Protein AF-0000000072586405 (afdb_homodimer)

Secondary structure (DSSP, 8-state):
-HHHHHHHHHHHHHHHHHHHHHHHHHHHHHHHHHHT---HHHHHHHHHHHHHHHHHHHHHT-----HHHHHHHHHHHHHHHHHHHHHHHHHHHHHHHHHHHHHHHHHHHHHHHHHHHHHHHHHHHHHHHHHHHHHHHHHHHHHHHHHHHHHHHHHHHT--TTS----THHHHHHHHHHHTTTS-B-TTSS--S-TTSS-S-B--GGG-GGGGGGTTHHHHHHHHHHHHHHT--/-HHHHHHHHHHHHHHHHHHHHHHHHHHHHHHHHHHT---HHHHHHHHHHHHHHHHHHHHHT-----HHHHHHHHHHHHHHHHHHHHHHHHHHHHHHHHHHHHHHHHHHHHHHHHHHHHHHHHHHHHHHHHHHHHHHHHHHHHHHHHHHHHHHHHHHHH--TTS----THHHHHHHHHHHTTTS-B-TTSS--S-TTSS-S-B--GGG-GGGGGGTTHHHHHHHHHHHHHHT--

Solvent-accessible surface area (backbone atoms only — not comparable to full-atom values): 24154 Å² total; per-residue (Å²): 105,70,67,57,36,48,51,40,37,52,50,36,53,52,36,49,52,50,29,54,48,30,51,52,52,20,52,54,26,43,52,48,30,64,62,35,71,59,72,65,60,59,51,52,50,49,51,50,49,51,51,50,46,47,52,54,19,57,76,67,74,45,83,59,84,54,64,68,59,53,52,49,43,50,53,45,50,51,49,44,51,50,30,44,51,51,16,53,51,21,43,52,49,20,52,53,28,48,54,49,28,53,52,33,49,52,51,32,53,52,47,50,52,50,34,50,51,48,51,42,50,50,42,48,52,52,34,54,52,35,48,51,48,30,53,51,30,52,53,51,30,52,50,31,48,25,48,34,41,26,32,44,52,53,48,49,68,64,43,50,95,82,38,79,62,68,63,64,49,53,53,48,49,47,49,51,24,32,51,71,46,6,53,61,34,67,69,82,77,59,84,72,86,59,72,86,46,96,54,70,52,43,67,49,69,76,57,32,69,93,44,52,87,55,57,34,46,69,44,36,49,52,50,50,51,51,38,39,72,50,70,49,133,103,70,66,56,35,48,50,41,39,52,51,35,53,50,35,49,51,51,27,52,49,29,49,53,52,21,52,54,26,41,51,50,30,65,62,32,69,58,72,65,58,57,52,52,50,49,52,51,48,50,51,49,46,46,52,54,18,56,77,67,75,46,82,58,85,53,64,67,59,53,51,51,43,49,52,46,51,51,49,44,51,51,32,43,51,50,17,53,52,22,42,52,49,19,53,53,27,48,53,50,27,53,50,34,49,53,52,33,51,52,45,51,51,50,33,50,51,49,50,42,50,50,43,47,51,52,34,55,53,35,49,51,49,31,53,50,29,51,53,50,30,52,52,32,47,25,48,36,41,26,33,42,52,53,49,41,67,65,40,51,98,83,40,80,55,66,60,64,50,57,55,48,49,48,48,50,24,31,50,73,45,6,54,60,36,67,70,82,76,60,84,71,86,60,71,86,45,96,54,70,52,43,65,50,69,75,57,30,69,95,42,52,88,54,56,35,45,68,46,36,48,52,50,50,50,52,40,40,71,51,70,48,134

Nearest PDB structures (foldseek):
  8qbr-assembly1_A  TM=6.253E-01  e=7.867E+00  Nostoc punctiforme
  7o3w-assembly1_A  TM=3.247E-01  e=4.602E+00  Synechocystis sp. PCC 6803 substr. Kazusa
  8qbr-assembly1_A  TM=6.244E-01  e=6.894E+00  Nostoc punctiforme
  7o3w-assembly1_A  TM=3.247E-01  e=2.103E+00  Synechocystis sp. PCC 6803 substr. Kazusa

Organism: Burkholderia pseudomallei (strain K96243) (NCBI:txid272560)

Radius of gyration: 56.27 Å; Cα contacts (8 Å, |Δi|>4): 472; chains: 2; bounding box: 38×216×105 Å

Foldseek 3Di:
DVVVLVVLVVVLVVLVVVLVVLVVLLVVLQVLLVPLPDPPVVLVVLVVVLVVQCVVCVVVVHDGDCPVSVVVSVVRVVVSVVSNVSSVVSVVSSVVSVVVSVVSVVVSVVSVVVSVVVVVVVVVVVVVVVLVVLVVVLVVVLVVLLLVLLVLVVQQVPADPPRDRPPNPPSVVVLVCLLVPNRWHAAPPDDDPCVPDPDRIGRDPLSYPVCVVPRSVVSNVVVVVVVVVVVHD/DVVVLVVLVVVLVVLVVVLVVLVVLLVVLQVLLVPLPDDPVVLVVLVVVLVVQCVVCVVVVHHGDCPVSVVVSVVRVVVSVVSNVSNVVSVVSSVVSVVVSVVSVVVSVVSVVVSVVVVVVVVVVVVVVVLVVLVVVLVVVLVVLLLVLLVLVVQQVPADPPRPRPPNPPSVVVLVCLQVPNRWHAAPPDDDPCVPDPDRIGRDPLSYPVCVVPRSVVSNVVVVVVVVVVVHD

pLDDT: mean 87.8, std 10.89, range [49.81, 97.81]

Sequence (466 aa):
MEREILKLKRSINAKHDEFLQALRDRDRAQQVADSGAGDTGAAAALQRQRAEMLGKAYLAGETADTEQIDREIEKLEAALREARKTQEGAAAAAALLEAKATTLLHEEGALRQQQAALARDLIQTRYDETKARYVEKVYGLISELQKLYALERGLEYFRGPNEPKPPLKLTEQLLIALRARGLCLPPGIEPNRYPDTTWDVHLPYVLDHDHHGEFAEKEVEALSQELRGYGFEMEREILKLKRSINAKHDEFLQALRDRDRAQQVADSGAGDTGAAAALQRQRAEMLGKAYLAGETADTEQIDREIEKLEAALREARKTQEGAAAAAALLEAKATTLLHEEGALRQQQAALARDLIQTRYDETKARYVEKVYGLISELQKLYALERGLEYFRGPNEPKPPLKLTEQLLIALRARGLCLPPGIEPNRYPDTTWDVHLPYVLDHDHHGEFAEKEVEALSQELRGYGFE

Structure (mmCIF, N/CA/C/O backbone):
data_AF-0000000072586405-model_v1
#
loop_
_entity.id
_entity.type
_entity.pdbx_description
1 polymer 'Uncharacterized protein'
#
loop_
_atom_site.group_PDB
_atom_site.id
_atom_site.type_symbol
_atom_site.label_atom_id
_atom_site.label_alt_id
_atom_site.label_comp_id
_atom_site.label_asym_id
_atom_site.label_entity_id
_atom_site.label_seq_id
_atom_site.pdbx_PDB_ins_code
_atom_site.Cartn_x
_atom_site.Cartn_y
_atom_site.Cartn_z
_atom_site.occupancy
_atom_site.B_iso_or_equiv
_atom_site.auth_seq_id
_atom_site.auth_comp_id
_atom_site.auth_asym_id
_atom_site.auth_atom_id
_atom_site.pdbx_PDB_model_num
ATOM 1 N N . MET A 1 1 ? -10.672 27.344 -0.232 1 90 1 MET A N 1
ATOM 2 C CA . MET A 1 1 ? -10.281 27.578 1.155 1 90 1 MET A CA 1
ATOM 3 C C . MET A 1 1 ? -8.945 28.312 1.229 1 90 1 MET A C 1
ATOM 5 O O . MET A 1 1 ? -8.82 29.312 1.926 1 90 1 MET A O 1
ATOM 9 N N . GLU A 1 2 ? -8 27.891 0.319 1 93.12 2 GLU A N 1
ATOM 10 C CA . GLU A 1 2 ? -6.688 28.516 0.343 1 93.12 2 GLU A CA 1
ATOM 11 C C . GLU A 1 2 ? -6.781 30 0.007 1 93.12 2 GLU A C 1
ATOM 13 O O . GLU A 1 2 ? -6.184 30.844 0.691 1 93.12 2 GLU A O 1
ATOM 18 N N . ARG A 1 3 ? -7.566 30.344 -0.978 1 92.25 3 ARG A N 1
ATOM 19 C CA . ARG A 1 3 ? -7.738 31.719 -1.409 1 92.25 3 ARG A CA 1
ATOM 20 C C . ARG A 1 3 ? -8.367 32.562 -0.305 1 92.25 3 ARG A C 1
ATOM 22 O O . ARG A 1 3 ? -7.98 33.719 -0.1 1 92.25 3 ARG A O 1
ATOM 29 N N . GLU A 1 4 ? -9.273 31.938 0.301 1 96.94 4 GLU A N 1
ATOM 30 C CA . GLU A 1 4 ? -9.961 32.656 1.378 1 96.94 4 GLU A CA 1
ATOM 31 C C . GLU A 1 4 ? -9.031 32.906 2.555 1 96.94 4 GLU A C 1
ATOM 33 O O . GLU A 1 4 ? -9.078 33.969 3.172 1 96.94 4 GLU A O 1
ATOM 38 N N . ILE A 1 5 ? -8.188 31.953 2.852 1 96.62 5 ILE A N 1
ATOM 39 C CA . ILE A 1 5 ? -7.227 32.094 3.941 1 96.62 5 ILE A CA 1
ATOM 40 C C . ILE A 1 5 ? -6.266 33.25 3.637 1 96.62 5 ILE A C 1
ATOM 42 O O . ILE A 1 5 ? -5.988 34.062 4.504 1 96.62 5 ILE A O 1
ATOM 46 N N . LEU A 1 6 ? -5.832 33.312 2.422 1 95.62 6 LEU A N 1
ATOM 47 C CA . LEU A 1 6 ? -4.895 34.344 2.021 1 95.62 6 LEU A CA 1
ATOM 48 C C . LEU A 1 6 ? -5.566 35.719 2.021 1 95.62 6 LEU A C 1
ATOM 50 O O . LEU A 1 6 ? -4.938 36.719 2.355 1 95.62 6 LEU A O 1
ATOM 54 N N . LYS A 1 7 ? -6.824 35.719 1.605 1 96.25 7 LYS A N 1
ATOM 55 C CA . LYS A 1 7 ? -7.59 36.938 1.657 1 96.25 7 LYS A CA 1
ATOM 56 C C . LYS A 1 7 ? -7.707 37.469 3.088 1 96.25 7 LYS A C 1
ATOM 58 O O . LYS A 1 7 ? -7.559 38.656 3.336 1 96.25 7 LYS A O 1
ATOM 63 N N . LEU A 1 8 ? -7.973 36.531 3.984 1 97.19 8 LEU A N 1
ATOM 64 C CA . LEU A 1 8 ? -8.07 36.906 5.391 1 97.19 8 LEU A CA 1
ATOM 65 C C . LEU A 1 8 ? -6.723 37.406 5.91 1 97.19 8 LEU A C 1
ATOM 67 O O . LEU A 1 8 ? -6.664 38.375 6.688 1 97.19 8 LEU A O 1
ATOM 71 N N . LYS A 1 9 ? -5.699 36.812 5.465 1 95.81 9 LYS A N 1
ATOM 72 C CA . LYS A 1 9 ? -4.371 37.25 5.859 1 95.81 9 LYS A CA 1
ATOM 73 C C . LYS A 1 9 ? -4.145 38.719 5.465 1 95.81 9 LYS A C 1
ATOM 75 O O . LYS A 1 9 ? -3.664 39.5 6.27 1 95.81 9 LYS A O 1
ATOM 80 N N . 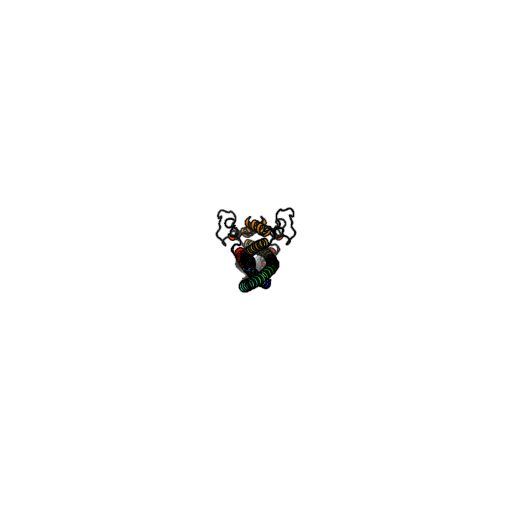ARG A 1 10 ? -4.496 39.094 4.266 1 96.81 10 ARG A N 1
ATOM 81 C CA . ARG A 1 10 ? -4.34 40.438 3.787 1 96.81 10 ARG A CA 1
ATOM 82 C C . ARG A 1 10 ? -5.188 41.406 4.605 1 96.81 10 ARG A C 1
ATOM 84 O O . ARG A 1 10 ? -4.734 42.5 4.938 1 96.81 10 ARG A O 1
ATOM 91 N N . SER A 1 11 ? -6.379 40.969 4.883 1 97.19 11 SER A N 1
ATOM 92 C CA . SER A 1 11 ? -7.266 41.812 5.684 1 97.19 11 SER A CA 1
ATOM 93 C C . SER A 1 11 ? -6.703 42.031 7.082 1 97.19 11 SER A C 1
ATOM 95 O O . SER A 1 11 ? -6.797 43.125 7.629 1 97.19 11 SER A O 1
ATOM 97 N N . ILE A 1 12 ? -6.211 40.969 7.637 1 97.06 12 ILE A N 1
ATOM 98 C CA . ILE A 1 12 ? -5.621 41.031 8.969 1 97.06 12 ILE A CA 1
ATOM 99 C C . ILE A 1 12 ? -4.445 42 8.969 1 97.06 12 ILE A C 1
ATOM 101 O O . ILE A 1 12 ? -4.344 42.875 9.844 1 97.06 12 ILE A O 1
ATOM 105 N N . ASN A 1 13 ? -3.557 41.906 7.949 1 96 13 ASN A N 1
ATOM 106 C CA . ASN A 1 13 ? -2.416 42.812 7.836 1 96 13 ASN A CA 1
ATOM 107 C C . ASN A 1 13 ? -2.863 44.281 7.699 1 96 13 ASN A C 1
ATOM 109 O O . ASN A 1 13 ? -2.293 45.156 8.328 1 96 13 ASN A O 1
ATOM 113 N N . ALA A 1 14 ? -3.857 44.469 6.906 1 96.38 14 ALA A N 1
ATOM 114 C CA . ALA A 1 14 ? -4.383 45.812 6.699 1 96.38 14 ALA A CA 1
ATOM 115 C C . ALA A 1 14 ? -4.941 46.375 7.996 1 96.38 14 ALA A C 1
ATOM 117 O O . ALA A 1 14 ? -4.707 47.531 8.32 1 96.38 14 ALA A O 1
ATOM 118 N N . LYS A 1 15 ? -5.703 45.562 8.703 1 96.75 15 LYS A N 1
ATOM 119 C CA . LYS A 1 15 ? -6.273 46 9.977 1 96.75 15 LYS A CA 1
ATOM 120 C C . LYS A 1 15 ? -5.18 46.312 10.992 1 96.75 15 LYS A C 1
ATOM 122 O O . LYS A 1 15 ? -5.297 47.25 11.781 1 96.75 15 LYS A O 1
ATOM 127 N N . HIS A 1 16 ? -4.223 45.5 10.961 1 96.75 16 HIS A N 1
ATOM 128 C CA . HIS A 1 16 ? -3.102 45.719 11.875 1 96.75 16 HIS A CA 1
ATOM 129 C C . HIS A 1 16 ? -2.393 47.031 11.578 1 96.75 16 HIS A C 1
ATOM 131 O O . HIS A 1 16 ? -2.041 47.75 12.5 1 96.75 16 HIS A O 1
ATOM 137 N N . ASP A 1 17 ? -2.164 47.344 10.336 1 97.06 17 ASP A N 1
ATOM 138 C CA . ASP A 1 17 ? -1.551 48.594 9.93 1 97.06 17 ASP A CA 1
ATOM 139 C C . ASP A 1 17 ? -2.396 49.781 10.383 1 97.06 17 ASP A C 1
ATOM 141 O O . ASP A 1 17 ? -1.862 50.781 10.852 1 97.06 17 ASP A O 1
ATOM 145 N N . GLU A 1 18 ? -3.684 49.656 10.219 1 97.75 18 GLU A N 1
ATOM 146 C CA . GLU A 1 18 ? -4.598 50.719 10.664 1 97.75 18 GLU A CA 1
ATOM 147 C C . GLU A 1 18 ? -4.516 50.906 12.172 1 97.75 18 GLU A C 1
ATOM 149 O O . GLU A 1 18 ? -4.562 52.031 12.664 1 97.75 18 GLU A O 1
ATOM 154 N N . PHE A 1 19 ? -4.484 49.812 12.875 1 97.31 19 PHE A N 1
ATOM 155 C CA . PHE A 1 19 ? -4.355 49.844 14.32 1 97.31 19 PHE A CA 1
ATOM 156 C C . PHE A 1 19 ? -3.094 50.594 14.742 1 97.31 19 PHE A C 1
ATOM 158 O O . PHE A 1 19 ? -3.146 51.469 15.586 1 97.31 19 PHE A O 1
ATOM 165 N N . LEU A 1 20 ? -1.938 50.312 14.078 1 97.38 20 LEU A N 1
ATOM 166 C CA . LEU A 1 20 ? -0.671 50.938 14.406 1 97.38 20 LEU A CA 1
ATOM 167 C C . LEU A 1 20 ? -0.737 52.438 14.109 1 97.38 20 LEU A C 1
ATOM 169 O O . LEU A 1 20 ? -0.219 53.25 14.883 1 97.38 20 LEU A O 1
ATOM 173 N N . GLN A 1 21 ? -1.415 52.75 13.031 1 97.12 21 GLN A N 1
ATOM 174 C CA . GLN A 1 21 ? -1.577 54.156 12.688 1 97.12 21 GLN A CA 1
ATOM 175 C C . GLN A 1 21 ? -2.432 54.875 13.719 1 97.12 21 GLN A C 1
ATOM 177 O O . GLN A 1 21 ? -2.105 56 14.125 1 97.12 21 GLN A O 1
ATOM 182 N N . ALA A 1 22 ? -3.512 54.25 14.109 1 97.25 22 ALA A N 1
ATOM 183 C CA . ALA A 1 22 ? -4.379 54.844 15.125 1 97.25 22 ALA A CA 1
ATOM 184 C C . ALA A 1 22 ? -3.623 55.062 16.438 1 97.25 22 ALA A C 1
ATOM 186 O O . ALA A 1 22 ? -3.805 56.094 17.094 1 97.25 22 ALA A O 1
ATOM 187 N N . LEU A 1 23 ? -2.736 54.188 16.766 1 96.5 23 LEU A N 1
ATOM 188 C CA . LEU A 1 23 ? -1.945 54.281 17.984 1 96.5 23 LEU A CA 1
ATOM 189 C C . LEU A 1 23 ? -0.955 55.438 17.891 1 96.5 23 LEU A C 1
ATOM 191 O O . LEU A 1 23 ? -0.777 56.188 18.844 1 96.5 23 LEU A O 1
ATOM 195 N N . ARG A 1 24 ? -0.362 55.594 16.75 1 96.31 24 ARG A N 1
ATOM 196 C CA . ARG A 1 24 ? 0.585 56.688 16.547 1 96.31 24 ARG A CA 1
ATOM 197 C C . ARG A 1 24 ? -0.114 58.031 16.625 1 96.31 24 ARG A C 1
ATOM 199 O O . ARG A 1 24 ? 0.391 58.969 17.25 1 96.31 24 ARG A O 1
ATOM 206 N N . ASP A 1 25 ? -1.236 58.125 16 1 96.94 25 ASP A N 1
ATOM 207 C CA . ASP A 1 25 ? -2.018 59.344 16.031 1 96.94 25 ASP A CA 1
ATOM 208 C C . ASP A 1 25 ? -2.502 59.656 17.438 1 96.94 25 ASP A C 1
ATOM 210 O O . ASP A 1 25 ? -2.525 60.812 17.844 1 96.94 25 ASP A O 1
ATOM 214 N N . ARG A 1 26 ? -2.91 58.656 18.141 1 96.69 26 ARG A N 1
ATOM 215 C CA . ARG A 1 26 ? -3.328 58.812 19.531 1 96.69 26 ARG A CA 1
ATOM 216 C C . ARG A 1 26 ? -2.195 59.375 20.391 1 96.69 26 ARG A C 1
ATOM 218 O O . ARG A 1 26 ? -2.404 60.312 21.156 1 96.69 26 ARG A O 1
ATOM 225 N N . ASP A 1 27 ? -1.045 58.875 20.156 1 95.25 27 ASP A N 1
ATOM 226 C CA . ASP A 1 27 ? 0.111 59.312 20.922 1 95.25 27 ASP A CA 1
ATOM 227 C C . ASP A 1 27 ? 0.451 60.781 20.609 1 95.25 27 ASP A C 1
ATOM 229 O O . ASP A 1 27 ? 0.771 61.531 21.5 1 95.25 27 ASP A O 1
ATOM 233 N N . ARG A 1 28 ? 0.325 61.156 19.375 1 94.44 28 ARG A N 1
ATOM 234 C CA . ARG A 1 28 ? 0.563 62.531 18.969 1 94.44 28 ARG A CA 1
ATOM 235 C C . ARG A 1 28 ? -0.459 63.469 19.594 1 94.44 28 ARG A C 1
ATOM 237 O O . ARG A 1 28 ? -0.102 64.562 20.094 1 94.44 28 ARG A O 1
ATOM 244 N N . ALA A 1 29 ? -1.702 63.062 19.594 1 94.69 29 ALA A N 1
ATOM 245 C CA . ALA A 1 29 ? -2.77 63.875 20.188 1 94.69 29 ALA A CA 1
ATOM 246 C C . ALA A 1 29 ? -2.584 64 21.688 1 94.69 29 ALA A C 1
ATOM 248 O O . ALA A 1 29 ? -2.791 65.062 22.25 1 94.69 29 ALA A O 1
ATOM 249 N N . GLN A 1 30 ? -2.135 62.969 22.266 1 93.75 30 GLN A N 1
ATOM 250 C CA . GLN A 1 30 ? -1.916 62.969 23.703 1 93.75 30 GLN A CA 1
ATOM 251 C C . GLN A 1 30 ? -0.768 63.906 24.094 1 93.75 30 GLN A C 1
ATOM 253 O O . GLN A 1 30 ? -0.829 64.562 25.109 1 93.75 30 GLN A O 1
ATOM 258 N N . GLN A 1 31 ? 0.209 63.969 23.25 1 91.88 31 GLN A N 1
ATOM 259 C CA . GLN A 1 31 ? 1.33 64.875 23.484 1 91.88 31 GLN A CA 1
ATOM 260 C C . GLN A 1 31 ? 0.88 66.312 23.453 1 91.88 31 GLN A C 1
ATOM 262 O O . GLN A 1 31 ? 1.297 67.125 24.297 1 91.88 31 GLN A O 1
ATOM 267 N N . VAL A 1 32 ? -0.001 66.688 22.562 1 88.38 32 VAL A N 1
ATOM 268 C CA . VAL A 1 32 ? -0.543 68 22.453 1 88.38 32 VAL A CA 1
ATOM 269 C C . VAL A 1 32 ? -1.412 68.312 23.672 1 88.38 32 VAL A C 1
ATOM 271 O O . VAL A 1 32 ? -1.328 69.438 24.25 1 88.38 32 VAL A O 1
ATOM 274 N N . ALA A 1 33 ? -2.195 67.375 24.109 1 89.19 33 ALA A N 1
ATOM 275 C CA . ALA A 1 33 ? -3.08 67.562 25.266 1 89.19 33 ALA A CA 1
ATOM 276 C C . ALA A 1 33 ? -2.281 67.75 26.547 1 89.19 33 ALA A C 1
ATOM 278 O O . ALA A 1 33 ? -2.684 68.562 27.406 1 89.19 33 ALA A O 1
ATOM 279 N N . ASP A 1 34 ? -1.14 67.25 26.547 1 87 34 ASP A N 1
ATOM 280 C CA . ASP A 1 34 ? -0.323 67.312 27.75 1 87 34 ASP A CA 1
ATOM 281 C C . ASP A 1 34 ? 0.508 68.562 27.781 1 87 34 ASP A C 1
ATOM 283 O O . ASP A 1 34 ? 0.877 69.062 28.844 1 87 34 ASP A O 1
ATOM 287 N N . SER A 1 35 ? 0.876 69.188 26.656 1 79.06 35 SER A N 1
ATOM 288 C CA . SER A 1 35 ? 1.731 70.375 26.578 1 79.06 35 SER A CA 1
ATOM 289 C C . SER A 1 35 ? 0.942 71.625 26.859 1 79.06 35 SER A C 1
ATOM 291 O O . SER A 1 35 ? 1.512 72.625 27.266 1 79.06 35 SER A O 1
ATOM 293 N N . GLY A 1 36 ? -0.365 71.688 26.531 1 65.62 36 GLY A N 1
ATOM 294 C CA . GLY A 1 36 ? -1.139 72.938 26.609 1 65.62 36 GLY A CA 1
ATOM 295 C C . GLY A 1 36 ? -1.37 73.375 28.031 1 65.62 36 GLY A C 1
ATOM 296 O O . GLY A 1 36 ? -2.17 74.312 28.266 1 65.62 36 GLY A O 1
ATOM 297 N N . ALA A 1 37 ? -0.753 72.812 29.016 1 61.47 37 ALA A N 1
ATOM 298 C CA . ALA A 1 37 ? -0.987 73.438 30.328 1 61.47 37 ALA A CA 1
ATOM 299 C C . ALA A 1 37 ? -0.274 74.75 30.453 1 61.47 37 ALA A C 1
ATOM 301 O O . ALA A 1 37 ? 0.954 74.812 30.375 1 61.47 37 ALA A O 1
ATOM 302 N N . GLY A 1 38 ? -0.751 75.75 29.609 1 59.19 38 GLY A N 1
ATOM 303 C CA . GLY A 1 38 ? -0.223 77.125 29.578 1 59.19 38 GLY A CA 1
ATOM 304 C C . GLY A 1 38 ? 0.193 77.625 30.938 1 59.19 38 GLY A C 1
ATOM 305 O O . GLY A 1 38 ? -0.133 77.062 31.969 1 59.19 38 GLY A O 1
ATOM 306 N N . ASP A 1 39 ? 1.075 78.688 30.844 1 64.06 39 ASP A N 1
ATOM 307 C CA . ASP A 1 39 ? 1.652 79.438 31.953 1 64.06 39 ASP A CA 1
ATOM 308 C C . ASP A 1 39 ? 0.588 80.25 32.688 1 64.06 39 ASP A C 1
ATOM 310 O O . ASP A 1 39 ? 0.374 81.438 32.344 1 64.06 39 ASP A O 1
ATOM 314 N N . THR A 1 40 ? -0.212 79.688 33.469 1 69.94 40 THR A N 1
ATOM 315 C CA . THR A 1 40 ? -1.161 80.438 34.281 1 69.94 40 THR A CA 1
ATOM 316 C C . THR A 1 40 ? -0.429 81.375 35.25 1 69.94 40 THR A C 1
ATOM 318 O O . THR A 1 40 ? -0.994 82.312 35.719 1 69.94 40 THR A O 1
ATOM 321 N N . GLY A 1 41 ? 0.852 81.062 35.281 1 75.19 41 GLY A N 1
ATOM 322 C CA . GLY A 1 41 ? 1.628 81.938 36.219 1 75.19 41 GLY A CA 1
ATOM 323 C C . GLY A 1 41 ? 1.884 83.312 35.688 1 75.19 41 GLY A C 1
ATOM 324 O O . GLY A 1 41 ? 1.809 84.312 36.438 1 75.19 41 GLY A O 1
ATOM 325 N N . ALA A 1 42 ? 2.025 83.375 34.375 1 79.94 42 ALA A N 1
ATOM 326 C CA . ALA A 1 42 ? 2.314 84.688 33.812 1 79.94 42 ALA A CA 1
ATOM 327 C C . ALA A 1 42 ? 1.114 85.625 33.906 1 79.94 42 ALA A C 1
ATOM 329 O O . ALA A 1 42 ? 1.27 86.812 34.219 1 79.94 42 ALA A O 1
ATOM 330 N N . ALA A 1 43 ? -0.063 85.062 33.719 1 79.31 43 ALA A N 1
ATOM 331 C CA . ALA A 1 43 ? -1.262 85.875 33.875 1 79.31 43 ALA A CA 1
ATOM 332 C C . ALA A 1 43 ? -1.429 86.375 35.312 1 79.31 43 ALA A C 1
ATOM 334 O O . ALA A 1 43 ? -1.767 87.5 35.562 1 79.31 43 ALA A O 1
ATOM 335 N N . ALA A 1 44 ? -1.073 85.562 36.219 1 80.88 44 ALA A N 1
ATOM 336 C CA . ALA A 1 44 ? -1.146 85.938 37.656 1 80.88 44 ALA A CA 1
ATOM 337 C C . ALA A 1 44 ? -0.122 87 38 1 80.88 44 ALA A C 1
ATOM 339 O O . ALA A 1 44 ? -0.423 87.938 38.75 1 80.88 44 ALA A O 1
ATOM 340 N N . ALA A 1 45 ? 0.975 86.938 37.406 1 85.25 45 ALA A N 1
ATOM 341 C CA . ALA A 1 45 ? 2.021 87.875 37.625 1 85.25 45 ALA A CA 1
ATOM 342 C C . ALA A 1 45 ? 1.617 89.25 37.094 1 85.25 45 ALA A C 1
ATOM 344 O O . ALA A 1 45 ? 1.803 90.312 37.75 1 85.25 45 ALA A O 1
ATOM 345 N N . LEU A 1 46 ? 0.997 89.25 35.969 1 87.19 46 LEU A N 1
ATOM 346 C CA . LEU A 1 46 ? 0.56 90.5 35.344 1 87.19 46 LEU A CA 1
ATOM 347 C C . LEU A 1 46 ? -0.593 91.125 36.156 1 87.19 46 LEU A C 1
ATOM 349 O O . LEU A 1 46 ? -0.668 92.312 36.312 1 87.19 46 LEU A O 1
ATOM 353 N N . GLN A 1 47 ? -1.361 90.312 36.719 1 87.12 47 GLN A N 1
ATOM 354 C CA . GLN A 1 47 ? -2.457 90.812 37.562 1 87.12 47 GLN A CA 1
ATOM 355 C C . GLN A 1 47 ? -1.936 91.375 38.875 1 87.12 47 GLN A C 1
ATOM 357 O O . GLN A 1 47 ? -2.449 92.375 39.344 1 87.12 47 GLN A O 1
ATOM 362 N N . ARG A 1 48 ? -0.846 90.875 39.406 1 89.19 48 ARG A N 1
ATOM 363 C CA . ARG A 1 48 ? -0.206 91.438 40.594 1 89.19 48 ARG A CA 1
ATOM 364 C C . ARG A 1 48 ? 0.456 92.75 40.281 1 89.19 48 ARG A C 1
ATOM 366 O O . ARG A 1 48 ? 0.352 93.688 41.094 1 89.19 48 ARG A O 1
ATOM 373 N N . GLN A 1 49 ? 0.984 92.75 39.125 1 88.88 49 GLN A N 1
ATOM 374 C CA . GLN A 1 49 ? 1.616 94 38.719 1 88.88 49 GLN A CA 1
ATOM 375 C C . GLN A 1 49 ? 0.581 95.062 38.562 1 88.88 49 GLN A C 1
ATOM 377 O O . GLN A 1 49 ? 0.808 96.25 38.969 1 88.88 49 GLN A O 1
ATOM 382 N N . ARG A 1 50 ? -0.503 94.75 37.938 1 90.12 50 ARG A N 1
ATOM 383 C CA . ARG A 1 50 ? -1.598 95.688 37.75 1 90.12 50 ARG A CA 1
ATOM 384 C C . ARG A 1 50 ? -2.105 96.188 39.094 1 90.12 50 ARG A C 1
ATOM 386 O O . ARG A 1 50 ? -2.301 97.375 39.281 1 90.12 50 ARG A O 1
ATOM 393 N N . ALA A 1 51 ? -2.254 95.312 40.031 1 88 51 ALA A N 1
ATOM 394 C CA . ALA A 1 51 ? -2.713 95.625 41.375 1 88 51 ALA A CA 1
ATOM 395 C C . ALA A 1 51 ? -1.71 96.562 42.062 1 88 51 ALA A C 1
ATOM 397 O O . ALA A 1 51 ? -2.098 97.5 42.719 1 88 51 ALA A O 1
ATOM 398 N N . GLU A 1 52 ? -0.492 96.25 41.844 1 89.19 52 GLU A N 1
ATOM 399 C CA . GLU A 1 52 ? 0.558 97.125 42.438 1 89.19 52 GLU A CA 1
ATOM 400 C C . GLU A 1 52 ? 0.547 98.5 41.844 1 89.19 52 GLU A C 1
ATOM 402 O O . GLU A 1 52 ? 0.707 99.5 42.562 1 89.19 52 GLU A O 1
ATOM 407 N N . MET A 1 53 ? 0.304 98.562 40.562 1 88.88 53 MET A N 1
ATOM 408 C CA . MET A 1 53 ? 0.248 99.875 39.906 1 88.88 53 MET A CA 1
ATOM 409 C C . MET A 1 53 ? -0.928 100.688 40.406 1 88.88 53 MET A C 1
ATOM 411 O O . MET A 1 53 ? -0.786 101.875 40.656 1 88.88 53 MET A O 1
ATOM 415 N N . LEU A 1 54 ? -1.989 100.125 40.594 1 89.38 54 LEU A N 1
ATOM 416 C CA . LEU A 1 54 ? -3.182 100.75 41.094 1 89.38 54 LEU A CA 1
ATOM 417 C C . LEU A 1 54 ? -2.988 101.188 42.531 1 89.38 54 LEU A C 1
ATOM 419 O O . LEU A 1 54 ? -3.369 102.312 42.906 1 89.38 54 LEU A O 1
ATOM 423 N N . GLY A 1 55 ? -2.396 100.375 43.25 1 87.12 55 GLY A N 1
ATOM 424 C CA . GLY A 1 55 ? -2.104 100.75 44.625 1 87.12 55 GLY A CA 1
ATOM 425 C C . GLY A 1 55 ? -1.19 101.938 44.781 1 87.12 55 GLY A C 1
ATOM 426 O O . GLY A 1 55 ? -1.461 102.812 45.562 1 87.12 55 GLY A O 1
ATOM 427 N N . LYS A 1 56 ? -0.175 102 44 1 89.81 56 LYS A N 1
ATOM 428 C CA . LYS A 1 56 ? 0.783 103.125 44.031 1 89.81 56 LYS A CA 1
ATOM 429 C C . LYS A 1 56 ? 0.133 104.438 43.594 1 89.81 56 LYS A C 1
ATOM 431 O O . LYS A 1 56 ? 0.364 105.5 44.188 1 89.81 56 LYS A O 1
ATOM 436 N N . ALA A 1 57 ? -0.657 104.312 42.562 1 90 57 ALA A N 1
ATOM 437 C CA . ALA A 1 57 ? -1.344 105.5 42.062 1 90 57 ALA A CA 1
ATOM 438 C C . ALA A 1 57 ? -2.328 106.062 43.094 1 90 57 ALA A C 1
ATOM 440 O O . ALA A 1 57 ? -2.43 107.25 43.281 1 90 57 ALA A O 1
ATOM 441 N N . TYR A 1 58 ? -2.971 105.188 43.719 1 88.81 58 TYR A N 1
ATOM 442 C CA . TYR A 1 58 ? -3.914 105.562 44.781 1 88.81 58 TYR A CA 1
ATOM 443 C C . TYR A 1 58 ? -3.209 106.312 45.875 1 88.81 58 TYR A C 1
ATOM 445 O O . TYR A 1 58 ? -3.686 107.375 46.344 1 88.81 58 TYR A O 1
ATOM 453 N N . LEU A 1 59 ? -2.092 105.938 46.25 1 91.31 59 LEU A N 1
ATOM 454 C CA . LEU A 1 59 ? -1.323 106.562 47.312 1 91.31 59 LEU A CA 1
ATOM 455 C C . LEU A 1 59 ? -0.816 107.938 46.875 1 91.31 59 LEU A C 1
ATOM 457 O O . LEU A 1 59 ? -0.71 108.875 47.688 1 91.31 59 LEU A O 1
ATOM 461 N N . ALA A 1 60 ? -0.614 108.062 45.656 1 91.88 60 ALA A N 1
ATOM 462 C CA . ALA A 1 60 ? -0.058 109.312 45.125 1 91.88 60 ALA A CA 1
ATOM 463 C C . ALA A 1 60 ? -1.167 110.312 44.688 1 91.88 60 ALA A C 1
ATOM 465 O O . ALA A 1 60 ? -0.895 111.438 44.312 1 91.88 60 ALA A O 1
ATOM 466 N N . GLY A 1 61 ? -2.396 109.938 44.812 1 90.25 61 GLY A N 1
ATOM 467 C CA . GLY A 1 61 ? -3.512 110.75 44.406 1 90.25 61 GLY A CA 1
ATOM 468 C C . GLY A 1 61 ? -3.613 110.938 42.906 1 90.25 61 GLY A C 1
ATOM 469 O O . GLY A 1 61 ? -4.035 112 42.438 1 90.25 61 GLY A O 1
ATOM 470 N N . GLU A 1 62 ? -2.967 110 42.188 1 91.5 62 GLU A N 1
ATOM 471 C CA . GLU A 1 62 ? -2.986 110.062 40.75 1 91.5 62 GLU A CA 1
ATOM 472 C C . GLU A 1 62 ? -3.777 108.875 40.156 1 91.5 62 GLU A C 1
ATOM 474 O O . GLU A 1 62 ? -4.199 108 40.875 1 91.5 62 GLU A O 1
ATOM 479 N N . THR A 1 63 ? -4.195 109.062 38.938 1 89 63 THR A N 1
ATOM 480 C CA . THR A 1 63 ? -4.84 107.938 38.219 1 89 63 THR A CA 1
ATOM 481 C C . THR A 1 63 ? -3.807 107.125 37.5 1 89 63 THR A C 1
ATOM 483 O O . THR A 1 63 ? -2.959 107.625 36.781 1 89 63 THR A O 1
ATOM 486 N N . ALA A 1 64 ? -3.791 105.812 37.75 1 86.62 64 ALA A N 1
ATOM 487 C CA . ALA A 1 64 ? -2.848 104.938 37.094 1 86.62 64 ALA A CA 1
ATOM 488 C C . ALA A 1 64 ? -3.217 104.688 35.625 1 86.62 64 ALA A C 1
ATOM 490 O O . ALA A 1 64 ? -4.391 104.5 35.281 1 86.62 64 ALA A O 1
ATOM 491 N N . ASP A 1 65 ? -2.197 104.75 34.75 1 89.31 65 ASP A N 1
ATOM 492 C CA . ASP A 1 65 ? -2.396 104.312 33.344 1 89.31 65 ASP A CA 1
ATOM 493 C C . ASP A 1 65 ? -2.141 102.875 33.156 1 89.31 65 ASP A C 1
ATOM 495 O O . ASP A 1 65 ? -0.996 102.438 33 1 89.31 65 ASP A O 1
ATOM 499 N N . THR A 1 66 ? -3.283 102.062 33.312 1 91.31 66 THR A N 1
ATOM 500 C CA . THR A 1 66 ? -3.141 100.625 33.25 1 91.31 66 THR A CA 1
ATOM 501 C C . THR A 1 66 ? -3.475 100.125 31.859 1 91.31 66 THR A C 1
ATOM 503 O O . THR A 1 66 ? -3.658 98.875 31.688 1 91.31 66 THR A O 1
ATOM 506 N N . GLU A 1 67 ? -3.477 100.938 30.938 1 90.38 67 GLU A N 1
ATOM 507 C CA . GLU A 1 67 ? -3.93 100.5 29.609 1 90.38 67 GLU A CA 1
ATOM 508 C C . GLU A 1 67 ? -3.035 99.438 29.016 1 90.38 67 GLU A C 1
ATOM 510 O O . GLU A 1 67 ? -3.529 98.438 28.484 1 90.38 67 GLU A O 1
ATOM 515 N N . GLN A 1 68 ? -1.732 99.625 29.203 1 90 68 GLN A N 1
ATOM 516 C CA . GLN A 1 68 ? -0.801 98.625 28.609 1 90 68 GLN A CA 1
ATOM 517 C C . GLN A 1 68 ? -0.881 97.312 29.312 1 90 68 GLN A C 1
ATOM 519 O O . GLN A 1 68 ? -0.93 96.25 28.656 1 90 68 GLN A O 1
ATOM 524 N N . ILE A 1 69 ? -0.982 97.312 30.594 1 91.25 69 ILE A N 1
ATOM 525 C CA . ILE A 1 69 ? -1.01 96.062 31.359 1 91.25 69 ILE A CA 1
ATOM 526 C C . ILE A 1 69 ? -2.352 95.312 31.156 1 91.25 69 ILE A C 1
ATOM 528 O O . ILE A 1 69 ? -2.42 94.125 31.125 1 91.25 69 ILE A O 1
ATOM 532 N N . ASP A 1 70 ? -3.406 96.062 31.016 1 90.12 70 ASP A N 1
ATOM 533 C CA . ASP A 1 70 ? -4.719 95.438 30.75 1 90.12 70 ASP A CA 1
ATOM 534 C C . ASP A 1 70 ? -4.742 94.75 29.391 1 90.12 70 ASP A C 1
ATOM 536 O O . ASP A 1 70 ? -5.293 93.688 29.266 1 90.12 70 ASP A O 1
ATOM 540 N N . ARG A 1 71 ? -4.074 95.312 28.422 1 93.19 71 ARG A N 1
ATOM 541 C CA . ARG A 1 71 ? -4.008 94.688 27.094 1 93.19 71 ARG A CA 1
ATOM 542 C C . ARG A 1 71 ? -3.203 93.438 27.141 1 93.19 71 ARG A C 1
ATOM 544 O O . ARG A 1 71 ? -3.576 92.438 26.5 1 93.19 71 ARG A O 1
ATOM 551 N N . GLU A 1 72 ? -2.17 93.438 27.906 1 89.44 72 GLU A N 1
ATOM 552 C CA . GLU A 1 72 ? -1.314 92.312 28.016 1 89.44 72 GLU A CA 1
ATOM 553 C C . GLU A 1 72 ? -2.029 91.125 28.734 1 89.44 72 GLU A C 1
ATOM 555 O O . GLU A 1 72 ? -1.93 90 28.328 1 89.44 72 GLU A O 1
ATOM 560 N N . ILE A 1 73 ? -2.762 91.438 29.734 1 87.88 73 ILE A N 1
ATOM 561 C CA . ILE A 1 73 ? -3.521 90.438 30.484 1 87.88 73 ILE A CA 1
ATOM 562 C C . ILE A 1 73 ? -4.594 89.875 29.578 1 87.88 73 ILE A C 1
ATOM 564 O O . ILE A 1 73 ? -4.77 88.625 29.547 1 87.88 73 ILE A O 1
ATOM 568 N N . GLU A 1 74 ? -5.246 90.75 28.859 1 88.19 74 GLU A N 1
ATOM 569 C CA . GLU A 1 74 ? -6.289 90.25 27.953 1 88.19 74 GLU A CA 1
ATOM 570 C C . GLU A 1 74 ? -5.715 89.312 26.891 1 88.19 74 GLU A C 1
ATOM 572 O O . GLU A 1 74 ? -6.316 88.312 26.578 1 88.19 74 GLU A O 1
ATOM 577 N N . LYS A 1 75 ? -4.594 89.75 26.375 1 88.38 75 LYS A N 1
ATOM 578 C CA . LYS A 1 75 ? -3.941 88.938 25.359 1 88.38 75 LYS A CA 1
ATOM 579 C C . LYS A 1 75 ? -3.537 87.562 25.922 1 88.38 75 LYS A C 1
ATOM 581 O O . LYS A 1 75 ? -3.736 86.5 25.281 1 88.38 75 LYS A O 1
ATOM 586 N N . LEU A 1 76 ? -3.062 87.562 27.094 1 86.62 76 LEU A N 1
ATOM 587 C CA . LEU A 1 76 ? -2.607 86.312 27.719 1 86.62 76 LEU A CA 1
ATOM 588 C C . LEU A 1 76 ? -3.789 85.438 28.062 1 86.62 76 LEU A C 1
ATOM 590 O O . LEU A 1 76 ? -3.715 84.188 27.906 1 86.62 76 LEU A O 1
ATOM 594 N N . GLU A 1 77 ? -4.758 86.062 28.547 1 86.06 77 GLU A N 1
ATOM 595 C CA . GLU A 1 77 ? -5.945 85.25 28.891 1 86.06 77 GLU A CA 1
ATOM 596 C C . GLU A 1 77 ? -6.574 84.688 27.641 1 86.06 77 GLU A C 1
ATOM 598 O O . GLU A 1 77 ? -7.031 83.5 27.672 1 86.06 77 GLU A O 1
ATOM 603 N N . ALA A 1 78 ? -6.578 85.438 26.609 1 86.44 78 ALA A N 1
ATOM 604 C CA . ALA A 1 78 ? -7.09 84.938 25.344 1 86.44 78 ALA A CA 1
ATOM 605 C C . ALA A 1 78 ? -6.238 83.75 24.859 1 86.44 78 ALA A C 1
ATOM 607 O O . ALA A 1 78 ? -6.773 82.75 24.406 1 86.44 78 ALA A O 1
ATOM 608 N N . ALA A 1 79 ? -4.969 83.875 25.031 1 83.5 79 ALA A N 1
ATOM 609 C CA . ALA A 1 79 ? -4.047 82.812 24.625 1 83.5 79 ALA A CA 1
ATOM 610 C C . ALA A 1 79 ? -4.234 81.562 25.469 1 83.5 79 ALA A C 1
ATOM 612 O O . ALA A 1 79 ? -4.207 80.438 24.953 1 83.5 79 ALA A O 1
ATOM 613 N N . LEU A 1 80 ? -4.441 81.812 26.703 1 83.38 80 LEU A N 1
ATOM 614 C CA . LEU A 1 80 ? -4.645 80.688 27.625 1 83.38 80 LEU A CA 1
ATOM 615 C C . LEU A 1 80 ? -5.957 79.938 27.328 1 83.38 80 LEU A C 1
ATOM 617 O O . LEU A 1 80 ? -6.027 78.75 27.391 1 83.38 80 LEU A O 1
ATOM 621 N N . ARG A 1 81 ? -6.938 80.812 26.984 1 86.62 81 ARG A N 1
ATOM 622 C CA . ARG A 1 81 ? -8.219 80.188 26.625 1 86.62 81 ARG A CA 1
ATOM 623 C C . ARG A 1 81 ? -8.086 79.312 25.344 1 86.62 81 ARG A C 1
ATOM 625 O O . ARG A 1 81 ? -8.633 78.25 25.266 1 86.62 81 ARG A O 1
ATOM 632 N N . GLU A 1 82 ? -7.387 79.875 24.484 1 85.38 82 GLU A N 1
ATOM 633 C CA . GLU A 1 82 ? -7.188 79.125 23.234 1 85.38 82 GLU A CA 1
ATOM 634 C C . GLU A 1 82 ? -6.359 77.875 23.453 1 85.38 82 GLU A C 1
ATOM 636 O O . GLU A 1 82 ? -6.641 76.812 22.859 1 85.38 82 GLU A O 1
ATOM 641 N N . ALA A 1 83 ? -5.422 77.938 24.297 1 84.25 83 ALA A N 1
ATOM 642 C CA . ALA A 1 83 ? -4.59 76.812 24.625 1 84.25 83 ALA A CA 1
ATOM 643 C C . ALA A 1 83 ? -5.414 75.688 25.297 1 84.25 83 ALA A C 1
ATOM 645 O O . ALA A 1 83 ? -5.254 74.5 25 1 84.25 83 ALA A O 1
ATOM 646 N N . ARG A 1 84 ? -6.258 76.188 26.141 1 85.5 84 ARG A N 1
ATOM 647 C CA . ARG A 1 84 ? -7.121 75.188 26.828 1 85.5 84 ARG A CA 1
ATOM 648 C C . ARG A 1 84 ? -8.07 74.5 25.859 1 85.5 84 ARG A C 1
ATOM 650 O O . ARG A 1 84 ? -8.312 73.312 25.984 1 85.5 84 ARG A O 1
ATOM 657 N N . LYS A 1 85 ? -8.57 75.375 25 1 88.62 85 LYS A N 1
ATOM 658 C CA . LYS A 1 85 ? -9.453 74.75 23.984 1 88.62 85 LYS A CA 1
ATOM 659 C C . LYS A 1 85 ? -8.719 73.75 23.141 1 88.62 85 LYS A C 1
ATOM 661 O O . LYS A 1 85 ? -9.258 72.688 22.859 1 88.62 85 LYS A O 1
ATOM 666 N N . THR A 1 86 ? -7.516 74.062 22.766 1 88.62 86 THR A N 1
ATOM 667 C CA . THR A 1 86 ? -6.688 73.125 21.984 1 88.62 86 THR A CA 1
ATOM 668 C C . THR A 1 86 ? -6.383 71.875 22.781 1 88.62 86 THR A C 1
ATOM 670 O O . THR A 1 86 ? -6.434 70.75 22.234 1 88.62 86 THR A O 1
ATOM 673 N N . GLN A 1 87 ? -6.141 72 24.031 1 89.25 87 GLN A N 1
ATOM 674 C CA . GLN A 1 87 ? -5.867 70.875 24.922 1 89.25 87 GLN A CA 1
ATOM 675 C C . GLN A 1 87 ? -7.082 69.938 25.047 1 89.25 87 GLN A C 1
ATOM 677 O O . GLN A 1 87 ? -6.957 68.75 24.969 1 89.25 87 GLN A O 1
ATOM 682 N N . GLU A 1 88 ? -8.188 70.625 25.25 1 89.94 88 GLU A N 1
ATOM 683 C CA . GLU A 1 88 ? -9.43 69.875 25.359 1 89.94 88 GLU A CA 1
ATOM 684 C C . GLU A 1 88 ? -9.742 69.125 24.062 1 89.94 88 GLU A C 1
ATOM 686 O O . GLU A 1 88 ? -10.156 67.938 24.094 1 89.94 88 GLU A O 1
ATOM 691 N N . GLY A 1 89 ? -9.531 69.812 22.984 1 92.88 89 GLY A N 1
ATOM 692 C CA . GLY A 1 89 ? -9.734 69.188 21.703 1 92.88 89 GLY A CA 1
ATOM 693 C C . GLY A 1 89 ? -8.797 68 21.453 1 92.88 89 GLY A C 1
ATOM 694 O O . GLY A 1 89 ? -9.211 67 20.953 1 92.88 89 GLY A O 1
ATOM 695 N N . ALA A 1 90 ? -7.574 68.125 21.828 1 94.31 90 ALA A N 1
ATOM 696 C CA . ALA A 1 90 ? -6.57 67.062 21.672 1 94.31 90 ALA A CA 1
ATOM 697 C C . ALA A 1 90 ? -6.887 65.875 22.562 1 94.31 90 ALA A C 1
ATOM 699 O O . ALA A 1 90 ? -6.742 64.75 22.141 1 94.31 90 ALA A O 1
ATOM 700 N N . ALA A 1 91 ? -7.27 66.125 23.75 1 92.81 91 ALA A N 1
ATOM 701 C CA . ALA A 1 91 ? -7.641 65.062 24.672 1 92.81 91 ALA A CA 1
ATOM 702 C C . ALA A 1 91 ? -8.82 64.25 24.125 1 92.81 91 ALA A C 1
ATOM 704 O O . ALA A 1 91 ? -8.844 63.031 24.219 1 92.81 91 ALA A O 1
ATOM 705 N N . ALA A 1 92 ? -9.797 65.062 23.641 1 95.31 92 ALA A N 1
ATOM 706 C CA . ALA A 1 92 ? -10.953 64.375 23.047 1 95.31 92 ALA A CA 1
ATOM 707 C C . ALA A 1 92 ? -10.539 63.531 21.859 1 95.31 92 ALA A C 1
ATOM 709 O O . ALA A 1 92 ? -11.023 62.406 21.703 1 95.31 92 ALA A O 1
ATOM 710 N N . ALA A 1 93 ? -9.68 64 21.047 1 96 93 ALA A N 1
ATOM 711 C CA . ALA A 1 93 ? -9.18 63.25 19.891 1 96 93 ALA A CA 1
ATOM 712 C C . ALA A 1 93 ? -8.445 62 20.328 1 96 93 ALA A C 1
ATOM 714 O O . ALA A 1 93 ? -8.633 60.938 19.734 1 96 93 ALA A O 1
ATOM 715 N N . ALA A 1 94 ? -7.613 62.062 21.328 1 96.12 94 ALA A N 1
ATOM 716 C CA . ALA A 1 94 ? -6.875 60.906 21.844 1 96.12 94 ALA A CA 1
ATOM 717 C C . ALA A 1 94 ? -7.824 59.812 22.312 1 96.12 94 ALA A C 1
ATOM 719 O O . ALA A 1 94 ? -7.59 58.625 22.062 1 96.12 94 ALA A O 1
ATOM 720 N N . ALA A 1 95 ? -8.836 60.312 22.984 1 96.06 95 ALA A N 1
ATOM 721 C CA . ALA A 1 95 ? -9.82 59.344 23.469 1 96.06 95 ALA A CA 1
ATOM 722 C C . ALA A 1 95 ? -10.508 58.625 22.312 1 96.06 95 ALA A C 1
ATOM 724 O O . ALA A 1 95 ? -10.727 57.406 22.359 1 96.06 95 ALA A O 1
ATOM 725 N N . LEU A 1 96 ? -10.898 59.406 21.266 1 97.19 96 LEU A N 1
ATOM 726 C CA . LEU A 1 96 ? -11.547 58.812 20.094 1 97.19 96 LEU A CA 1
ATOM 727 C C . LEU A 1 96 ? -10.617 57.844 19.391 1 97.19 96 LEU A C 1
ATOM 729 O O . LEU A 1 96 ? -11.055 56.781 18.938 1 97.19 96 LEU A O 1
ATOM 733 N N . LEU A 1 97 ? -9.414 58.125 19.297 1 97.31 97 LEU A N 1
ATOM 734 C CA . LEU A 1 97 ? -8.422 57.312 18.641 1 97.31 97 LEU A CA 1
ATOM 735 C C . LEU A 1 97 ? -8.148 56.031 19.453 1 97.31 97 LEU A C 1
ATOM 737 O O . LEU A 1 97 ? -7.914 54.969 18.875 1 97.31 97 LEU A O 1
ATOM 741 N N . GLU A 1 98 ? -8.133 56.188 20.703 1 96.62 98 GLU A N 1
ATOM 742 C CA . GLU A 1 98 ? -8 55 21.562 1 96.62 98 GLU A CA 1
ATOM 743 C C . GLU A 1 98 ? -9.148 54.031 21.359 1 96.62 98 GLU A C 1
ATOM 745 O O . GLU A 1 98 ? -8.938 52.812 21.25 1 96.62 98 GLU A O 1
ATOM 750 N N . ALA A 1 99 ? -10.367 54.594 21.359 1 97.19 99 ALA A N 1
ATOM 751 C CA . ALA A 1 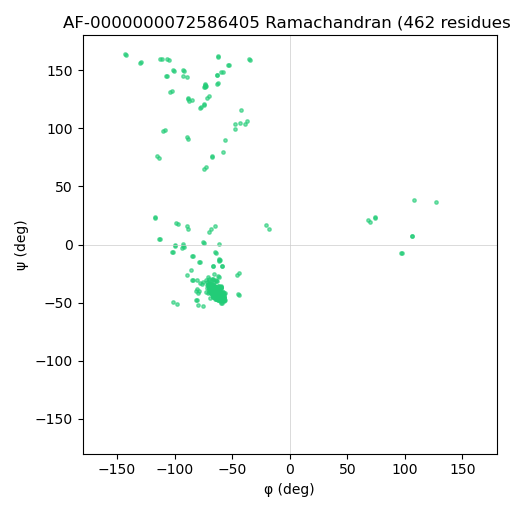99 ? -11.539 53.781 21.094 1 97.19 99 ALA A CA 1
ATOM 752 C C . ALA A 1 99 ? -11.438 53.094 19.734 1 97.19 99 ALA A C 1
ATOM 754 O O . ALA A 1 99 ? -11.766 51.906 19.594 1 97.19 99 ALA A O 1
ATOM 755 N N . LYS A 1 100 ? -10.984 53.75 18.766 1 96.88 100 LYS A N 1
ATOM 756 C CA . LYS A 1 100 ? -10.805 53.219 17.422 1 96.88 100 LYS A CA 1
ATOM 757 C C . LYS A 1 100 ? -9.773 52.094 17.438 1 96.88 100 LYS A C 1
ATOM 759 O O . LYS A 1 100 ? -9.984 51.031 16.812 1 96.88 100 LYS A O 1
ATOM 764 N N . ALA A 1 101 ? -8.672 52.312 18.078 1 96.62 101 ALA A N 1
ATOM 765 C CA . ALA A 1 101 ? -7.617 51.281 18.172 1 96.62 101 ALA A CA 1
ATOM 766 C C . ALA A 1 101 ? -8.148 50 18.797 1 96.62 101 ALA A C 1
ATOM 768 O O . ALA A 1 101 ? -7.852 48.906 18.328 1 96.62 101 ALA A O 1
ATOM 769 N N . THR A 1 102 ? -8.875 50.219 19.844 1 96.88 102 THR A N 1
ATOM 770 C CA . THR A 1 102 ? -9.453 49.062 20.531 1 96.88 102 THR A CA 1
ATOM 771 C C . THR A 1 102 ? -10.391 48.281 19.594 1 96.88 102 THR A C 1
ATOM 773 O O . THR A 1 102 ? -10.367 47.062 19.562 1 96.88 102 THR A O 1
ATOM 776 N N . THR A 1 103 ? -11.211 49.031 18.844 1 97 103 THR A N 1
ATOM 777 C CA . THR A 1 103 ? -12.125 48.406 17.906 1 97 103 THR A CA 1
ATOM 778 C C . THR A 1 103 ? -11.359 47.656 16.828 1 97 103 THR A C 1
ATOM 780 O O . THR A 1 103 ? -11.727 46.531 16.469 1 97 103 THR A O 1
ATOM 783 N N . LEU A 1 104 ? -10.336 48.188 16.344 1 96.81 104 LEU A N 1
ATOM 784 C CA . LEU A 1 104 ? -9.516 47.562 15.305 1 96.81 104 LEU A CA 1
ATOM 785 C C . LEU A 1 104 ? -8.867 46.281 15.812 1 96.81 104 LEU A C 1
ATOM 787 O O . LEU A 1 104 ? -8.797 45.281 15.094 1 96.81 104 LEU A O 1
ATOM 791 N N . LEU A 1 105 ? -8.398 46.344 17 1 96.44 105 LEU A N 1
ATOM 792 C CA . LEU A 1 105 ? -7.793 45.156 17.609 1 96.44 105 LEU A CA 1
ATOM 793 C C . LEU A 1 105 ? -8.805 44.031 17.719 1 96.44 105 LEU A C 1
ATOM 795 O O . LEU A 1 105 ? -8.477 42.875 17.469 1 96.44 105 LEU A O 1
ATOM 799 N N . HIS A 1 106 ? -9.984 44.375 18.141 1 96.38 106 HIS A N 1
ATOM 800 C CA . HIS A 1 106 ? -11.047 43.375 18.234 1 96.38 106 HIS A CA 1
ATOM 801 C C . HIS A 1 106 ? -11.375 42.781 16.875 1 96.38 106 HIS A C 1
ATOM 803 O O . HIS A 1 106 ? -11.57 41.594 16.734 1 96.38 106 HIS A O 1
ATOM 809 N N . GLU A 1 107 ? -11.492 43.625 15.898 1 96.75 107 GLU A N 1
ATOM 810 C CA . GLU A 1 107 ? -11.773 43.156 14.539 1 96.75 107 GLU A CA 1
ATOM 811 C C . GLU A 1 107 ? -10.664 42.281 14.016 1 96.75 107 GLU A C 1
ATOM 813 O O . GLU A 1 107 ? -10.93 41.25 13.375 1 96.75 107 GLU A O 1
ATOM 818 N N . GLU A 1 108 ? -9.422 42.688 14.242 1 96.12 108 GLU A N 1
ATOM 819 C CA . GLU A 1 108 ? -8.289 41.875 13.852 1 96.12 108 GLU A CA 1
ATOM 820 C C . GLU A 1 108 ? -8.359 40.469 14.5 1 96.12 108 GLU A C 1
ATOM 822 O O . GLU A 1 108 ? -8.125 39.469 13.836 1 96.12 108 GLU A O 1
ATOM 827 N N . GLY A 1 109 ? -8.625 40.5 15.805 1 95.75 109 GLY A N 1
ATOM 828 C CA . GLY A 1 109 ? -8.773 39.25 16.516 1 95.75 109 GLY A CA 1
ATOM 829 C C . GLY A 1 109 ? -9.836 38.344 15.922 1 95.75 109 GLY A C 1
ATOM 830 O O . GLY A 1 109 ? -9.633 37.125 15.789 1 95.75 109 GLY A O 1
ATOM 831 N N . ALA A 1 110 ? -10.914 38.938 15.562 1 96.25 110 ALA A N 1
ATOM 832 C CA . ALA A 1 110 ? -12 38.156 14.953 1 96.25 110 ALA A CA 1
ATOM 833 C C . ALA A 1 110 ? -11.578 37.562 13.617 1 96.25 110 ALA A C 1
ATOM 835 O O . ALA A 1 110 ? -11.906 36.406 13.305 1 96.25 110 ALA A O 1
ATOM 836 N N . LEU A 1 111 ? -10.906 38.312 12.836 1 96.69 111 LEU A N 1
ATOM 837 C CA . LEU A 1 111 ? -10.43 37.844 11.539 1 96.69 111 LEU A CA 1
ATOM 838 C C . LEU A 1 111 ? -9.414 36.719 11.711 1 96.69 111 LEU A C 1
ATOM 840 O O . LEU A 1 111 ? -9.414 35.75 10.938 1 96.69 111 LEU A O 1
ATOM 844 N N . ARG A 1 112 ? -8.594 36.844 12.68 1 95.69 112 ARG A N 1
ATOM 845 C CA . ARG A 1 112 ? -7.598 35.781 12.953 1 95.69 112 ARG A CA 1
ATOM 846 C C . ARG A 1 112 ? -8.273 34.469 13.328 1 95.69 112 ARG A C 1
ATOM 848 O O . ARG A 1 112 ? -7.82 33.406 12.922 1 95.69 112 ARG A O 1
ATOM 855 N N . GLN A 1 113 ? -9.258 34.625 14.117 1 94.25 113 GLN A N 1
ATOM 856 C CA . GLN A 1 113 ? -10 33.406 14.508 1 94.25 113 GLN A CA 1
ATOM 857 C C . GLN A 1 113 ? -10.656 32.75 13.297 1 94.25 113 GLN A C 1
ATOM 859 O O . GLN A 1 113 ? -10.648 31.531 13.172 1 94.25 113 GLN A O 1
ATOM 864 N N . GLN A 1 114 ? -11.195 33.594 12.531 1 95.69 114 GLN A N 1
ATOM 865 C CA . GLN A 1 114 ? -11.805 33.062 11.312 1 95.69 114 GLN A CA 1
ATOM 866 C C . GLN A 1 114 ? -10.773 32.406 10.414 1 95.69 114 GLN A C 1
ATOM 868 O O . GLN A 1 114 ? -11.031 31.328 9.852 1 95.69 114 GLN A O 1
ATOM 873 N N . GLN A 1 115 ? -9.648 33 10.258 1 95.69 115 GLN A N 1
ATOM 874 C CA . GLN A 1 115 ? -8.57 32.438 9.445 1 95.69 115 GLN A CA 1
ATOM 875 C C . GLN A 1 115 ? -8.125 31.094 9.977 1 95.69 115 GLN A C 1
ATOM 877 O O . GLN A 1 115 ? -7.949 30.141 9.203 1 95.69 115 GLN A O 1
ATOM 882 N N . ALA A 1 116 ? -7.953 31.016 11.258 1 93.75 116 ALA A N 1
ATOM 883 C CA . ALA A 1 116 ? -7.535 29.766 11.898 1 93.75 116 ALA A CA 1
ATOM 884 C C . ALA A 1 116 ? -8.562 28.656 11.672 1 93.75 116 ALA A C 1
ATOM 886 O O . ALA A 1 116 ? -8.195 27.516 11.414 1 93.75 116 ALA A O 1
ATOM 887 N N . ALA A 1 117 ? -9.781 29.062 11.805 1 93.44 117 ALA A N 1
ATOM 888 C CA . ALA A 1 117 ? -10.844 28.078 11.602 1 93.44 117 ALA A CA 1
ATOM 889 C C . ALA A 1 117 ? -10.828 27.547 10.18 1 93.44 117 ALA A C 1
ATOM 891 O O . ALA A 1 117 ? -10.984 26.344 9.961 1 93.44 117 ALA A O 1
ATOM 892 N N . LEU A 1 118 ? -10.633 28.438 9.289 1 95.44 118 LEU A N 1
ATOM 893 C CA . LEU A 1 118 ? -10.586 28.031 7.887 1 95.44 118 LEU A CA 1
ATOM 894 C C . LEU A 1 118 ? -9.367 27.156 7.609 1 95.44 118 LEU A C 1
ATOM 896 O O . LEU A 1 118 ? -9.461 26.172 6.879 1 95.44 118 LEU A O 1
ATOM 900 N N . ALA A 1 119 ? -8.281 27.531 8.148 1 95.25 119 ALA A N 1
ATOM 901 C CA . ALA A 1 119 ? -7.059 26.734 7.98 1 95.25 119 ALA A CA 1
ATOM 902 C C . ALA A 1 119 ? -7.223 25.344 8.586 1 95.25 119 ALA A C 1
ATOM 904 O O . ALA A 1 119 ? -6.816 24.344 7.984 1 95.25 119 ALA A O 1
ATOM 905 N N . ARG A 1 120 ? -7.766 25.281 9.75 1 92.94 120 ARG A N 1
ATOM 906 C CA . ARG A 1 120 ? -8.039 24 10.391 1 92.94 120 ARG A CA 1
ATOM 907 C C . ARG A 1 120 ? -8.93 23.125 9.516 1 92.94 120 ARG A C 1
ATOM 909 O O . ARG A 1 120 ? -8.672 21.922 9.352 1 92.94 120 ARG A O 1
ATOM 916 N N . ASP A 1 121 ? -9.969 23.766 8.992 1 94.44 121 ASP A N 1
ATOM 917 C CA . ASP A 1 121 ? -10.883 23.031 8.117 1 94.44 121 ASP A CA 1
ATOM 918 C C . ASP A 1 121 ? -10.156 22.5 6.891 1 94.44 121 ASP A C 1
ATOM 920 O O . ASP A 1 121 ? -10.406 21.359 6.461 1 94.44 121 ASP A O 1
ATOM 924 N N . LEU A 1 122 ? -9.32 23.297 6.375 1 95.69 122 LEU A N 1
ATOM 925 C CA . LEU A 1 122 ? -8.531 22.891 5.219 1 95.69 122 LEU A CA 1
ATOM 926 C C . LEU A 1 122 ? -7.672 21.672 5.555 1 95.69 122 LEU A C 1
ATOM 928 O O . LEU A 1 122 ? -7.68 20.672 4.82 1 95.69 122 LEU A O 1
ATOM 932 N N . ILE A 1 123 ? -6.973 21.719 6.645 1 94.88 123 ILE A N 1
ATOM 933 C CA . ILE A 1 123 ? -6.09 20.625 7.055 1 94.88 123 ILE A CA 1
ATOM 934 C C . ILE A 1 123 ? -6.922 19.391 7.395 1 94.88 123 ILE A C 1
ATOM 936 O O . ILE A 1 123 ? -6.527 18.266 7.082 1 94.88 123 ILE A O 1
ATOM 940 N N . GLN A 1 124 ? -8.078 19.609 7.996 1 93.5 124 GLN A N 1
ATOM 941 C CA . GLN A 1 124 ? -8.969 18.5 8.312 1 93.5 124 GLN A CA 1
ATOM 942 C C . GLN A 1 124 ? -9.414 17.781 7.043 1 93.5 124 GLN A C 1
ATOM 944 O O . GLN A 1 124 ? -9.43 16.547 6.996 1 93.5 124 GLN A O 1
ATOM 949 N N . THR A 1 125 ? -9.789 18.547 6.109 1 96.06 125 THR A N 1
ATOM 950 C CA . THR A 1 125 ? -10.211 17.953 4.84 1 96.06 125 THR A CA 1
ATOM 951 C C . THR A 1 125 ? -9.078 17.141 4.219 1 96.06 125 THR A C 1
ATOM 953 O O . THR A 1 125 ? -9.297 16 3.787 1 96.06 125 THR A O 1
ATOM 956 N N . ARG A 1 126 ? -7.914 17.688 4.215 1 96.56 126 ARG A N 1
ATOM 957 C CA . ARG A 1 126 ? -6.754 16.984 3.678 1 96.56 126 ARG A CA 1
ATOM 958 C C . ARG A 1 126 ? -6.449 15.734 4.488 1 96.56 126 ARG A C 1
ATOM 960 O O . ARG A 1 126 ? -6.082 14.703 3.928 1 96.56 126 ARG A O 1
ATOM 967 N N . TYR A 1 127 ? -6.625 15.82 5.754 1 94.75 127 TYR A N 1
ATOM 968 C CA . TYR A 1 127 ? -6.41 14.703 6.66 1 94.75 127 TYR A CA 1
ATOM 969 C C . TYR A 1 127 ? -7.363 13.555 6.34 1 94.75 127 TYR A C 1
ATOM 971 O O . TYR A 1 127 ? -6.934 12.406 6.184 1 94.75 127 TYR A O 1
ATOM 979 N N . ASP A 1 128 ? -8.578 13.867 6.18 1 94.62 128 ASP A N 1
ATOM 980 C CA . ASP A 1 128 ? -9.586 12.852 5.906 1 94.62 128 ASP A CA 1
ATOM 981 C C . ASP A 1 128 ? -9.344 12.188 4.551 1 94.62 128 ASP A C 1
ATOM 983 O O . ASP A 1 128 ? -9.469 10.969 4.418 1 94.62 128 ASP A O 1
ATOM 987 N N . GLU A 1 129 ? -8.969 13.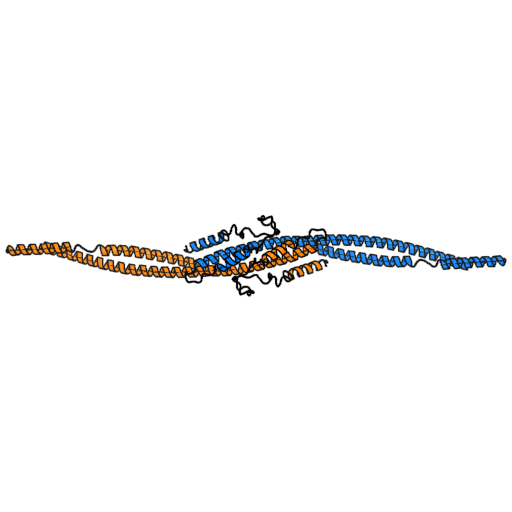008 3.625 1 96.88 129 GLU A N 1
ATOM 988 C CA . GLU A 1 129 ? -8.672 12.477 2.299 1 96.88 129 GLU A CA 1
ATOM 989 C C . GLU A 1 129 ? -7.441 11.57 2.332 1 96.88 129 GLU A C 1
ATOM 991 O O . GLU A 1 129 ? -7.426 10.508 1.706 1 96.88 129 GLU A O 1
ATOM 996 N N . THR A 1 130 ? -6.449 12.062 3.008 1 96.69 130 THR A N 1
ATOM 997 C CA . THR A 1 130 ? -5.215 11.289 3.107 1 96.69 130 THR A CA 1
ATOM 998 C C . THR A 1 130 ? -5.449 9.992 3.873 1 96.69 130 THR A C 1
ATOM 1000 O O . THR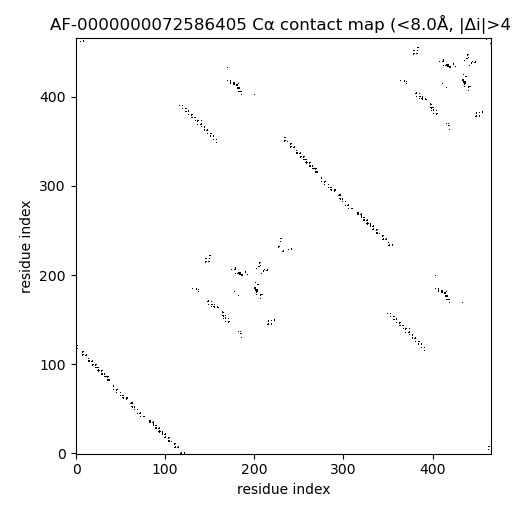 A 1 130 ? -4.887 8.945 3.527 1 96.69 130 THR A O 1
ATOM 1003 N N . LYS A 1 131 ? -6.258 10 4.871 1 95.62 131 LYS A N 1
ATOM 1004 C CA . LYS A 1 131 ? -6.629 8.805 5.621 1 95.62 131 LYS A CA 1
ATOM 1005 C C . LYS A 1 131 ? -7.297 7.777 4.715 1 95.62 131 LYS A C 1
ATOM 1007 O O . LYS A 1 131 ? -6.98 6.586 4.777 1 95.62 131 LYS A O 1
ATOM 1012 N N . ALA A 1 132 ? -8.125 8.289 3.936 1 95.88 132 ALA A N 1
ATOM 1013 C CA . ALA A 1 132 ? -8.797 7.402 2.986 1 95.88 132 ALA A CA 1
ATOM 1014 C C . ALA A 1 132 ? -7.801 6.773 2.02 1 95.88 132 ALA A C 1
ATOM 1016 O O . ALA A 1 132 ? -7.891 5.582 1.709 1 95.88 132 ALA A O 1
ATOM 1017 N N . ARG A 1 133 ? -6.879 7.598 1.56 1 97.44 133 ARG A N 1
ATOM 1018 C CA . ARG A 1 133 ? -5.855 7.082 0.66 1 97.44 133 ARG A CA 1
ATOM 1019 C C . ARG A 1 133 ? -4.984 6.043 1.361 1 97.44 133 ARG A C 1
ATOM 1021 O O . ARG A 1 133 ? -4.598 5.039 0.759 1 97.44 133 ARG A O 1
ATOM 1028 N N . TYR A 1 134 ? -4.703 6.309 2.582 1 96.81 134 TYR A N 1
ATOM 1029 C CA . TYR A 1 134 ? -3.957 5.332 3.367 1 96.81 134 TYR A CA 1
ATOM 1030 C C . TYR A 1 134 ? -4.676 3.99 3.396 1 96.81 134 TYR A C 1
ATOM 1032 O O . TYR A 1 134 ? -4.062 2.947 3.156 1 96.81 134 TYR A O 1
ATOM 1040 N N . VAL A 1 135 ? -5.914 4.027 3.672 1 95.88 135 VAL A N 1
ATOM 1041 C CA . VAL A 1 135 ? -6.719 2.812 3.74 1 95.88 135 VAL A CA 1
ATOM 1042 C C . VAL A 1 135 ? -6.695 2.102 2.389 1 95.88 135 VAL A C 1
ATOM 1044 O O . VAL A 1 135 ? -6.543 0.879 2.326 1 95.88 135 VAL A O 1
ATOM 1047 N N . GLU A 1 136 ? -6.785 2.895 1.347 1 96.75 136 GLU A N 1
ATOM 1048 C CA . GLU A 1 136 ? -6.715 2.33 0.003 1 96.75 136 GLU A CA 1
ATOM 1049 C C . GLU A 1 136 ? -5.383 1.625 -0.233 1 96.75 136 GLU A C 1
ATOM 1051 O O . GLU A 1 136 ? -5.344 0.54 -0.817 1 96.75 136 GLU A O 1
ATOM 1056 N N . LYS A 1 137 ? -4.332 2.289 0.223 1 96.69 137 LYS A N 1
ATOM 1057 C CA . LYS A 1 137 ? -3.002 1.703 0.064 1 96.69 137 LYS A CA 1
ATOM 1058 C C . LYS A 1 137 ? -2.871 0.414 0.87 1 96.69 137 LYS A C 1
ATOM 1060 O O . LYS A 1 137 ? -2.195 -0.525 0.441 1 96.69 137 LYS A O 1
ATOM 1065 N N . VAL A 1 138 ? -3.484 0.404 2.039 1 94.44 138 VAL A N 1
ATOM 1066 C CA . VAL A 1 138 ? -3.451 -0.794 2.871 1 94.44 138 VAL A CA 1
ATOM 1067 C C . VAL A 1 138 ? -4.062 -1.969 2.109 1 94.44 138 VAL A C 1
ATOM 1069 O O . VAL A 1 138 ? -3.432 -3.018 1.964 1 94.44 138 VAL A O 1
ATOM 1072 N N . TYR A 1 139 ? -5.176 -1.796 1.584 1 95.31 139 TYR A N 1
ATOM 1073 C CA . TYR A 1 139 ? -5.859 -2.885 0.896 1 95.31 139 TYR A CA 1
ATOM 1074 C C . TYR A 1 139 ? -5.172 -3.217 -0.421 1 95.31 139 TYR A C 1
ATOM 1076 O O . TYR A 1 139 ? -5.152 -4.375 -0.844 1 95.31 139 TYR A O 1
ATOM 1084 N N . GLY A 1 140 ? -4.633 -2.191 -1.066 1 96.19 140 GLY A N 1
ATOM 1085 C CA . GLY A 1 140 ? -3.84 -2.447 -2.258 1 96.19 140 GLY A CA 1
ATOM 1086 C C . GLY A 1 140 ? -2.639 -3.336 -1.994 1 96.19 140 GLY A C 1
ATOM 1087 O O . GLY A 1 140 ? -2.326 -4.219 -2.797 1 96.19 140 GLY A O 1
ATOM 1088 N N . LEU A 1 141 ? -1.988 -3.066 -0.897 1 96.25 141 LEU A N 1
ATOM 1089 C CA . LEU A 1 141 ? -0.837 -3.869 -0.502 1 96.25 141 LEU A CA 1
ATOM 1090 C C . LEU A 1 141 ? -1.25 -5.312 -0.223 1 96.25 141 LEU A C 1
ATOM 1092 O O . LEU A 1 141 ? -0.591 -6.25 -0.677 1 96.25 141 LEU A O 1
ATOM 1096 N N . ILE A 1 142 ? -2.342 -5.48 0.469 1 93.62 142 ILE A N 1
ATOM 1097 C CA . ILE A 1 142 ? -2.85 -6.812 0.791 1 93.62 142 ILE A CA 1
ATOM 1098 C C . ILE A 1 142 ? -3.186 -7.562 -0.496 1 93.62 142 ILE A C 1
ATOM 1100 O O . ILE A 1 142 ? -2.854 -8.742 -0.639 1 93.62 142 ILE A O 1
ATOM 1104 N N . SER A 1 143 ? -3.791 -6.867 -1.412 1 95.62 143 SER A N 1
ATOM 1105 C CA . SER A 1 143 ? -4.156 -7.473 -2.689 1 95.62 143 SER A CA 1
ATOM 1106 C C . SER A 1 143 ? -2.924 -7.977 -3.434 1 95.62 143 SER A C 1
ATOM 1108 O O . SER A 1 143 ? -2.934 -9.078 -3.982 1 95.62 143 SER A O 1
ATOM 1110 N N . GLU A 1 144 ? -1.912 -7.18 -3.432 1 96.69 144 GLU A N 1
ATOM 1111 C CA . GLU A 1 144 ? -0.689 -7.598 -4.113 1 96.69 144 GLU A CA 1
ATOM 1112 C C . GLU A 1 144 ? -0.057 -8.805 -3.422 1 96.69 144 GLU A C 1
ATOM 1114 O O . GLU A 1 144 ? 0.476 -9.695 -4.082 1 96.69 144 GLU A O 1
ATOM 1119 N N . LEU A 1 145 ? -0.086 -8.758 -2.104 1 94.81 145 LEU A N 1
ATOM 1120 C CA . LEU A 1 145 ? 0.475 -9.891 -1.38 1 94.81 145 LEU A CA 1
ATOM 1121 C C . LEU A 1 145 ? -0.306 -11.164 -1.679 1 94.81 145 LEU A C 1
ATOM 1123 O O . LEU A 1 145 ? 0.28 -12.25 -1.794 1 94.81 145 LEU A O 1
ATOM 1127 N N . GLN A 1 146 ? -1.64 -11.047 -1.791 1 94.62 146 GLN A N 1
ATOM 1128 C CA . GLN A 1 146 ? -2.465 -12.203 -2.139 1 94.62 146 GLN A CA 1
ATOM 1129 C C . GLN A 1 146 ? -2.072 -12.766 -3.5 1 94.62 146 GLN A C 1
ATOM 1131 O O . GLN A 1 146 ? -1.955 -13.984 -3.662 1 94.62 146 GLN A O 1
ATOM 1136 N N . LYS A 1 147 ? -1.866 -11.914 -4.445 1 96.44 147 LYS A N 1
ATOM 1137 C CA . LYS A 1 147 ? -1.432 -12.344 -5.77 1 96.44 147 LYS A CA 1
ATOM 1138 C C . LYS A 1 147 ? -0.06 -13.016 -5.711 1 96.44 147 LYS A C 1
ATOM 1140 O O . LYS A 1 147 ? 0.156 -14.055 -6.332 1 96.44 147 LYS A O 1
ATOM 1145 N N . LEU A 1 148 ? 0.812 -12.359 -4.934 1 95.38 148 LEU A N 1
ATOM 1146 C CA . LEU A 1 148 ? 2.164 -12.883 -4.789 1 95.38 148 LEU A CA 1
ATOM 1147 C C . LEU A 1 148 ? 2.141 -14.273 -4.16 1 95.38 148 LEU A C 1
ATOM 1149 O O . LEU A 1 148 ? 2.879 -15.164 -4.582 1 95.38 148 LEU A O 1
ATOM 1153 N N . TYR A 1 149 ? 1.304 -14.383 -3.199 1 93.12 149 TYR A N 1
ATOM 1154 C CA . TYR A 1 149 ? 1.127 -15.656 -2.508 1 93.12 149 TYR A CA 1
ATOM 1155 C C . TYR A 1 149 ? 0.69 -16.75 -3.479 1 93.12 149 TYR A C 1
ATOM 1157 O O . TYR A 1 149 ? 1.264 -17.844 -3.494 1 93.12 149 TYR A O 1
ATOM 1165 N N . ALA A 1 150 ? -0.278 -16.469 -4.281 1 94 150 ALA A N 1
ATOM 1166 C CA . ALA A 1 150 ? -0.771 -17.422 -5.266 1 94 150 ALA A CA 1
ATOM 1167 C C . ALA A 1 150 ? 0.321 -17.797 -6.262 1 94 150 ALA A C 1
ATOM 1169 O O . ALA A 1 150 ? 0.49 -18.969 -6.594 1 94 150 ALA A O 1
ATOM 1170 N N . LEU A 1 151 ? 1.047 -16.828 -6.68 1 94.31 151 LEU A N 1
ATOM 1171 C CA . LEU A 1 151 ? 2.088 -17.062 -7.676 1 94.31 151 LEU A CA 1
ATOM 1172 C C . LEU A 1 151 ? 3.223 -17.906 -7.098 1 94.31 151 LEU A C 1
ATOM 1174 O O . LEU A 1 151 ? 3.787 -18.75 -7.789 1 94.31 151 LEU A O 1
ATOM 1178 N N . GLU A 1 152 ? 3.555 -17.594 -5.863 1 92.12 152 GLU A N 1
ATOM 1179 C CA . GLU A 1 152 ? 4.59 -18.406 -5.223 1 92.12 152 GLU A CA 1
ATOM 1180 C C . GLU A 1 152 ? 4.168 -19.859 -5.125 1 92.12 152 GLU A C 1
ATOM 1182 O O . GLU A 1 152 ? 4.984 -20.766 -5.332 1 92.12 152 GLU A O 1
ATOM 1187 N N . ARG A 1 153 ? 2.957 -20.109 -4.875 1 89.19 153 ARG A N 1
ATOM 1188 C CA . ARG A 1 153 ? 2.428 -21.469 -4.844 1 89.19 153 ARG A CA 1
ATOM 1189 C C . ARG A 1 153 ? 2.475 -22.094 -6.23 1 89.19 153 ARG A C 1
ATOM 1191 O O . ARG A 1 153 ? 2.768 -23.297 -6.363 1 89.19 153 ARG A O 1
ATOM 1198 N N . GLY A 1 154 ? 2.158 -21.234 -7.211 1 90.06 154 GLY A N 1
ATOM 1199 C CA . GLY A 1 154 ? 2.279 -21.719 -8.578 1 90.06 154 GLY A CA 1
ATOM 1200 C C . GLY A 1 154 ? 3.689 -22.141 -8.938 1 90.06 154 GLY A C 1
ATOM 1201 O O . GLY A 1 154 ? 3.881 -23.156 -9.602 1 90.06 154 GLY A O 1
ATOM 1202 N N . LEU A 1 155 ? 4.621 -21.438 -8.438 1 90 155 LEU A N 1
ATOM 1203 C CA . LEU A 1 155 ? 6.016 -21.766 -8.711 1 90 155 LEU A CA 1
ATOM 1204 C C . LEU A 1 155 ? 6.414 -23.062 -8 1 90 155 LEU A C 1
ATOM 1206 O O . LEU A 1 155 ? 7.199 -23.844 -8.531 1 90 155 LEU A O 1
ATOM 1210 N N . GLU A 1 156 ? 5.855 -23.219 -6.867 1 86.25 156 GLU A N 1
ATOM 1211 C CA . GLU A 1 156 ? 6.121 -24.453 -6.113 1 86.25 156 GLU A CA 1
ATOM 1212 C C . GLU A 1 156 ? 5.602 -25.672 -6.855 1 86.25 156 GLU A C 1
ATOM 1214 O O . GLU A 1 156 ? 6.211 -26.75 -6.801 1 86.25 156 GLU A O 1
ATOM 1219 N N . TYR A 1 157 ? 4.547 -25.469 -7.586 1 84.38 157 TYR A N 1
ATOM 1220 C CA . TYR A 1 157 ? 3.951 -26.547 -8.383 1 84.38 157 TYR A CA 1
ATOM 1221 C C . TYR A 1 157 ? 4.93 -27.047 -9.43 1 84.38 157 TYR A C 1
ATOM 1223 O O . TYR A 1 157 ? 4.984 -28.25 -9.711 1 84.38 157 TYR A O 1
ATOM 1231 N N . PHE A 1 158 ? 5.688 -26.172 -10 1 85 158 PHE A N 1
ATOM 1232 C CA . PHE A 1 158 ? 6.562 -26.547 -11.109 1 85 158 PHE A CA 1
ATOM 1233 C C . PHE A 1 158 ? 7.945 -26.922 -10.602 1 85 158 PHE A C 1
ATOM 1235 O O . PHE A 1 158 ? 8.82 -27.297 -11.383 1 85 158 PHE A O 1
ATOM 1242 N N . ARG A 1 159 ? 8.016 -26.828 -9.375 1 77.56 159 ARG A N 1
ATOM 1243 C CA . ARG A 1 159 ? 9.336 -27.125 -8.836 1 77.56 159 ARG A CA 1
ATOM 1244 C C . ARG A 1 159 ? 9.586 -28.625 -8.797 1 77.56 159 ARG A C 1
ATOM 1246 O O . ARG A 1 159 ? 8.703 -29.406 -8.43 1 77.56 159 ARG A O 1
ATOM 1253 N N . GLY A 1 160 ? 10.617 -29.016 -9.555 1 64.5 160 GLY A N 1
ATOM 1254 C CA . GLY A 1 160 ? 11.039 -30.406 -9.531 1 64.5 160 GLY A CA 1
ATOM 1255 C C . GLY A 1 160 ? 11.461 -30.875 -8.148 1 64.5 160 GLY A C 1
ATOM 1256 O O . GLY A 1 160 ? 11.688 -30.047 -7.25 1 64.5 160 GLY A O 1
ATOM 1257 N N . PRO A 1 161 ? 11.25 -32.188 -7.836 1 59.84 161 PRO A N 1
ATOM 1258 C CA . PRO A 1 161 ? 11.625 -32.75 -6.543 1 59.84 161 PRO A CA 1
ATOM 1259 C C . PRO A 1 161 ? 13.023 -32.344 -6.094 1 59.84 161 PRO A C 1
ATOM 1261 O O . PRO A 1 161 ? 13.289 -32.25 -4.891 1 59.84 161 PRO A O 1
ATOM 1264 N N . ASN A 1 162 ? 13.914 -32.031 -7.078 1 60.38 162 ASN A N 1
ATOM 1265 C CA . ASN A 1 162 ? 15.305 -31.75 -6.742 1 60.38 162 ASN A CA 1
ATOM 1266 C C . ASN A 1 162 ? 15.602 -30.25 -6.738 1 60.38 162 ASN A C 1
ATOM 1268 O O . ASN A 1 162 ? 16.75 -29.844 -6.598 1 60.38 162 ASN A O 1
ATOM 1272 N N . GLU A 1 163 ? 14.594 -29.578 -7.16 1 59.03 163 GLU A N 1
ATOM 1273 C CA . GLU A 1 163 ? 14.859 -28.141 -7.203 1 59.03 163 GLU A CA 1
ATOM 1274 C C . GLU A 1 163 ? 14.602 -27.5 -5.844 1 59.03 163 GLU A C 1
ATOM 1276 O O . GLU A 1 163 ? 13.625 -27.828 -5.168 1 59.03 163 GLU A O 1
ATOM 1281 N N . PRO A 1 164 ? 15.641 -26.906 -5.488 1 53.16 164 PRO A N 1
ATOM 1282 C CA . PRO A 1 164 ? 15.391 -26.203 -4.227 1 53.16 164 PRO A CA 1
ATOM 1283 C C . PRO A 1 164 ? 14.102 -25.391 -4.25 1 53.16 164 PRO A C 1
ATOM 1285 O O . PRO A 1 164 ? 13.812 -24.719 -5.246 1 53.16 164 PRO A O 1
ATOM 1288 N N . LYS A 1 165 ? 13.07 -25.891 -3.605 1 49.81 165 LYS A N 1
ATOM 1289 C CA . LYS A 1 165 ? 11.75 -25.281 -3.477 1 49.81 165 LYS A CA 1
ATOM 1290 C C . LYS A 1 165 ? 11.867 -23.766 -3.291 1 49.81 165 LYS A C 1
ATOM 1292 O O . LYS A 1 165 ? 12.688 -23.297 -2.51 1 49.81 165 LYS A O 1
ATOM 1297 N N . PRO A 1 166 ? 11.586 -22.984 -4.336 1 50.59 166 PRO A N 1
ATOM 1298 C CA . PRO A 1 166 ? 11.562 -21.562 -4 1 50.59 166 PRO A CA 1
ATOM 1299 C C . PRO A 1 166 ? 10.867 -21.281 -2.672 1 50.59 166 PRO A C 1
ATOM 1301 O O . PRO A 1 166 ? 9.844 -21.906 -2.359 1 50.59 166 PRO A O 1
ATOM 1304 N N . PRO A 1 167 ? 11.484 -20.812 -1.724 1 51.16 167 PRO A N 1
ATOM 1305 C CA . PRO A 1 167 ? 10.922 -20.781 -0.372 1 51.16 167 PRO A CA 1
ATOM 1306 C C . PRO A 1 167 ? 9.602 -20.016 -0.305 1 51.16 167 PRO A C 1
ATOM 1308 O O . PRO A 1 167 ? 9.531 -18.844 -0.68 1 51.16 167 PRO A O 1
ATOM 1311 N N . LEU A 1 168 ? 8.359 -20.609 -0.714 1 58.5 168 LEU A N 1
ATOM 1312 C CA . LEU A 1 168 ? 7.121 -20.141 -0.099 1 58.5 168 LEU A CA 1
ATOM 1313 C C . LEU A 1 168 ? 7.406 -19.406 1.201 1 58.5 168 LEU A C 1
ATOM 1315 O O . LEU A 1 168 ? 6.512 -18.781 1.775 1 58.5 168 LEU A O 1
ATOM 1319 N N . LYS A 1 169 ? 8.602 -19.141 1.309 1 78.19 169 LYS A N 1
ATOM 1320 C CA . LYS A 1 169 ? 9.141 -18.609 2.561 1 78.19 169 LYS A CA 1
ATOM 1321 C C . LYS A 1 169 ? 9 -17.094 2.621 1 78.19 169 LYS A C 1
ATOM 1323 O O . LYS A 1 169 ? 8.656 -16.531 3.666 1 78.19 169 LYS A O 1
ATOM 1328 N N . LEU A 1 170 ? 8.883 -16.625 1.347 1 84.94 170 LEU A N 1
ATOM 1329 C CA . LEU A 1 170 ? 8.867 -15.164 1.379 1 84.94 170 LEU A CA 1
ATOM 1330 C C . LEU A 1 170 ? 7.488 -14.641 1.769 1 84.94 170 LEU A C 1
ATOM 1332 O O . LEU A 1 170 ? 7.359 -13.867 2.717 1 84.94 170 LEU A O 1
ATOM 1336 N N . THR A 1 171 ? 6.453 -15.18 0.984 1 88.62 171 THR A N 1
ATOM 1337 C CA . THR A 1 171 ? 5.121 -14.641 1.226 1 88.62 171 THR A CA 1
ATOM 1338 C C . THR A 1 171 ? 4.617 -15.039 2.611 1 88.62 171 THR A C 1
ATOM 1340 O O . THR A 1 171 ? 3.887 -14.281 3.252 1 88.62 171 THR A O 1
ATOM 1343 N N . GLU A 1 172 ? 5.062 -16.141 3.037 1 86.81 172 GLU A N 1
ATOM 1344 C CA . GLU A 1 172 ? 4.703 -16.547 4.391 1 86.81 172 GLU A CA 1
ATOM 1345 C C . GLU A 1 172 ? 5.32 -15.617 5.43 1 86.81 172 GLU A C 1
ATOM 1347 O O . GLU A 1 172 ? 4.656 -15.219 6.387 1 86.81 172 GLU A O 1
ATOM 1352 N N . GLN A 1 173 ? 6.531 -15.305 5.262 1 86.44 173 GLN A N 1
ATOM 1353 C CA . GLN A 1 173 ? 7.199 -14.383 6.168 1 86.44 173 GLN A CA 1
ATOM 1354 C C . GLN A 1 173 ? 6.539 -13 6.133 1 86.44 173 GLN A C 1
ATOM 1356 O O . GLN A 1 173 ? 6.34 -12.375 7.176 1 86.44 173 GLN A O 1
ATOM 1361 N N . LEU A 1 174 ? 6.242 -12.602 4.891 1 89.12 174 LEU A N 1
ATOM 1362 C CA . LEU A 1 174 ? 5.586 -11.305 4.754 1 89.12 174 LEU A CA 1
ATOM 1363 C C . LEU A 1 174 ? 4.223 -11.32 5.438 1 89.12 174 LEU A C 1
ATOM 1365 O O . LEU A 1 174 ? 3.846 -10.344 6.094 1 89.12 174 LEU A O 1
ATOM 1369 N N . LEU A 1 175 ? 3.533 -12.414 5.262 1 89.12 175 LEU A N 1
ATOM 1370 C CA . LEU A 1 175 ? 2.211 -12.539 5.867 1 89.12 175 LEU A CA 1
ATOM 1371 C C . LEU A 1 175 ? 2.309 -12.57 7.387 1 89.12 175 LEU A C 1
ATOM 1373 O O . LEU A 1 175 ? 1.526 -11.914 8.078 1 89.12 175 LEU A O 1
ATOM 1377 N N .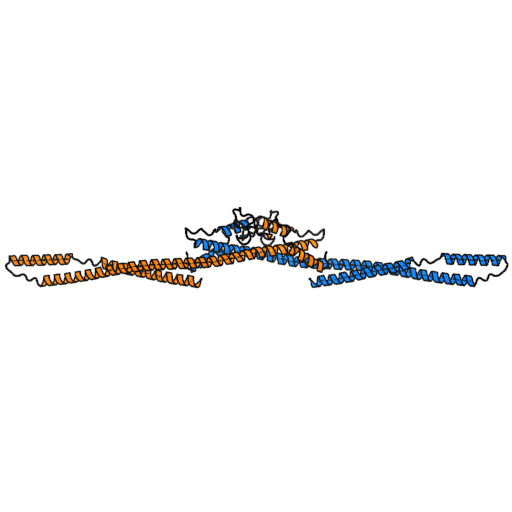 ILE A 1 176 ? 3.238 -13.281 7.891 1 86.5 176 ILE A N 1
ATOM 1378 C CA . ILE A 1 176 ? 3.449 -13.367 9.328 1 86.5 176 ILE A CA 1
ATOM 1379 C C . ILE A 1 176 ? 3.775 -11.977 9.883 1 86.5 176 ILE A C 1
ATOM 1381 O O . ILE A 1 176 ? 3.25 -11.578 10.93 1 86.5 176 ILE A O 1
ATOM 1385 N N . ALA A 1 177 ? 4.586 -11.266 9.164 1 84.5 177 ALA A N 1
ATOM 1386 C CA . ALA A 1 177 ? 4.953 -9.914 9.578 1 84.5 177 ALA A CA 1
ATOM 1387 C C . ALA A 1 177 ? 3.729 -9.008 9.625 1 84.5 177 ALA A C 1
ATOM 1389 O O . ALA A 1 177 ? 3.521 -8.281 10.602 1 84.5 177 ALA A O 1
ATOM 1390 N N . LEU A 1 178 ? 2.896 -9.094 8.609 1 87.06 178 LEU A N 1
ATOM 1391 C CA . LEU A 1 178 ? 1.714 -8.242 8.539 1 87.06 178 LEU A CA 1
ATOM 1392 C C . LEU A 1 178 ? 0.731 -8.586 9.648 1 87.06 178 LEU A C 1
ATOM 1394 O O . LEU A 1 178 ? 0.062 -7.695 10.188 1 87.06 178 LEU A O 1
ATOM 1398 N N . ARG A 1 179 ? 0.713 -9.828 10.039 1 82.62 179 ARG A N 1
ATOM 1399 C CA . ARG A 1 179 ? -0.239 -10.297 11.039 1 82.62 179 ARG A CA 1
ATOM 1400 C C . ARG A 1 179 ? 0.229 -9.953 12.445 1 82.62 179 ARG A C 1
ATOM 1402 O O . ARG A 1 179 ? -0.584 -9.828 13.367 1 82.62 179 ARG A O 1
ATOM 1409 N N . ALA A 1 180 ? 1.507 -10.023 12.781 1 73.19 180 ALA A N 1
ATOM 1410 C CA . ALA A 1 180 ? 2.043 -9.75 14.117 1 73.19 180 ALA A CA 1
ATOM 1411 C C . ALA A 1 180 ? 1.843 -8.289 14.492 1 73.19 180 ALA A C 1
ATOM 1413 O O . ALA A 1 180 ? 2.412 -7.809 15.477 1 73.19 180 ALA A O 1
ATOM 1414 N N . ARG A 1 181 ? 1.033 -7.406 13.914 1 63.72 181 ARG A N 1
ATOM 1415 C CA . ARG A 1 181 ? 0.673 -6.031 14.242 1 63.72 181 ARG A CA 1
ATOM 1416 C C . ARG A 1 181 ? 1.301 -5.051 13.266 1 63.72 181 ARG A C 1
ATOM 1418 O O . ARG A 1 181 ? 1.605 -3.912 13.625 1 63.72 181 ARG A O 1
ATOM 1425 N N . GLY A 1 182 ? 1.258 -5.547 12.148 1 67.5 182 GLY A N 1
ATOM 1426 C CA . GLY A 1 182 ? 2.033 -4.688 11.266 1 67.5 182 GLY A CA 1
ATOM 1427 C C . GLY A 1 182 ? 1.176 -3.721 10.477 1 67.5 182 GLY A C 1
ATOM 1428 O O . GLY A 1 182 ? 1.487 -2.531 10.391 1 67.5 182 GLY A O 1
ATOM 1429 N N . LEU A 1 183 ? 0.222 -4.219 9.867 1 84.88 183 LEU A N 1
ATOM 1430 C CA . LEU A 1 183 ? -0.545 -3.365 8.969 1 84.88 183 LEU A CA 1
ATOM 1431 C C . LEU A 1 183 ? -1.936 -3.092 9.531 1 84.88 183 LEU A C 1
ATOM 1433 O O . LEU A 1 183 ? -2.852 -3.896 9.352 1 84.88 183 LEU A O 1
ATOM 1437 N N . CYS A 1 184 ? -2.066 -1.903 10.188 1 86.88 184 CYS A N 1
ATOM 1438 C CA . CYS A 1 184 ? -3.309 -1.61 10.891 1 86.88 184 CYS A CA 1
ATOM 1439 C C . CYS A 1 184 ? -4.145 -0.596 10.117 1 86.88 184 CYS A C 1
ATOM 1441 O O . CYS A 1 184 ? -3.619 0.154 9.297 1 86.88 184 CYS A O 1
ATOM 1443 N N . LEU A 1 185 ? -5.398 -0.677 10.5 1 89.62 185 LEU A N 1
ATOM 1444 C CA . LEU A 1 185 ? -6.383 0.264 9.977 1 89.62 185 LEU A CA 1
ATOM 1445 C C . LEU A 1 185 ? -6.781 1.282 11.039 1 89.62 185 LEU A C 1
ATOM 1447 O O . LEU A 1 185 ? -6.836 0.957 12.227 1 89.62 185 LEU A O 1
ATOM 1451 N N . PRO A 1 186 ? -7.039 2.561 10.531 1 89.12 186 PRO A N 1
ATOM 1452 C CA . PRO A 1 186 ? -7.68 3.504 11.453 1 89.12 186 PRO A CA 1
ATOM 1453 C C . PRO A 1 186 ? -9.062 3.043 11.898 1 89.12 186 PRO A C 1
ATOM 1455 O O . PRO A 1 186 ? -9.664 2.17 11.266 1 89.12 186 PRO A O 1
ATOM 1458 N N . PRO A 1 187 ? -9.508 3.613 12.969 1 85.38 187 PRO A N 1
ATOM 1459 C CA . PRO A 1 187 ? -10.844 3.252 13.445 1 85.38 187 PRO A CA 1
ATOM 1460 C C . PRO A 1 187 ? -11.945 3.625 12.445 1 85.38 187 PRO A C 1
ATOM 1462 O O . PRO A 1 187 ? -11.797 4.594 11.695 1 85.38 187 PRO A O 1
ATOM 1465 N N . GLY A 1 188 ? -13.008 2.775 12.398 1 85.31 188 GLY A N 1
ATOM 1466 C CA . GLY A 1 188 ? -14.188 3.113 11.625 1 85.31 188 GLY A CA 1
ATOM 1467 C C . GLY A 1 188 ? -14.195 2.486 10.242 1 85.31 188 GLY A C 1
ATOM 1468 O O . GLY A 1 188 ? -15.148 2.656 9.477 1 85.31 188 GLY A O 1
ATOM 1469 N N . ILE A 1 189 ? -13.117 1.89 9.906 1 88.25 189 ILE A N 1
ATOM 1470 C CA . ILE A 1 189 ? -13.047 1.267 8.594 1 88.25 189 ILE A CA 1
ATOM 1471 C C . ILE A 1 189 ? -13.742 -0.093 8.625 1 88.25 189 ILE A C 1
ATOM 1473 O O . ILE A 1 189 ? -14.555 -0.406 7.75 1 88.25 189 ILE A O 1
ATOM 1477 N N . GLU A 1 190 ? -13.398 -0.876 9.656 1 85.88 190 GLU A N 1
ATOM 1478 C CA . GLU A 1 190 ? -14.031 -2.152 9.984 1 85.88 190 GLU A CA 1
ATOM 1479 C C . GLU A 1 190 ? -14.445 -2.201 11.445 1 85.88 190 GLU A C 1
ATOM 1481 O O . GLU A 1 190 ? -13.922 -1.453 12.273 1 85.88 190 GLU A O 1
ATOM 1486 N N . PRO A 1 191 ? -15.352 -3.021 11.641 1 81.25 191 PRO A N 1
ATOM 1487 C CA . PRO A 1 191 ? -15.719 -3.15 13.047 1 81.25 191 PRO A CA 1
ATOM 1488 C C . PRO A 1 191 ? -14.57 -3.672 13.914 1 81.25 191 PRO A C 1
ATOM 1490 O O . PRO A 1 191 ? -13.805 -4.527 13.469 1 81.25 191 PRO A O 1
ATOM 1493 N N . ASN A 1 192 ? -14.469 -3.039 15.07 1 73.31 192 ASN A N 1
ATOM 1494 C CA . ASN A 1 192 ? -13.406 -3.479 15.977 1 73.31 192 ASN A CA 1
ATOM 1495 C C . ASN A 1 192 ? -13.703 -4.859 16.547 1 73.31 192 ASN A C 1
ATOM 1497 O O . ASN A 1 192 ? -14.742 -5.066 17.188 1 73.31 192 ASN A O 1
ATOM 1501 N N . ARG A 1 193 ? -12.766 -5.711 16.406 1 72.38 193 ARG A N 1
ATOM 1502 C CA . ARG A 1 193 ? -12.961 -7.07 16.891 1 72.38 193 ARG A CA 1
ATOM 1503 C C . ARG A 1 193 ? -12.711 -7.156 18.391 1 72.38 193 ARG A C 1
ATOM 1505 O O . ARG A 1 193 ? -13.336 -7.961 19.094 1 72.38 193 ARG A O 1
ATOM 1512 N N . TYR A 1 194 ? -11.641 -6.387 18.734 1 69.69 194 TYR A N 1
ATOM 1513 C CA . TYR A 1 194 ? -11.273 -6.387 20.141 1 69.69 194 TYR A CA 1
ATOM 1514 C C . TYR A 1 194 ? -11.469 -5.008 20.766 1 69.69 194 TYR A C 1
ATOM 1516 O O . TYR A 1 194 ? -10.516 -4.238 20.891 1 69.69 194 TYR A O 1
ATOM 1524 N N . PRO A 1 195 ? -12.633 -4.715 21 1 64.38 195 PRO A N 1
ATOM 1525 C CA . PRO A 1 195 ? -12.953 -3.359 21.438 1 64.38 195 PRO A CA 1
ATOM 1526 C C . PRO A 1 195 ? -12.234 -2.971 22.719 1 64.38 195 PRO A C 1
ATOM 1528 O O . PRO A 1 195 ? -12.047 -1.781 23 1 64.38 195 PRO A O 1
ATOM 1531 N N . ASP A 1 196 ? -11.805 -3.953 23.375 1 64.38 196 ASP A N 1
ATOM 1532 C CA . ASP A 1 196 ? -11.242 -3.629 24.688 1 64.38 196 ASP A CA 1
ATOM 1533 C C . ASP A 1 196 ? -9.75 -3.332 24.594 1 64.38 196 ASP A C 1
ATOM 1535 O O . ASP A 1 196 ? -9.047 -3.307 25.594 1 64.38 196 ASP A O 1
ATOM 1539 N N . THR A 1 197 ? -9.359 -3.109 23.391 1 64 197 THR A N 1
ATOM 1540 C CA . THR A 1 197 ? -7.926 -2.861 23.281 1 64 197 THR A CA 1
ATOM 1541 C C . THR A 1 197 ? -7.629 -1.366 23.359 1 64 197 THR A C 1
ATOM 1543 O O . THR A 1 197 ? -8.5 -0.54 23.078 1 64 197 THR A O 1
ATOM 1546 N N . THR A 1 198 ? -6.469 -1.069 23.984 1 67.75 198 THR A N 1
ATOM 1547 C CA . THR A 1 198 ? -5.977 0.292 24.172 1 67.75 198 THR A CA 1
ATOM 1548 C C . THR A 1 198 ? -5.656 0.936 22.828 1 67.75 198 THR A C 1
ATOM 1550 O O . THR A 1 198 ? -5.488 2.154 22.734 1 67.75 198 THR A O 1
ATOM 1553 N N . TRP A 1 199 ? -5.75 0.102 21.781 1 76.12 199 TRP A N 1
ATOM 1554 C CA . TRP A 1 199 ? -5.406 0.635 20.469 1 76.12 199 TRP A CA 1
ATOM 1555 C C . TRP A 1 199 ? -6.66 0.905 19.641 1 76.12 199 TRP A C 1
ATOM 1557 O O . TRP A 1 199 ? -7.578 0.083 19.609 1 76.12 199 TRP A O 1
ATOM 1567 N N . ASP A 1 200 ? -6.668 2.057 19.109 1 78.56 200 ASP A N 1
ATOM 1568 C CA . ASP A 1 200 ? -7.797 2.432 18.266 1 78.56 200 ASP A CA 1
ATOM 1569 C C . ASP A 1 200 ? -7.668 1.809 16.875 1 78.56 200 ASP A C 1
ATOM 1571 O O . ASP A 1 200 ? -8.641 1.76 16.125 1 78.56 200 ASP A O 1
ATOM 1575 N N . VAL A 1 201 ? -6.48 1.352 16.625 1 84 201 VAL A N 1
ATOM 1576 C CA . VAL A 1 201 ? -6.227 0.786 15.305 1 84 201 VAL A CA 1
ATOM 1577 C C . VAL A 1 201 ? -6.27 -0.739 15.383 1 84 201 VAL A C 1
ATOM 1579 O O . VAL A 1 201 ? -6.074 -1.32 16.453 1 84 201 VAL A O 1
ATOM 1582 N N . HIS A 1 202 ? -6.68 -1.352 14.297 1 83.69 202 HIS A N 1
ATOM 1583 C CA . HIS A 1 202 ? -6.758 -2.809 14.305 1 83.69 202 HIS A CA 1
ATOM 1584 C C . HIS A 1 202 ? -6.344 -3.393 12.961 1 83.69 202 HIS A C 1
ATOM 1586 O O . HIS A 1 202 ? -6.32 -2.684 11.953 1 83.69 202 HIS A O 1
ATOM 1592 N N . LEU A 1 203 ? -6.062 -4.699 13.023 1 86 203 LEU A N 1
ATOM 1593 C CA . LEU A 1 203 ? -5.684 -5.426 11.82 1 86 203 LEU A CA 1
ATOM 1594 C C . LEU A 1 203 ? -6.887 -5.645 10.914 1 86 203 LEU A C 1
ATOM 1596 O O . LEU A 1 203 ? -7.98 -5.953 11.391 1 86 203 LEU A O 1
ATOM 1600 N N . PRO A 1 204 ? -6.672 -5.422 9.648 1 87.81 204 PRO A N 1
ATOM 1601 C CA . PRO A 1 204 ? -7.766 -5.793 8.75 1 87.81 204 PRO A CA 1
ATOM 1602 C C . PRO A 1 204 ? -8.219 -7.238 8.945 1 87.81 204 PRO A C 1
ATOM 1604 O O . PRO A 1 204 ? -7.398 -8.117 9.211 1 87.81 204 PRO A O 1
ATOM 1607 N N . TYR A 1 205 ? -9.391 -7.566 8.633 1 85 205 TYR A N 1
ATOM 1608 C CA . TYR A 1 205 ? -9.969 -8.891 8.82 1 85 205 TYR A CA 1
ATOM 1609 C C . TYR A 1 205 ? -9.281 -9.922 7.945 1 85 205 TYR A C 1
ATOM 1611 O O . TYR A 1 205 ? -9.062 -11.062 8.367 1 85 205 TYR A O 1
ATOM 1619 N N . VAL A 1 206 ? -8.914 -9.5 6.777 1 85.25 206 VAL A N 1
ATOM 1620 C CA . VAL A 1 206 ? -8.336 -10.406 5.789 1 85.25 206 VAL A CA 1
ATOM 1621 C C . VAL A 1 206 ? -6.984 -10.906 6.277 1 85.25 206 VAL A C 1
ATOM 1623 O O . VAL A 1 206 ? -6.496 -11.945 5.824 1 85.25 206 VAL A O 1
ATOM 1626 N N . LEU A 1 207 ? -6.395 -10.195 7.242 1 85.56 207 LEU A N 1
ATOM 1627 C CA . LEU A 1 207 ? -5.09 -10.594 7.766 1 85.56 207 LEU A CA 1
ATOM 1628 C C . LEU A 1 207 ? -5.238 -11.344 9.078 1 85.56 207 LEU A C 1
ATOM 1630 O O . LEU A 1 207 ? -4.25 -11.82 9.648 1 85.56 207 LEU A O 1
ATOM 1634 N N . ASP A 1 208 ? -6.402 -11.477 9.484 1 75.88 208 ASP A N 1
ATOM 1635 C CA . ASP A 1 208 ? -6.625 -12.094 10.789 1 75.88 208 ASP A CA 1
ATOM 1636 C C . ASP A 1 208 ? -6.371 -13.602 10.742 1 75.88 208 ASP A C 1
ATOM 1638 O O . ASP A 1 208 ? -6.68 -14.25 9.742 1 75.88 208 ASP A O 1
ATOM 1642 N N . HIS A 1 209 ? -5.746 -14.031 11.742 1 67.94 209 HIS A N 1
ATOM 1643 C CA . HIS A 1 209 ? -5.332 -15.422 11.852 1 67.94 209 HIS A CA 1
ATOM 1644 C C . HIS A 1 209 ? -6.539 -16.359 11.844 1 67.94 209 HIS A C 1
ATOM 1646 O O . HIS A 1 209 ? -6.449 -17.484 11.367 1 67.94 209 HIS A O 1
ATOM 1652 N N . ASP A 1 210 ? -7.613 -15.836 12.477 1 62.62 210 ASP A N 1
ATOM 1653 C CA . ASP A 1 210 ? -8.781 -16.703 12.555 1 62.62 210 ASP A CA 1
ATOM 1654 C C . ASP A 1 210 ? -9.305 -17.047 11.164 1 62.62 210 ASP A C 1
ATOM 1656 O O . ASP A 1 210 ? -10.07 -18 11 1 62.62 210 ASP A O 1
ATOM 1660 N N . HIS A 1 211 ? -8.891 -16.359 10.141 1 59.09 211 HIS A N 1
ATOM 1661 C CA . HIS A 1 211 ? -9.289 -16.609 8.766 1 59.09 211 HIS A CA 1
ATOM 1662 C C . HIS A 1 211 ? -8.094 -17 7.902 1 59.09 211 HIS A C 1
ATOM 1664 O O . HIS A 1 211 ? -8.031 -16.656 6.719 1 59.09 211 HIS A O 1
ATOM 1670 N N . HIS A 1 212 ? -7.043 -17.531 8.57 1 59 212 HIS A N 1
ATOM 1671 C CA . HIS A 1 212 ? -5.77 -17.906 7.961 1 59 212 HIS A CA 1
ATOM 1672 C C . HIS A 1 212 ? -5.977 -18.656 6.652 1 59 212 HIS A C 1
ATOM 1674 O O . HIS A 1 212 ? -5.309 -18.375 5.656 1 59 212 HIS A O 1
ATOM 1680 N N . GLY A 1 213 ? -6.895 -19.516 6.715 1 61.38 213 GLY A N 1
ATOM 1681 C CA . GLY A 1 213 ? -7.031 -20.406 5.574 1 61.38 213 GLY A CA 1
ATOM 1682 C C . GLY A 1 213 ? -7.66 -19.734 4.367 1 61.38 213 GLY A C 1
ATOM 1683 O O . GLY A 1 213 ? -7.594 -20.266 3.252 1 61.38 213 GLY A O 1
ATOM 1684 N N . GLU A 1 214 ? -7.949 -18.438 4.59 1 77.31 214 GLU A N 1
ATOM 1685 C CA . GLU A 1 214 ? -8.727 -17.828 3.52 1 77.31 214 GLU A CA 1
ATOM 1686 C C . GLU A 1 214 ? -7.91 -16.766 2.789 1 77.31 214 GLU A C 1
ATOM 1688 O O . GLU A 1 214 ? -8.359 -16.219 1.777 1 77.31 214 GLU A O 1
ATOM 1693 N N . PHE A 1 215 ? -6.641 -16.766 3.275 1 86.88 215 PHE A N 1
ATOM 1694 C CA . PHE A 1 215 ? -5.867 -15.703 2.637 1 86.88 215 PHE A CA 1
ATOM 1695 C C . PHE A 1 215 ? -5.516 -16.078 1.203 1 86.88 215 PHE A C 1
ATOM 1697 O O . PHE A 1 215 ? -4.941 -17.141 0.957 1 86.88 215 PHE A O 1
ATOM 1704 N N . ALA A 1 216 ? -5.879 -15.367 0.214 1 92.25 216 ALA A N 1
ATOM 1705 C CA . ALA A 1 216 ? -5.535 -15.461 -1.202 1 92.25 216 ALA A CA 1
ATOM 1706 C C . ALA A 1 216 ? -6.246 -16.641 -1.862 1 92.25 216 ALA A C 1
ATOM 1708 O O . ALA A 1 216 ? -5.738 -17.219 -2.826 1 92.25 216 ALA A O 1
ATOM 1709 N N . GLU A 1 217 ? -7.355 -17.094 -1.321 1 90.81 217 GLU A N 1
ATOM 1710 C CA . GLU A 1 217 ? -8.07 -18.234 -1.868 1 90.81 217 GLU A CA 1
ATOM 1711 C C . GLU A 1 217 ? -8.531 -17.969 -3.299 1 90.81 217 GLU A C 1
ATOM 1713 O O . GLU A 1 217 ? -8.352 -18.828 -4.18 1 90.81 217 GLU A O 1
ATOM 1718 N N . LYS A 1 218 ? -9.07 -16.859 -3.443 1 93.25 218 LYS A N 1
ATOM 1719 C CA . LYS A 1 218 ? -9.57 -16.516 -4.77 1 93.25 218 LYS A CA 1
ATOM 1720 C C . LYS A 1 218 ? -8.445 -16.453 -5.793 1 93.25 218 LYS A C 1
ATOM 1722 O O . LYS A 1 218 ? -8.594 -16.938 -6.918 1 93.25 218 LYS A O 1
ATOM 1727 N N . GLU A 1 219 ? -7.352 -15.906 -5.387 1 95.25 219 GLU A N 1
ATOM 1728 C CA . GLU A 1 219 ? -6.203 -15.781 -6.277 1 95.25 219 GLU A CA 1
ATOM 1729 C C . GLU A 1 219 ? -5.598 -17.156 -6.594 1 95.25 219 GLU A C 1
ATOM 1731 O O . GLU A 1 219 ? -5.23 -17.422 -7.742 1 95.25 219 GLU A O 1
ATOM 1736 N N . VAL A 1 220 ? -5.531 -17.984 -5.57 1 93.56 220 VAL A N 1
ATOM 1737 C CA . VAL A 1 220 ? -4.988 -19.328 -5.758 1 93.56 220 VAL A CA 1
ATOM 1738 C C . VAL A 1 220 ? -5.91 -20.141 -6.672 1 93.56 220 VAL A C 1
ATOM 1740 O O . VAL A 1 220 ? -5.441 -20.828 -7.582 1 93.56 220 VAL A O 1
ATOM 1743 N N . GLU A 1 221 ? -7.129 -19.984 -6.465 1 94.88 221 GLU A N 1
ATOM 1744 C CA . GLU A 1 221 ? -8.094 -20.703 -7.297 1 94.88 221 GLU A CA 1
ATOM 1745 C C . GLU A 1 221 ? -8.031 -20.219 -8.742 1 94.88 221 GLU A C 1
ATOM 1747 O O . GLU A 1 221 ? -8.078 -21.031 -9.672 1 94.88 221 GLU A O 1
ATOM 1752 N N . ALA A 1 222 ? -7.965 -18.969 -8.891 1 95.94 222 ALA A N 1
ATOM 1753 C CA . ALA A 1 222 ? -7.879 -18.422 -10.242 1 95.94 222 ALA A CA 1
ATOM 1754 C C . ALA A 1 222 ? -6.641 -18.938 -10.969 1 95.94 222 ALA A C 1
ATOM 1756 O O . ALA A 1 222 ? -6.707 -19.297 -12.148 1 95.94 222 ALA A O 1
ATOM 1757 N N . LEU A 1 223 ? -5.531 -18.984 -10.258 1 95.81 223 LEU A N 1
ATOM 1758 C CA . LEU A 1 223 ? -4.301 -19.484 -10.852 1 95.81 223 LEU A CA 1
ATOM 1759 C C . LEU A 1 223 ? -4.418 -20.984 -11.172 1 95.81 223 LEU A C 1
ATOM 1761 O O . LEU A 1 223 ? -3.973 -21.422 -12.234 1 95.81 223 LEU A O 1
ATOM 1765 N N . SER A 1 224 ? -5.031 -21.688 -10.273 1 95.44 224 SER A N 1
ATOM 1766 C CA . SER A 1 224 ? -5.246 -23.125 -10.492 1 95.44 224 SER A CA 1
ATOM 1767 C C . SER A 1 224 ? -6.098 -23.375 -11.734 1 95.44 224 SER A C 1
ATOM 1769 O O . SER A 1 224 ? -5.785 -24.25 -12.539 1 95.44 224 SER A O 1
ATOM 1771 N N . GLN A 1 225 ? -7.094 -22.578 -11.844 1 95.75 225 GLN A N 1
ATOM 1772 C CA . GLN A 1 225 ? -7.957 -22.703 -13.016 1 95.75 225 GLN A CA 1
ATOM 1773 C C . GLN A 1 225 ? -7.199 -22.391 -14.297 1 95.75 225 GLN A C 1
ATOM 1775 O O . GLN A 1 225 ? -7.371 -23.062 -15.312 1 95.75 225 GLN A O 1
ATOM 1780 N N . GLU A 1 226 ? -6.43 -21.406 -14.234 1 95.5 226 GLU A N 1
ATOM 1781 C CA . GLU A 1 226 ? -5.617 -21.031 -15.391 1 95.5 226 GLU A CA 1
ATOM 1782 C C . GLU A 1 226 ? -4.668 -22.156 -15.781 1 95.5 226 GLU A C 1
ATOM 1784 O O . GLU A 1 226 ? -4.566 -22.516 -16.969 1 95.5 226 GLU A O 1
ATOM 1789 N N . LEU A 1 227 ? -4.023 -22.734 -14.805 1 95 227 LEU A N 1
ATOM 1790 C CA . LEU A 1 227 ? -3.086 -23.828 -15.062 1 95 227 LEU A CA 1
ATOM 1791 C C . LEU A 1 227 ? -3.811 -25.062 -15.594 1 95 227 LEU A C 1
ATOM 1793 O O . LEU A 1 227 ? -3.305 -25.75 -16.484 1 95 227 LEU A O 1
ATOM 1797 N N . ARG A 1 228 ? -5.004 -25.25 -15.094 1 95.31 228 ARG A N 1
ATOM 1798 C CA . ARG A 1 228 ? -5.816 -26.328 -15.648 1 95.31 228 ARG A CA 1
ATOM 1799 C C . ARG A 1 228 ? -6.141 -26.062 -17.125 1 95.31 228 ARG A C 1
ATOM 1801 O O . ARG A 1 228 ? -6.148 -27 -17.922 1 95.31 228 ARG A O 1
ATOM 1808 N N . GLY A 1 229 ? -6.363 -24.844 -17.359 1 93.94 229 GLY A N 1
ATOM 1809 C CA . GLY A 1 229 ? -6.594 -24.484 -18.734 1 93.94 229 GLY A CA 1
ATOM 1810 C C . GLY A 1 229 ? -5.406 -24.766 -19.641 1 93.94 229 GLY A C 1
ATOM 1811 O O . GLY A 1 229 ? -5.574 -25.016 -20.828 1 93.94 229 GLY A O 1
ATOM 1812 N N . TYR A 1 230 ? -4.238 -24.75 -19.062 1 93 230 TYR A N 1
ATOM 1813 C CA . TYR A 1 230 ? -3.018 -25.062 -19.797 1 93 230 TYR A CA 1
ATOM 1814 C C . TYR A 1 230 ? -2.773 -26.562 -19.859 1 93 230 TYR A C 1
ATOM 1816 O O . TYR A 1 230 ? -1.88 -27.016 -20.578 1 93 230 TYR A O 1
ATOM 1824 N N . GLY A 1 231 ? -3.514 -27.312 -19.125 1 91.94 231 GLY A N 1
ATOM 1825 C CA . GLY A 1 231 ? -3.381 -28.766 -19.172 1 91.94 231 GLY A CA 1
ATOM 1826 C C . GLY A 1 231 ? -2.701 -29.344 -17.953 1 91.94 231 GLY A C 1
ATOM 1827 O O . GLY A 1 231 ? -2.338 -30.516 -17.953 1 91.94 231 GLY A O 1
ATOM 1828 N N . PHE A 1 232 ? -2.475 -28.406 -16.938 1 90.69 232 PHE A N 1
ATOM 1829 C CA . PHE A 1 232 ? -1.842 -28.891 -15.719 1 90.69 232 PHE A CA 1
ATOM 1830 C C . PHE A 1 232 ? -2.891 -29.297 -14.695 1 90.69 232 PHE A C 1
ATOM 1832 O O . PHE A 1 232 ? -4.016 -28.797 -14.719 1 90.69 232 PHE A O 1
ATOM 1839 N N . GLU A 1 233 ? -2.596 -30.297 -13.789 1 77.94 233 GLU A N 1
ATOM 1840 C CA . GLU A 1 233 ? -3.516 -30.766 -12.758 1 77.94 233 GLU A CA 1
ATOM 1841 C C . GLU A 1 233 ? -3.055 -30.328 -11.367 1 77.94 233 GLU A C 1
ATOM 1843 O O . GLU A 1 233 ? -1.856 -30.188 -11.125 1 77.94 233 GLU A O 1
ATOM 1848 N N . MET B 1 1 ? 3.838 -15.992 -24.281 1 90.44 1 MET B N 1
ATOM 1849 C CA . MET B 1 1 ? 4.082 -17.203 -23.516 1 90.44 1 MET B CA 1
ATOM 1850 C C . MET B 1 1 ? 2.809 -18.031 -23.391 1 90.44 1 MET B C 1
ATOM 1852 O O . MET B 1 1 ? 2.811 -19.234 -23.672 1 90.44 1 MET B O 1
ATOM 1856 N N . GLU B 1 2 ? 1.683 -17.328 -23.172 1 92.81 2 GLU B N 1
ATOM 1857 C CA . GLU B 1 2 ? 0.423 -18.047 -23.016 1 92.81 2 GLU B CA 1
ATOM 1858 C C . GLU B 1 2 ? 0.053 -18.797 -24.297 1 92.81 2 GLU B C 1
ATOM 1860 O O . GLU B 1 2 ? -0.322 -19.969 -24.234 1 92.81 2 GLU B O 1
ATOM 1865 N N . ARG B 1 3 ? 0.231 -18.141 -25.406 1 92.19 3 ARG B N 1
ATOM 1866 C CA . ARG B 1 3 ? -0.097 -18.75 -26.703 1 92.19 3 ARG B CA 1
ATOM 1867 C C . ARG B 1 3 ? 0.772 -19.969 -26.984 1 92.19 3 ARG B C 1
ATOM 1869 O O . ARG B 1 3 ? 0.291 -20.969 -27.5 1 92.19 3 ARG B O 1
ATOM 1876 N N . GLU B 1 4 ? 1.965 -19.766 -26.594 1 96.94 4 GLU B N 1
ATOM 1877 C CA . GLU B 1 4 ? 2.902 -20.875 -26.812 1 96.94 4 GLU B CA 1
ATOM 1878 C C . GLU B 1 4 ? 2.562 -22.062 -25.938 1 96.94 4 GLU B C 1
ATOM 1880 O O . GLU B 1 4 ? 2.656 -23.219 -26.375 1 96.94 4 GLU B O 1
ATOM 1885 N N . ILE B 1 5 ? 2.166 -21.828 -24.734 1 96.69 5 ILE B N 1
ATOM 1886 C CA . ILE B 1 5 ? 1.791 -22.891 -23.812 1 96.69 5 ILE B CA 1
ATOM 1887 C C . ILE B 1 5 ? 0.581 -23.641 -24.344 1 96.69 5 ILE B C 1
ATOM 1889 O O . ILE B 1 5 ? 0.557 -24.875 -24.344 1 96.69 5 ILE B O 1
ATOM 1893 N N . LEU B 1 6 ? -0.37 -22.906 -24.859 1 95.69 6 LEU B N 1
ATOM 1894 C CA . LEU B 1 6 ? -1.581 -23.516 -25.391 1 95.69 6 LEU B CA 1
ATOM 1895 C C . LEU B 1 6 ? -1.276 -24.297 -26.656 1 95.69 6 LEU B C 1
ATOM 1897 O O . LEU B 1 6 ? -1.883 -25.344 -26.906 1 95.69 6 LEU B O 1
ATOM 1901 N N . LYS B 1 7 ? -0.361 -23.75 -27.438 1 96.38 7 LYS B N 1
ATOM 1902 C CA . LYS B 1 7 ? 0.072 -24.484 -28.625 1 96.38 7 LYS B CA 1
ATOM 1903 C C . LYS B 1 7 ? 0.701 -25.828 -28.266 1 96.38 7 LYS B C 1
ATOM 1905 O O . LYS B 1 7 ? 0.427 -26.844 -28.906 1 96.38 7 LYS B O 1
ATOM 1910 N N . LEU B 1 8 ? 1.524 -25.781 -27.234 1 97.25 8 LEU B N 1
ATOM 1911 C CA . LEU B 1 8 ? 2.152 -27.016 -26.781 1 97.25 8 LEU B CA 1
ATOM 1912 C C . LEU B 1 8 ? 1.11 -27.984 -26.234 1 97.25 8 LEU B C 1
ATOM 1914 O O . LEU B 1 8 ? 1.209 -29.188 -26.453 1 97.25 8 LEU B O 1
ATOM 1918 N N . LYS B 1 9 ? 0.158 -27.469 -25.594 1 96.06 9 LYS B N 1
ATOM 1919 C CA . LYS B 1 9 ? -0.919 -28.328 -25.094 1 96.06 9 LYS B CA 1
ATOM 1920 C C . LYS B 1 9 ? -1.592 -29.078 -26.25 1 96.06 9 LYS B C 1
ATOM 1922 O O . LYS B 1 9 ? -1.814 -30.281 -26.156 1 96.06 9 LYS B O 1
ATOM 1927 N N . ARG B 1 10 ? -1.903 -28.406 -27.328 1 96.88 10 ARG B N 1
ATOM 1928 C CA . ARG B 1 10 ? -2.537 -29.016 -28.484 1 96.88 10 ARG B CA 1
ATOM 1929 C C . ARG B 1 10 ? -1.634 -30.078 -29.109 1 96.88 10 ARG B C 1
ATOM 1931 O O . ARG B 1 10 ? -2.104 -31.156 -29.5 1 96.88 10 ARG B O 1
ATOM 1938 N N . SER B 1 11 ? -0.384 -29.734 -29.188 1 97.25 11 SER B N 1
ATOM 1939 C CA . SER B 1 11 ? 0.571 -30.703 -29.734 1 97.25 11 SER B CA 1
ATOM 1940 C C . SER B 1 11 ? 0.658 -31.953 -28.875 1 97.25 11 SER B C 1
ATOM 1942 O O . SER B 1 11 ? 0.752 -33.062 -29.391 1 97.25 11 SER B O 1
ATOM 1944 N N . ILE B 1 12 ? 0.708 -31.719 -27.594 1 97.12 12 ILE B N 1
ATOM 1945 C CA . ILE B 1 12 ? 0.769 -32.844 -26.656 1 97.12 12 ILE B CA 1
ATOM 1946 C C . ILE B 1 12 ? -0.458 -33.719 -26.812 1 97.12 12 ILE B C 1
ATOM 1948 O O . ILE B 1 12 ? -0.335 -34.938 -26.906 1 97.12 12 ILE B O 1
ATOM 1952 N N . ASN B 1 13 ? -1.677 -33.125 -26.906 1 96.25 13 ASN B N 1
ATOM 1953 C CA . ASN B 1 13 ? -2.906 -33.875 -27.094 1 96.25 13 ASN B CA 1
ATOM 1954 C C . ASN B 1 13 ? -2.881 -34.656 -28.391 1 96.25 13 ASN B C 1
ATOM 1956 O O . ASN B 1 13 ? -3.283 -35.812 -28.438 1 96.25 13 ASN B O 1
ATOM 1960 N N . ALA B 1 14 ? -2.406 -34.031 -29.406 1 96.5 14 ALA B N 1
ATOM 1961 C CA . ALA B 1 14 ? -2.32 -34.688 -30.703 1 96.5 14 ALA B CA 1
ATOM 1962 C C . ALA B 1 14 ? -1.375 -35.875 -30.656 1 96.5 14 ALA B C 1
ATOM 1964 O O . ALA B 1 14 ? -1.685 -36.938 -31.188 1 96.5 14 ALA B O 1
ATOM 1965 N N . LYS B 1 15 ? -0.233 -35.688 -30.047 1 96.88 15 LYS B N 1
ATOM 1966 C CA . LYS B 1 15 ? 0.736 -36.75 -29.922 1 96.88 15 LYS B CA 1
ATOM 1967 C C . LYS B 1 15 ? 0.179 -37.906 -29.078 1 96.88 15 LYS B C 1
ATOM 1969 O O . LYS B 1 15 ? 0.436 -39.062 -29.359 1 96.88 15 LYS B O 1
ATOM 1974 N N . HIS B 1 16 ? -0.482 -37.531 -28.078 1 96.94 16 HIS B N 1
ATOM 1975 C CA . HIS B 1 16 ? -1.096 -38.562 -27.219 1 96.94 16 HIS B CA 1
ATOM 1976 C C . HIS B 1 16 ? -2.119 -39.375 -28 1 96.94 16 HIS B C 1
ATOM 1978 O O . HIS B 1 16 ? -2.17 -40.594 -27.859 1 96.94 16 HIS B O 1
ATOM 1984 N N . ASP B 1 17 ? -2.939 -38.75 -28.812 1 97.25 17 ASP B N 1
ATOM 1985 C CA . ASP B 1 17 ? -3.914 -39.438 -29.641 1 97.25 17 ASP B CA 1
ATOM 1986 C C . ASP B 1 17 ? -3.225 -40.375 -30.625 1 97.25 17 ASP B C 1
ATOM 1988 O O . ASP B 1 17 ? -3.684 -41.5 -30.828 1 97.25 17 ASP B O 1
ATOM 1992 N N . GLU B 1 18 ? -2.158 -39.938 -31.203 1 97.81 18 GLU B N 1
ATOM 1993 C CA . GLU B 1 18 ? -1.38 -40.75 -32.094 1 97.81 18 GLU B CA 1
ATOM 1994 C C . GLU B 1 18 ? -0.819 -41.969 -31.375 1 97.81 18 GLU B C 1
ATOM 1996 O O . GLU B 1 18 ? -0.8 -43.094 -31.922 1 97.81 18 GLU B O 1
ATOM 2001 N N . PHE B 1 19 ? -0.302 -41.75 -30.203 1 97.5 19 PHE B N 1
ATOM 2002 C CA . PHE B 1 19 ? 0.226 -42.812 -29.375 1 97.5 19 PHE B CA 1
ATOM 2003 C C . PHE B 1 19 ? -0.841 -43.875 -29.109 1 97.5 19 PHE B C 1
ATOM 2005 O O . PHE B 1 19 ? -0.604 -45.062 -29.297 1 97.5 19 PHE B O 1
ATOM 2012 N N . LEU B 1 20 ? -2.094 -43.438 -28.75 1 97.56 20 LEU B N 1
ATOM 2013 C CA . LEU B 1 20 ? -3.188 -44.375 -28.469 1 97.56 20 LEU B CA 1
ATOM 2014 C C . LEU B 1 20 ? -3.57 -45.156 -29.719 1 97.56 20 LEU B C 1
ATOM 2016 O O . LEU B 1 20 ? -3.846 -46.375 -29.641 1 97.56 20 LEU B O 1
ATOM 2020 N N . GLN B 1 21 ? -3.537 -44.469 -30.828 1 97.25 21 GLN B N 1
ATOM 2021 C CA . GLN B 1 21 ? -3.844 -45.125 -32.094 1 97.25 21 GLN B CA 1
ATOM 2022 C C . GLN B 1 21 ? -2.791 -46.188 -32.406 1 97.25 21 GLN B C 1
ATOM 2024 O O . GLN B 1 21 ? -3.129 -47.312 -32.844 1 97.25 21 GLN B O 1
ATOM 2029 N N . ALA B 1 22 ? -1.548 -45.812 -32.219 1 97.31 22 ALA B N 1
ATOM 2030 C CA . ALA B 1 22 ? -0.465 -46.781 -32.469 1 97.31 22 ALA B CA 1
ATOM 2031 C C . ALA B 1 22 ? -0.594 -48 -31.594 1 97.31 22 ALA B C 1
ATOM 2033 O O . ALA B 1 22 ? -0.364 -49.125 -32.031 1 97.31 22 ALA B O 1
ATOM 2034 N N . LEU B 1 23 ? -1.023 -47.812 -30.375 1 96.69 23 LEU B N 1
ATOM 2035 C CA . LEU B 1 23 ? -1.197 -48.906 -29.438 1 96.69 23 LEU B CA 1
ATOM 2036 C C . LEU B 1 23 ? -2.346 -49.812 -29.875 1 96.69 23 LEU B C 1
ATOM 2038 O O . LEU B 1 23 ? -2.232 -51.062 -29.797 1 96.69 23 LEU B O 1
ATOM 2042 N N . ARG B 1 24 ? -3.398 -49.219 -30.312 1 96.5 24 ARG B N 1
ATOM 2043 C CA . ARG B 1 24 ? -4.543 -50 -30.766 1 96.5 24 ARG B CA 1
ATOM 2044 C C . ARG B 1 24 ? -4.184 -50.844 -32 1 96.5 24 ARG B C 1
ATOM 2046 O O . ARG B 1 24 ? -4.539 -52 -32.094 1 96.5 24 ARG B O 1
ATOM 2053 N N . ASP B 1 25 ? -3.494 -50.219 -32.906 1 96.94 25 ASP B N 1
ATOM 2054 C CA . ASP B 1 25 ? -3.061 -50.906 -34.125 1 96.94 25 ASP B CA 1
ATOM 2055 C C . ASP B 1 25 ? -2.078 -52.031 -33.781 1 96.94 25 ASP B C 1
ATOM 2057 O O . ASP B 1 25 ? -2.125 -53.125 -34.406 1 96.94 25 ASP B O 1
ATOM 2061 N N . ARG B 1 26 ? -1.197 -51.781 -32.875 1 96.81 26 ARG B N 1
ATOM 2062 C CA . ARG B 1 26 ? -0.254 -52.781 -32.406 1 96.81 26 ARG B CA 1
ATOM 2063 C C . ARG B 1 26 ? -0.986 -54 -31.844 1 96.81 26 ARG B C 1
ATOM 2065 O O . ARG B 1 26 ? -0.654 -55.156 -32.156 1 96.81 26 ARG B O 1
ATOM 2072 N N . ASP B 1 27 ? -1.994 -53.719 -31.078 1 95.19 27 ASP B N 1
ATOM 2073 C CA . ASP B 1 27 ? -2.758 -54.812 -30.469 1 95.19 27 ASP B CA 1
ATOM 2074 C C . ASP B 1 27 ? -3.49 -55.625 -31.516 1 95.19 27 ASP B C 1
ATOM 2076 O O . ASP B 1 27 ? -3.527 -56.875 -31.438 1 95.19 27 ASP B O 1
ATOM 2080 N N . ARG B 1 28 ? -3.998 -54.969 -32.5 1 94.44 28 ARG B N 1
ATOM 2081 C CA . ARG B 1 28 ? -4.672 -55.656 -33.594 1 94.44 28 ARG B CA 1
ATOM 2082 C C . ARG B 1 28 ? -3.695 -56.562 -34.375 1 94.44 28 ARG B C 1
ATOM 2084 O O . ARG B 1 28 ? -4.004 -57.688 -34.688 1 94.44 28 ARG B O 1
ATOM 2091 N N . ALA B 1 29 ? -2.539 -56.031 -34.656 1 94.88 29 ALA B N 1
ATOM 2092 C CA . ALA B 1 29 ? -1.512 -56.781 -35.375 1 94.88 29 ALA B CA 1
ATOM 2093 C C . ALA B 1 29 ? -1.039 -57.969 -34.562 1 94.88 29 ALA B C 1
ATOM 2095 O O . ALA B 1 29 ? -0.839 -59.062 -35.125 1 94.88 29 ALA B O 1
ATOM 2096 N N . GLN B 1 30 ? -0.956 -57.75 -33.312 1 93.88 30 GLN B N 1
ATOM 2097 C CA . GLN B 1 30 ? -0.514 -58.844 -32.406 1 93.88 30 GLN B CA 1
ATOM 2098 C C . GLN B 1 30 ? -1.543 -59.969 -32.344 1 93.88 30 GLN B C 1
ATOM 2100 O O . GLN B 1 30 ? -1.181 -61.125 -32.312 1 93.88 30 GLN B O 1
ATOM 2105 N N . GLN B 1 31 ? -2.785 -59.594 -32.438 1 92.06 31 GLN B N 1
ATOM 2106 C CA . GLN B 1 31 ? -3.844 -60.594 -32.438 1 92.06 31 GLN B CA 1
ATOM 2107 C C . GLN B 1 31 ? -3.766 -61.469 -33.688 1 92.06 31 GLN B C 1
ATOM 2109 O O . GLN B 1 31 ? -3.916 -62.688 -33.594 1 92.06 31 GLN B O 1
ATOM 2114 N N . VAL B 1 32 ? -3.455 -60.906 -34.812 1 88.31 32 VAL B N 1
ATOM 2115 C CA . VAL B 1 32 ? -3.309 -61.625 -36.062 1 88.31 32 VAL B CA 1
ATOM 2116 C C . VAL B 1 32 ? -2.076 -62.531 -36 1 88.31 32 VAL B C 1
ATOM 2118 O O . VAL B 1 32 ? -2.127 -63.688 -36.406 1 88.31 32 VAL B O 1
ATOM 2121 N N . ALA B 1 33 ? -1.017 -62.062 -35.469 1 89.31 33 ALA B N 1
ATOM 2122 C CA . ALA B 1 33 ? 0.229 -62.812 -35.344 1 89.31 33 ALA B CA 1
ATOM 2123 C C . ALA B 1 33 ? 0.049 -64.062 -34.438 1 89.31 33 ALA B C 1
ATOM 2125 O O . ALA B 1 33 ? 0.61 -65.125 -34.719 1 89.31 33 ALA B O 1
ATOM 2126 N N . ASP B 1 34 ? -0.8 -63.906 -33.531 1 87.19 34 ASP B N 1
ATOM 2127 C CA . ASP B 1 34 ? -0.998 -64.938 -32.562 1 87.19 34 ASP B CA 1
ATOM 2128 C C . ASP B 1 34 ? -1.979 -66 -33.094 1 87.19 34 ASP B C 1
ATOM 2130 O O . ASP B 1 34 ? -1.932 -67.188 -32.688 1 87.19 34 ASP B O 1
ATOM 2134 N N . SER B 1 35 ? -2.932 -65.688 -33.938 1 79.5 35 SER B N 1
ATOM 2135 C CA . SER B 1 35 ? -3.955 -66.562 -34.438 1 79.5 35 SER B CA 1
ATOM 2136 C C . SER B 1 35 ? -3.408 -67.5 -35.562 1 79.5 35 SER B C 1
ATOM 2138 O O . SER B 1 35 ? -3.936 -68.562 -35.812 1 79.5 35 SER B O 1
ATOM 2140 N N . GLY B 1 36 ? -2.439 -67 -36.375 1 66.06 36 GLY B N 1
ATOM 2141 C CA . GLY B 1 36 ? -1.985 -67.75 -37.531 1 66.06 36 GLY B CA 1
ATOM 2142 C C . GLY B 1 36 ? -1.235 -69 -37.219 1 66.06 36 GLY B C 1
ATOM 2143 O O . GLY B 1 36 ? -0.622 -69.625 -38.094 1 66.06 36 GLY B O 1
ATOM 2144 N N . ALA B 1 37 ? -1.233 -69.5 -36.031 1 62.25 37 ALA B N 1
ATOM 2145 C CA . ALA B 1 37 ? -0.565 -70.75 -35.844 1 62.25 37 ALA B CA 1
ATOM 2146 C C . ALA B 1 37 ? -1.398 -71.938 -36.438 1 62.25 37 ALA B C 1
ATOM 2148 O O . ALA B 1 37 ? -2.537 -72.125 -36 1 62.25 37 ALA B O 1
ATOM 2149 N N . GLY B 1 38 ? -1.537 -71.875 -37.812 1 59.75 38 GLY B N 1
ATOM 2150 C CA . GLY B 1 38 ? -2.279 -72.875 -38.562 1 59.75 38 GLY B CA 1
ATOM 2151 C C . GLY B 1 38 ? -2.182 -74.312 -38 1 59.75 38 GLY B C 1
ATOM 2152 O O . GLY B 1 38 ? -1.349 -74.562 -37.125 1 59.75 38 GLY B O 1
ATOM 2153 N N . ASP B 1 39 ? -3.211 -75.125 -38.406 1 64.81 39 ASP B N 1
ATOM 2154 C CA . ASP B 1 39 ? -3.379 -76.5 -38.062 1 64.81 39 ASP B CA 1
ATOM 2155 C C . ASP B 1 39 ? -2.293 -77.375 -38.688 1 64.81 39 ASP B C 1
ATOM 2157 O O . ASP B 1 39 ? -2.486 -77.938 -39.781 1 64.81 39 ASP B O 1
ATOM 2161 N N . THR B 1 40 ? -1.133 -77.375 -38.219 1 70.38 40 THR B N 1
ATOM 2162 C CA . THR B 1 40 ? -0.079 -78.25 -38.688 1 70.38 40 THR B CA 1
ATOM 2163 C C . THR B 1 40 ? -0.472 -79.75 -38.5 1 70.38 40 THR B C 1
ATOM 2165 O O . THR B 1 40 ? 0.027 -80.625 -39.188 1 70.38 40 THR B O 1
ATOM 2168 N N . GLY B 1 41 ? -1.508 -79.875 -37.719 1 75.56 41 GLY B N 1
ATOM 2169 C CA . GLY B 1 41 ? -1.945 -81.25 -37.469 1 75.56 41 GLY B CA 1
ATOM 2170 C C . GLY B 1 41 ? -2.699 -81.875 -38.625 1 75.56 41 GLY B C 1
ATOM 2171 O O . GLY B 1 41 ? -2.508 -83 -38.938 1 75.56 41 GLY B O 1
ATOM 2172 N N . ALA B 1 42 ? -3.426 -81 -39.281 1 81 42 ALA B N 1
ATOM 2173 C CA . ALA B 1 42 ? -4.223 -81.5 -40.375 1 81 42 ALA B CA 1
ATOM 2174 C C . ALA B 1 42 ? -3.328 -82 -41.531 1 81 42 ALA B C 1
ATOM 2176 O O . ALA B 1 42 ? -3.582 -83.062 -42.125 1 81 42 ALA B O 1
ATOM 2177 N N . ALA B 1 43 ? -2.277 -81.25 -41.844 1 79.62 43 ALA B N 1
ATOM 2178 C CA . ALA B 1 43 ? -1.345 -81.688 -42.875 1 79.62 43 ALA B CA 1
ATOM 2179 C C . ALA B 1 43 ?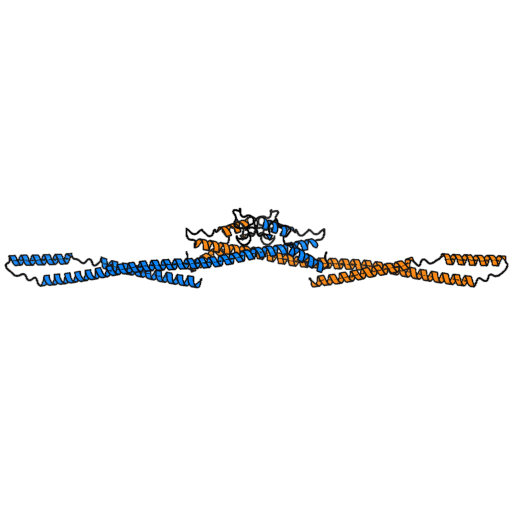 -0.652 -83 -42.5 1 79.62 43 ALA B C 1
ATOM 2181 O O . ALA B 1 43 ? -0.497 -83.875 -43.312 1 79.62 43 ALA B O 1
ATOM 2182 N N . ALA B 1 44 ? -0.361 -83.188 -41.281 1 80.94 44 ALA B N 1
ATOM 2183 C CA . ALA B 1 44 ? 0.263 -84.438 -40.781 1 80.94 44 ALA B CA 1
ATOM 2184 C C . ALA B 1 44 ? -0.695 -85.625 -40.875 1 80.94 44 ALA B C 1
ATOM 2186 O O . ALA B 1 44 ? -0.293 -86.688 -41.25 1 80.94 44 ALA B O 1
ATOM 2187 N N . ALA B 1 45 ? -1.931 -85.312 -40.625 1 85.81 45 ALA B N 1
ATOM 2188 C CA . ALA B 1 45 ? -2.939 -86.375 -40.719 1 85.81 45 ALA B CA 1
ATOM 2189 C C . ALA B 1 45 ? -3.123 -86.812 -42.188 1 85.81 45 ALA B C 1
ATOM 2191 O O . ALA B 1 45 ? -3.207 -88.062 -42.438 1 85.81 45 ALA B O 1
ATOM 2192 N N . LEU B 1 46 ? -3.094 -85.875 -43.062 1 87.5 46 LEU B N 1
ATOM 2193 C CA . LEU B 1 46 ? -3.246 -86.25 -44.469 1 87.5 46 LEU B CA 1
ATOM 2194 C C . LEU B 1 46 ? -2.02 -87 -45 1 87.5 46 LEU B C 1
ATOM 2196 O O . LEU B 1 46 ? -2.143 -87.875 -45.781 1 87.5 46 LEU B O 1
ATOM 2200 N N . GLN B 1 47 ? -0.927 -86.688 -44.5 1 87.5 47 GLN B N 1
ATOM 2201 C CA . GLN B 1 47 ? 0.303 -87.375 -44.875 1 87.5 47 GLN B CA 1
ATOM 2202 C C . GLN B 1 47 ? 0.305 -88.812 -44.344 1 87.5 47 GLN B C 1
ATOM 2204 O O . GLN B 1 47 ? 0.748 -89.75 -45.031 1 87.5 47 GLN B O 1
ATOM 2209 N N . ARG B 1 48 ? -0.293 -89.062 -43.188 1 89.12 48 ARG B N 1
ATOM 2210 C CA . ARG B 1 48 ? -0.431 -90.438 -42.625 1 89.12 48 ARG B CA 1
ATOM 2211 C C . ARG B 1 48 ? -1.423 -91.25 -43.438 1 89.12 48 ARG B C 1
ATOM 2213 O O . ARG B 1 48 ? -1.174 -92.438 -43.719 1 89.12 48 ARG B O 1
ATOM 2220 N N . GLN B 1 49 ? -2.385 -90.5 -43.812 1 89.38 49 GLN B N 1
ATOM 2221 C CA . GLN B 1 49 ? -3.381 -91.188 -44.625 1 89.38 49 GLN B CA 1
ATOM 2222 C C . GLN B 1 49 ? -2.797 -91.625 -45.969 1 89.38 49 GLN B C 1
ATOM 2224 O O . GLN B 1 49 ? -3.053 -92.688 -46.469 1 89.38 49 GLN B O 1
ATOM 2229 N N . ARG B 1 50 ? -2.076 -90.688 -46.562 1 90.38 50 ARG B N 1
ATOM 2230 C CA . ARG B 1 50 ? -1.403 -91 -47.812 1 90.38 50 ARG B CA 1
ATOM 2231 C C . ARG B 1 50 ? -0.469 -92.188 -47.656 1 90.38 50 ARG B C 1
ATOM 2233 O O . ARG B 1 50 ? -0.476 -93.125 -48.5 1 90.38 50 ARG B O 1
ATOM 2240 N N . ALA B 1 51 ? 0.271 -92.25 -46.594 1 88 51 ALA B N 1
ATOM 2241 C CA . ALA B 1 51 ? 1.194 -93.312 -46.312 1 88 51 ALA B CA 1
ATOM 2242 C C . ALA B 1 51 ? 0.443 -94.625 -46.125 1 88 51 ALA B C 1
ATOM 2244 O O . ALA B 1 51 ? 0.872 -95.688 -46.625 1 88 51 ALA B O 1
ATOM 2245 N N . GLU B 1 52 ? -0.673 -94.5 -45.5 1 89.12 52 GLU B N 1
ATOM 2246 C CA . GLU B 1 52 ? -1.504 -95.688 -45.312 1 89.12 52 GLU B CA 1
ATOM 2247 C C . GLU B 1 52 ? -2.057 -96.25 -46.625 1 89.12 52 GLU B C 1
ATOM 2249 O O . GLU B 1 52 ? -2.08 -97.438 -46.875 1 89.12 52 GLU B O 1
ATOM 2254 N N . MET B 1 53 ? -2.402 -95.312 -47.469 1 89 53 MET B N 1
ATOM 2255 C CA . MET B 1 53 ? -2.93 -95.688 -48.781 1 89 53 MET B CA 1
ATOM 2256 C C . MET B 1 53 ? -1.858 -96.375 -49.594 1 89 53 MET B C 1
ATOM 2258 O O . MET B 1 53 ? -2.125 -97.375 -50.25 1 89 53 MET B O 1
ATOM 2262 N N . LEU B 1 54 ? -0.749 -95.875 -49.562 1 89.31 54 LEU B N 1
ATOM 2263 C CA . LEU B 1 54 ? 0.37 -96.438 -50.312 1 89.31 54 LEU B CA 1
ATOM 2264 C C . LEU B 1 54 ? 0.749 -97.812 -49.75 1 89.31 54 LEU B C 1
ATOM 2266 O O . LEU B 1 54 ? 1.002 -98.75 -50.5 1 89.31 54 LEU B O 1
ATOM 2270 N N . GLY B 1 55 ? 0.753 -97.875 -48.469 1 86.88 55 GLY B N 1
ATOM 2271 C CA . GLY B 1 55 ? 1.034 -99.188 -47.812 1 86.88 55 GLY B CA 1
ATOM 2272 C C . GLY B 1 55 ? 0.046 -100.25 -48.188 1 86.88 55 GLY B C 1
ATOM 2273 O O . GLY B 1 55 ? 0.442 -101.375 -48.531 1 86.88 55 GLY B O 1
ATOM 2274 N N . LYS B 1 56 ? -1.198 -99.938 -48.219 1 89.62 56 LYS B N 1
ATOM 2275 C CA . LYS B 1 56 ? -2.252 -100.938 -48.562 1 89.62 56 LYS B CA 1
ATOM 2276 C C . LYS B 1 56 ? -2.16 -101.312 -50.031 1 89.62 56 LYS B C 1
ATOM 2278 O O . LYS B 1 56 ? -2.316 -102.5 -50.344 1 89.62 56 LYS B O 1
ATOM 2283 N N . ALA B 1 57 ? -1.897 -100.375 -50.844 1 89.75 57 ALA B N 1
ATOM 2284 C CA . ALA B 1 57 ? -1.772 -100.688 -52.25 1 89.75 57 ALA B CA 1
ATOM 2285 C C . ALA B 1 57 ? -0.571 -101.625 -52.531 1 89.75 57 ALA B C 1
ATOM 2287 O O . ALA B 1 57 ? -0.655 -102.562 -53.312 1 89.75 57 ALA B O 1
ATOM 2288 N N . TYR B 1 58 ? 0.439 -101.312 -51.875 1 88.5 58 TYR B N 1
ATOM 2289 C CA . TYR B 1 58 ? 1.64 -102.188 -52.031 1 88.5 58 TYR B CA 1
ATOM 2290 C C . TYR B 1 58 ? 1.362 -103.625 -51.625 1 88.5 58 TYR B C 1
ATOM 2292 O O . TYR B 1 58 ? 1.748 -104.562 -52.344 1 88.5 58 TYR B O 1
ATOM 2300 N N . LEU B 1 59 ? 0.625 -103.812 -50.656 1 91.19 59 LEU B N 1
ATOM 2301 C CA . LEU B 1 59 ? 0.3 -105.188 -50.156 1 91.19 59 LEU B CA 1
ATOM 2302 C C . LEU B 1 59 ? -0.623 -105.875 -51.156 1 91.19 59 LEU B C 1
ATOM 2304 O O . LEU B 1 59 ? -0.542 -107.125 -51.312 1 91.19 59 LEU B O 1
ATOM 2308 N N . ALA B 1 60 ? -1.357 -105.125 -51.844 1 91.69 60 ALA B N 1
ATOM 2309 C CA . ALA B 1 60 ? -2.336 -105.688 -52.75 1 91.69 60 ALA B CA 1
ATOM 2310 C C . ALA B 1 60 ? -1.756 -105.812 -54.156 1 91.69 60 ALA B C 1
ATOM 2312 O O . ALA B 1 60 ? -2.408 -106.375 -55.062 1 91.69 60 ALA B O 1
ATOM 2313 N N . GLY B 1 61 ? -0.548 -105.375 -54.375 1 90.12 61 GLY B N 1
ATOM 2314 C CA . GLY B 1 61 ? 0.075 -105.438 -55.688 1 90.12 61 GLY B CA 1
ATOM 2315 C C . GLY B 1 61 ? -0.535 -104.5 -56.656 1 90.12 61 GLY B C 1
ATOM 2316 O O . GLY B 1 61 ? -0.591 -104.75 -57.875 1 90.12 61 GLY B O 1
ATOM 2317 N N . GLU B 1 62 ? -1.224 -103.5 -56.094 1 91.25 62 GLU B N 1
ATOM 2318 C CA . GLU B 1 62 ? -1.862 -102.5 -56.938 1 91.25 62 GLU B CA 1
ATOM 2319 C C . GLU B 1 62 ? -1.188 -101.125 -56.812 1 91.25 62 GLU B C 1
ATOM 2321 O O . GLU B 1 62 ? -0.317 -100.938 -55.938 1 91.25 62 GLU B O 1
ATOM 2326 N N . THR B 1 63 ? -1.374 -100.312 -57.75 1 89 63 THR B N 1
ATOM 2327 C CA . THR B 1 63 ? -0.9 -98.938 -57.656 1 89 63 THR B CA 1
ATOM 2328 C C . THR B 1 63 ? -1.95 -98.062 -57 1 89 63 THR B C 1
ATOM 2330 O O . THR B 1 63 ? -3.113 -98.062 -57.406 1 89 63 THR B O 1
ATOM 2333 N N . ALA B 1 64 ? -1.597 -97.375 -55.969 1 86.38 64 ALA B N 1
ATOM 2334 C CA . ALA B 1 64 ? -2.52 -96.5 -55.281 1 86.38 64 ALA B CA 1
ATOM 2335 C C . ALA B 1 64 ? -2.795 -95.25 -56.062 1 86.38 64 ALA B C 1
ATOM 2337 O O . ALA B 1 64 ? -1.876 -94.625 -56.656 1 86.38 64 ALA B O 1
ATOM 2338 N N . ASP B 1 65 ? -4.098 -94.812 -56.156 1 89.25 65 ASP B N 1
ATOM 2339 C CA . ASP B 1 65 ? -4.445 -93.562 -56.719 1 89.25 65 ASP B CA 1
ATOM 2340 C C . ASP B 1 65 ? -4.438 -92.438 -55.625 1 89.25 65 ASP B C 1
ATOM 2342 O O . ASP B 1 65 ? -5.422 -92.312 -54.906 1 89.25 65 ASP B O 1
ATOM 2346 N N . THR B 1 66 ? -3.207 -91.812 -55.562 1 91.38 66 THR B N 1
ATOM 2347 C CA . THR B 1 66 ? -3.047 -90.812 -54.469 1 91.38 66 THR B CA 1
ATOM 2348 C C . THR B 1 66 ? -3.256 -89.438 -55 1 91.38 66 THR B C 1
ATOM 2350 O O . THR B 1 66 ? -2.914 -88.438 -54.344 1 91.38 66 THR B O 1
ATOM 2353 N N . GLU B 1 67 ? -3.848 -89.312 -56.094 1 90.44 67 GLU B N 1
ATOM 2354 C CA . GLU B 1 67 ? -3.959 -88 -56.719 1 90.44 67 GLU B CA 1
ATOM 2355 C C . GLU B 1 67 ? -4.773 -87 -55.875 1 90.44 67 GLU B C 1
ATOM 2357 O O . GLU B 1 67 ? -4.367 -85.875 -55.688 1 90.44 67 GLU B O 1
ATOM 2362 N N . GLN B 1 68 ? -5.848 -87.5 -55.312 1 90.12 68 GLN B N 1
ATOM 2363 C CA . GLN B 1 68 ? -6.723 -86.625 -54.562 1 90.12 68 GLN B CA 1
ATOM 2364 C C . GLN B 1 68 ? -6.059 -86.25 -53.25 1 90.12 68 GLN B C 1
ATOM 2366 O O . GLN B 1 68 ? -6.086 -85.062 -52.875 1 90.12 68 GLN B O 1
ATOM 2371 N N . ILE B 1 69 ? -5.414 -87.125 -52.562 1 91.44 69 ILE B N 1
ATOM 2372 C CA . ILE B 1 69 ? -4.793 -86.812 -51.281 1 91.44 69 ILE B CA 1
ATOM 2373 C C . ILE B 1 69 ? -3.564 -85.938 -51.5 1 91.44 69 ILE B C 1
ATOM 2375 O O . ILE B 1 69 ? -3.268 -85.062 -50.688 1 91.44 69 ILE B O 1
ATOM 2379 N N . ASP B 1 70 ? -2.844 -86.062 -52.562 1 90.44 70 ASP B N 1
ATOM 2380 C CA . ASP B 1 70 ? -1.697 -85.25 -52.875 1 90.44 70 ASP B CA 1
ATOM 2381 C C . ASP B 1 70 ? -2.133 -83.812 -53.125 1 90.44 70 ASP B C 1
ATOM 2383 O O . ASP B 1 70 ? -1.487 -82.812 -52.656 1 90.44 70 ASP B O 1
ATOM 2387 N N . ARG B 1 71 ? -3.289 -83.625 -53.75 1 93.12 71 ARG B N 1
ATOM 2388 C CA . ARG B 1 71 ? -3.805 -82.25 -54 1 93.12 71 ARG B CA 1
ATOM 2389 C C . ARG B 1 71 ? -4.219 -81.562 -52.719 1 93.12 71 ARG B C 1
ATOM 2391 O O . ARG B 1 71 ? -3.963 -80.375 -52.531 1 93.12 71 ARG B O 1
ATOM 2398 N N . GLU B 1 72 ? -4.789 -82.375 -51.875 1 89.69 72 GLU B N 1
ATOM 2399 C CA . GLU B 1 72 ? -5.246 -81.812 -50.594 1 89.69 72 GLU B CA 1
ATOM 2400 C C . GLU B 1 72 ? -4.066 -81.438 -49.719 1 89.69 72 GLU B C 1
ATOM 2402 O O . GLU B 1 72 ? -4.094 -80.375 -49.062 1 89.69 72 GLU B O 1
ATOM 2407 N N . ILE B 1 73 ? -3.023 -82.188 -49.719 1 88.19 73 ILE B N 1
ATOM 2408 C CA . ILE B 1 73 ? -1.822 -81.875 -48.938 1 88.19 73 ILE B CA 1
ATOM 2409 C C . ILE B 1 73 ? -1.159 -80.625 -49.469 1 88.19 73 ILE B C 1
ATOM 2411 O O . ILE B 1 73 ? -0.775 -79.75 -48.719 1 88.19 73 ILE B O 1
ATOM 2415 N N . GLU B 1 74 ? -1.104 -80.562 -50.781 1 88.88 74 GLU B N 1
ATOM 2416 C CA . GLU B 1 74 ? -0.499 -79.438 -51.406 1 88.88 74 GLU B CA 1
ATOM 2417 C C . GLU B 1 74 ? -1.271 -78.125 -51.094 1 88.88 74 GLU B C 1
ATOM 2419 O O . GLU B 1 74 ? -0.674 -77.125 -50.781 1 88.88 74 GLU B O 1
ATOM 2424 N N . LYS B 1 75 ? -2.562 -78.25 -51.125 1 88.62 75 LYS B N 1
ATOM 2425 C CA . LYS B 1 75 ? -3.41 -77.125 -50.812 1 88.62 75 LYS B CA 1
ATOM 2426 C C . LYS B 1 75 ? -3.232 -76.688 -49.344 1 88.62 75 LYS B C 1
ATOM 2428 O O . LYS B 1 75 ? -3.129 -75.5 -49.062 1 88.62 75 LYS B O 1
ATOM 2433 N N . LEU B 1 76 ? -3.125 -77.562 -48.5 1 87 76 LEU B N 1
ATOM 2434 C CA . LEU B 1 76 ? -2.986 -77.312 -47.062 1 87 76 LEU B CA 1
ATOM 2435 C C . LEU B 1 76 ? -1.616 -76.688 -46.781 1 87 76 LEU B C 1
ATOM 2437 O O . LEU B 1 76 ? -1.502 -75.812 -45.969 1 87 76 LEU B O 1
ATOM 2441 N N . GLU B 1 77 ? -0.69 -77.312 -47.406 1 86.56 77 GLU B N 1
ATOM 2442 C CA . GLU B 1 77 ? 0.658 -76.75 -47.188 1 86.56 77 GLU B CA 1
ATOM 2443 C C . GLU B 1 77 ? 0.782 -75.312 -47.719 1 86.56 77 GLU B C 1
ATOM 2445 O O . GLU B 1 77 ? 1.434 -74.5 -47.094 1 86.56 77 GLU B O 1
ATOM 2450 N N . ALA B 1 78 ? 0.168 -75.125 -48.844 1 86.75 78 ALA B N 1
ATOM 2451 C CA . ALA B 1 78 ? 0.163 -73.812 -49.406 1 86.75 78 ALA B CA 1
ATOM 2452 C C . ALA B 1 78 ? -0.55 -72.812 -48.469 1 86.75 78 ALA B C 1
ATOM 2454 O O . ALA B 1 78 ? -0.065 -71.688 -48.219 1 86.75 78 ALA B O 1
ATOM 2455 N N . ALA B 1 79 ? -1.605 -73.312 -47.906 1 84.25 79 ALA B N 1
ATOM 2456 C CA . ALA B 1 79 ? -2.371 -72.5 -46.969 1 84.25 79 ALA B CA 1
ATOM 2457 C C . ALA B 1 79 ? -1.57 -72.188 -45.688 1 84.25 79 ALA B C 1
ATOM 2459 O O . ALA B 1 79 ? -1.59 -71.062 -45.188 1 84.25 79 ALA B O 1
ATOM 2460 N N . LEU B 1 80 ? -0.881 -73.188 -45.25 1 83.62 80 LEU B N 1
ATOM 2461 C CA . LEU B 1 80 ? -0.064 -73 -44.062 1 83.62 80 LEU B CA 1
ATOM 2462 C C . LEU B 1 80 ? 1.096 -72.062 -44.281 1 83.62 80 LEU B C 1
ATOM 2464 O O . LEU B 1 80 ? 1.438 -71.25 -43.406 1 83.62 80 LEU B O 1
ATOM 2468 N N . ARG B 1 81 ? 1.621 -72.188 -45.5 1 87 81 ARG B N 1
ATOM 2469 C CA . ARG B 1 81 ? 2.697 -71.25 -45.844 1 87 81 ARG B CA 1
ATOM 2470 C C . ARG B 1 81 ? 2.191 -69.812 -45.875 1 87 81 ARG B C 1
ATOM 2472 O O . ARG B 1 81 ? 2.857 -68.875 -45.375 1 87 81 ARG B O 1
ATOM 2479 N N . GLU B 1 82 ? 1.108 -69.688 -46.406 1 85.62 82 GLU B N 1
ATOM 2480 C CA . GLU B 1 82 ? 0.528 -68.312 -46.469 1 85.62 82 GLU B CA 1
ATOM 2481 C C . GLU B 1 82 ? 0.16 -67.812 -45.094 1 85.62 82 GLU B C 1
ATOM 2483 O O . GLU B 1 82 ? 0.358 -66.625 -44.812 1 85.62 82 GLU B O 1
ATOM 2488 N N . ALA B 1 83 ? -0.307 -68.625 -44.281 1 84.38 83 ALA B N 1
ATOM 2489 C CA . ALA B 1 83 ? -0.647 -68.25 -42.906 1 84.38 83 ALA B CA 1
ATOM 2490 C C . ALA B 1 83 ? 0.596 -67.875 -42.125 1 84.38 83 ALA B C 1
ATOM 2492 O O . ALA B 1 83 ? 0.569 -66.875 -41.375 1 84.38 83 ALA B O 1
ATOM 2493 N N . ARG B 1 84 ? 1.593 -68.625 -42.375 1 85.88 84 ARG B N 1
ATOM 2494 C CA . ARG B 1 84 ? 2.85 -68.312 -41.688 1 85.88 84 ARG B CA 1
ATOM 2495 C C . ARG B 1 84 ? 3.395 -66.938 -42.156 1 85.88 84 ARG B C 1
ATOM 2497 O O . ARG B 1 84 ? 3.902 -66.188 -41.344 1 85.88 84 ARG B O 1
ATOM 2504 N N . LYS B 1 85 ? 3.289 -66.75 -43.438 1 88.94 85 LYS B N 1
ATOM 2505 C CA . LYS B 1 85 ? 3.729 -65.5 -43.969 1 88.94 85 LYS B CA 1
ATOM 2506 C C . LYS B 1 85 ? 2.926 -64.312 -43.375 1 88.94 85 LYS B C 1
ATOM 2508 O O . LYS B 1 85 ? 3.492 -63.281 -43 1 88.94 85 LYS B O 1
ATOM 2513 N N . THR B 1 86 ? 1.648 -64.5 -43.281 1 88.88 86 THR B N 1
ATOM 2514 C CA . THR B 1 86 ? 0.77 -63.5 -42.688 1 88.88 86 THR B CA 1
ATOM 2515 C C . THR B 1 86 ? 1.119 -63.281 -41.219 1 88.88 86 THR B C 1
ATOM 2517 O O . THR B 1 86 ? 1.15 -62.156 -40.75 1 88.88 86 THR B O 1
ATOM 2520 N N . GLN B 1 87 ? 1.437 -64.312 -40.531 1 89.62 87 GLN B N 1
ATOM 2521 C CA . GLN B 1 87 ? 1.825 -64.25 -39.125 1 89.62 87 GLN B CA 1
ATOM 2522 C C . GLN B 1 87 ? 3.131 -63.469 -38.938 1 89.62 87 GLN B C 1
ATOM 2524 O O . GLN B 1 87 ? 3.238 -62.625 -38.062 1 89.62 87 GLN B O 1
ATOM 2529 N N . GLU B 1 88 ? 4.039 -63.844 -39.781 1 90.19 88 GLU B N 1
ATOM 2530 C CA . GLU B 1 88 ? 5.332 -63.156 -39.719 1 90.19 88 GLU B CA 1
ATOM 2531 C C . GLU B 1 88 ? 5.184 -61.688 -40.062 1 90.19 88 GLU B C 1
ATOM 2533 O O . GLU B 1 88 ? 5.801 -60.844 -39.406 1 90.19 88 GLU B O 1
ATOM 2538 N N . GLY B 1 89 ? 4.387 -61.438 -41.062 1 93.19 89 GLY B N 1
ATOM 2539 C CA . GLY B 1 89 ? 4.121 -60.062 -41.406 1 93.19 89 GLY B CA 1
ATOM 2540 C C . GLY B 1 89 ? 3.43 -59.281 -40.312 1 93.19 89 GLY B C 1
ATOM 2541 O O . GLY B 1 89 ? 3.787 -58.125 -40.031 1 93.19 89 GLY B O 1
ATOM 2542 N N . ALA B 1 90 ? 2.504 -59.844 -39.625 1 94.38 90 ALA B N 1
ATOM 2543 C CA . ALA B 1 90 ? 1.777 -59.219 -38.5 1 94.38 90 ALA B CA 1
ATOM 2544 C C . ALA B 1 90 ? 2.695 -59 -37.312 1 94.38 90 ALA B C 1
ATOM 2546 O O . ALA B 1 90 ? 2.625 -57.938 -36.656 1 94.38 90 ALA B O 1
ATOM 2547 N N . ALA B 1 91 ? 3.508 -59.938 -37.031 1 93 91 ALA B N 1
ATOM 2548 C CA . ALA B 1 91 ? 4.461 -59.812 -35.938 1 93 91 ALA B CA 1
ATOM 2549 C C . ALA B 1 91 ? 5.426 -58.656 -36.188 1 93 91 ALA B C 1
ATOM 2551 O O . ALA B 1 91 ? 5.734 -57.875 -35.281 1 93 91 ALA B O 1
ATOM 2552 N N . ALA B 1 92 ? 5.887 -58.656 -37.469 1 95.56 92 ALA B N 1
ATOM 2553 C CA . ALA B 1 92 ? 6.777 -57.531 -37.812 1 95.56 92 ALA B CA 1
ATOM 2554 C C . ALA B 1 92 ? 6.074 -56.188 -37.656 1 95.56 92 ALA B C 1
ATOM 2556 O O . ALA B 1 92 ? 6.66 -55.219 -37.156 1 95.56 92 ALA B O 1
ATOM 2557 N N . ALA B 1 93 ? 4.859 -56.094 -38.062 1 96.25 93 ALA B N 1
ATOM 2558 C CA . ALA B 1 93 ? 4.07 -54.875 -37.938 1 96.25 93 ALA B CA 1
ATOM 2559 C C . ALA B 1 93 ? 3.887 -54.469 -36.5 1 96.25 93 ALA B C 1
ATOM 2561 O O . ALA B 1 93 ? 4.02 -53.281 -36.125 1 96.25 93 ALA B O 1
ATOM 2562 N N . ALA B 1 94 ? 3.594 -55.375 -35.594 1 96.19 94 ALA B N 1
ATOM 2563 C CA . ALA B 1 94 ? 3.416 -55.125 -34.188 1 96.19 94 ALA B CA 1
ATOM 2564 C C . ALA B 1 94 ? 4.684 -54.531 -33.562 1 96.19 94 ALA B C 1
ATOM 2566 O O . ALA B 1 94 ? 4.613 -53.594 -32.75 1 96.19 94 ALA B O 1
ATOM 2567 N N . ALA B 1 95 ? 5.754 -55.156 -34 1 96.25 95 ALA B N 1
ATOM 2568 C CA . ALA B 1 95 ? 7.027 -54.656 -33.5 1 96.25 95 ALA B CA 1
ATOM 2569 C C . ALA B 1 95 ? 7.266 -53.219 -33.938 1 96.25 95 ALA B C 1
ATOM 2571 O O . ALA B 1 95 ? 7.73 -52.375 -33.125 1 96.25 95 ALA B O 1
ATOM 2572 N N . LEU B 1 96 ? 6.984 -52.906 -35.219 1 97.25 96 LEU B N 1
ATOM 2573 C CA . LEU B 1 96 ? 7.152 -51.562 -35.75 1 97.25 96 LEU B CA 1
ATOM 2574 C C . LEU B 1 96 ? 6.234 -50.562 -35.031 1 97.25 96 LEU B C 1
ATOM 2576 O O . LEU B 1 96 ? 6.637 -49.438 -34.719 1 97.25 96 LEU B O 1
ATOM 2580 N N . LEU B 1 97 ? 5.074 -50.969 -34.75 1 97.44 97 LEU B N 1
ATOM 2581 C CA . LEU B 1 97 ? 4.094 -50.125 -34.062 1 97.44 97 LEU B CA 1
ATOM 2582 C C . LEU B 1 97 ? 4.477 -49.906 -32.625 1 97.44 97 LEU B C 1
ATOM 2584 O O . LEU B 1 97 ? 4.246 -48.812 -32.062 1 97.44 97 LEU B O 1
ATOM 2588 N N . GLU B 1 98 ? 5.008 -50.875 -32.031 1 96.69 98 GLU B N 1
ATOM 2589 C CA . GLU B 1 98 ? 5.516 -50.719 -30.656 1 96.69 98 GLU B CA 1
ATOM 2590 C C . GLU B 1 98 ? 6.629 -49.688 -30.609 1 96.69 98 GLU B C 1
ATOM 2592 O O . GLU B 1 98 ? 6.652 -48.844 -29.703 1 96.69 98 GLU B O 1
ATOM 2597 N N . ALA B 1 99 ? 7.57 -49.844 -31.547 1 97.19 99 ALA B N 1
ATOM 2598 C CA . ALA B 1 99 ? 8.648 -48.844 -31.625 1 97.19 99 ALA B CA 1
ATOM 2599 C C . ALA B 1 99 ? 8.102 -47.438 -31.844 1 97.19 99 ALA B C 1
ATOM 2601 O O . ALA B 1 99 ? 8.57 -46.5 -31.234 1 97.19 99 ALA B O 1
ATOM 2602 N N . LYS B 1 100 ? 7.133 -47.312 -32.656 1 97 100 LYS B N 1
ATOM 2603 C CA . LYS B 1 100 ? 6.496 -46.031 -32.938 1 97 100 LYS B CA 1
ATOM 2604 C C . LYS B 1 100 ? 5.828 -45.469 -31.672 1 97 100 LYS B C 1
ATOM 2606 O O . LYS B 1 100 ? 5.961 -44.281 -31.359 1 97 100 LYS B O 1
ATOM 2611 N N . ALA B 1 101 ? 5.117 -46.281 -30.969 1 96.94 101 ALA B N 1
ATOM 2612 C CA . ALA B 1 101 ? 4.449 -45.875 -29.734 1 96.94 101 ALA B CA 1
ATOM 2613 C C . ALA B 1 101 ? 5.457 -45.344 -28.719 1 96.94 101 ALA B C 1
ATOM 2615 O O . ALA B 1 101 ? 5.223 -44.312 -28.062 1 96.94 101 ALA B O 1
ATOM 2616 N N . THR B 1 102 ? 6.52 -46.094 -28.609 1 96.94 102 THR B N 1
ATOM 2617 C CA . THR B 1 102 ? 7.566 -45.688 -27.672 1 96.94 102 THR B CA 1
ATOM 2618 C C . THR B 1 102 ? 8.125 -44.312 -28.062 1 96.94 102 THR B C 1
ATOM 2620 O O . THR B 1 102 ? 8.352 -43.469 -27.203 1 96.94 102 THR B O 1
ATOM 2623 N N . THR B 1 103 ? 8.359 -44.125 -29.359 1 97.12 103 THR B N 1
ATOM 2624 C CA . THR B 1 103 ? 8.875 -42.844 -29.844 1 97.12 103 THR B CA 1
ATOM 2625 C C . THR B 1 103 ? 7.879 -41.719 -29.562 1 97.12 103 THR B C 1
ATOM 2627 O O . THR B 1 103 ? 8.273 -40.625 -29.125 1 97.12 103 THR B O 1
ATOM 2630 N N . LEU B 1 104 ? 6.645 -41.938 -29.75 1 96.94 104 LEU B N 1
ATOM 2631 C CA . LEU B 1 104 ? 5.602 -40.938 -29.531 1 96.94 104 LEU B CA 1
ATOM 2632 C C . LEU B 1 104 ? 5.523 -40.562 -28.047 1 96.94 104 LEU B C 1
ATOM 2634 O O . LEU B 1 104 ? 5.352 -39.406 -27.703 1 96.94 104 LEU B O 1
ATOM 2638 N N . LEU B 1 105 ? 5.637 -41.562 -27.219 1 96.56 105 LEU B N 1
ATOM 2639 C CA . LEU B 1 105 ? 5.621 -41.312 -25.781 1 96.56 105 LEU B CA 1
ATOM 2640 C C . LEU B 1 105 ? 6.785 -40.406 -25.375 1 96.56 105 LEU B C 1
ATOM 2642 O O . LEU B 1 105 ? 6.621 -39.5 -24.547 1 96.56 105 LEU B O 1
ATOM 2646 N N . HIS B 1 106 ? 7.941 -40.719 -25.906 1 96.56 106 HIS B N 1
ATOM 2647 C CA . HIS B 1 106 ? 9.109 -39.906 -25.625 1 96.56 106 HIS B CA 1
ATOM 2648 C C . HIS B 1 106 ? 8.914 -38.469 -26.125 1 96.56 106 HIS B C 1
ATOM 2650 O O . HIS B 1 106 ? 9.273 -37.5 -25.422 1 96.56 106 HIS B O 1
ATOM 2656 N N . GLU B 1 107 ? 8.406 -38.312 -27.297 1 96.81 107 GLU B N 1
ATOM 2657 C CA . GLU B 1 107 ? 8.141 -37 -27.844 1 96.81 107 GLU B CA 1
ATOM 2658 C C . GLU B 1 107 ? 7.125 -36.219 -27 1 96.81 107 GLU B C 1
ATOM 2660 O O . GLU B 1 107 ? 7.285 -35.031 -26.75 1 96.81 107 GLU B O 1
ATOM 2665 N N . GLU B 1 108 ? 6.078 -36.906 -26.625 1 96.31 108 GLU B N 1
ATOM 2666 C CA . GLU B 1 108 ? 5.082 -36.312 -25.734 1 96.31 108 GLU B CA 1
ATOM 2667 C C . GLU B 1 108 ? 5.719 -35.812 -24.438 1 96.31 108 GLU B C 1
ATOM 2669 O O . GLU B 1 108 ? 5.434 -34.719 -24 1 96.31 108 GLU B O 1
ATOM 2674 N N . GLY B 1 109 ? 6.531 -36.688 -23.875 1 95.81 109 GLY B N 1
ATOM 2675 C CA . GLY B 1 109 ? 7.234 -36.312 -22.656 1 95.81 109 GLY B CA 1
ATOM 2676 C C . GLY B 1 109 ? 8.078 -35.062 -22.828 1 95.81 109 GLY B C 1
ATOM 2677 O O . GLY B 1 109 ? 8.086 -34.188 -21.953 1 95.81 109 GLY B O 1
ATOM 2678 N N . ALA B 1 110 ? 8.742 -35 -23.922 1 96.31 110 ALA B N 1
ATOM 2679 C CA . ALA B 1 110 ? 9.586 -33.844 -24.203 1 96.31 110 ALA B CA 1
ATOM 2680 C C . ALA B 1 110 ? 8.742 -32.562 -24.328 1 96.31 110 ALA B C 1
ATOM 2682 O O . ALA B 1 110 ? 9.117 -31.5 -23.828 1 96.31 110 ALA B O 1
ATOM 2683 N N . LEU B 1 111 ? 7.652 -32.656 -24.969 1 96.69 111 LEU B N 1
ATOM 2684 C CA . LEU B 1 111 ? 6.754 -31.516 -25.141 1 96.69 111 LEU B CA 1
ATOM 2685 C C . LEU B 1 111 ? 6.18 -31.078 -23.797 1 96.69 111 LEU B C 1
ATOM 2687 O O . LEU B 1 111 ? 6.035 -29.875 -23.531 1 96.69 111 LEU B O 1
ATOM 2691 N N . ARG B 1 112 ? 5.879 -32 -22.984 1 95.69 112 ARG B N 1
ATOM 2692 C CA . ARG B 1 112 ? 5.352 -31.688 -21.656 1 95.69 112 ARG B CA 1
ATOM 2693 C C . ARG B 1 112 ? 6.379 -30.938 -20.812 1 95.69 112 ARG B C 1
ATOM 2695 O O . ARG B 1 112 ? 6.027 -30.016 -20.078 1 95.69 112 ARG B O 1
ATOM 2702 N N . GLN B 1 113 ? 7.555 -31.375 -20.922 1 94.19 113 GLN B N 1
ATOM 2703 C CA . GLN B 1 113 ? 8.625 -30.703 -20.188 1 94.19 113 GLN B CA 1
ATOM 2704 C C . GLN B 1 113 ? 8.797 -29.266 -20.688 1 94.19 113 GLN B C 1
ATOM 2706 O O . GLN B 1 113 ? 8.977 -28.344 -19.875 1 94.19 113 GLN B O 1
ATOM 2711 N N . GLN B 1 114 ? 8.742 -29.172 -21.922 1 95.62 114 GLN B N 1
ATOM 2712 C CA . GLN B 1 114 ? 8.844 -27.844 -22.5 1 95.62 114 GLN B CA 1
ATOM 2713 C C . GLN B 1 114 ? 7.684 -26.953 -22.062 1 95.62 114 GLN B C 1
ATOM 2715 O O . GLN B 1 114 ? 7.875 -25.781 -21.734 1 95.62 114 GLN B O 1
ATOM 2720 N N . GLN B 1 115 ? 6.516 -27.484 -22.078 1 95.75 115 GLN B N 1
ATOM 2721 C CA . GLN B 1 115 ? 5.328 -26.75 -21.641 1 95.75 115 GLN B CA 1
ATOM 2722 C C . GLN B 1 115 ? 5.457 -26.297 -20.203 1 95.75 115 GLN B C 1
ATOM 2724 O O . GLN B 1 115 ? 5.156 -25.141 -19.875 1 95.75 115 GLN B O 1
ATOM 2729 N N . ALA B 1 116 ? 5.891 -27.172 -19.359 1 93.5 116 ALA B N 1
ATOM 2730 C CA . ALA B 1 116 ? 6.066 -26.875 -17.953 1 93.5 116 ALA B CA 1
ATOM 2731 C C . ALA B 1 116 ? 7.09 -25.766 -17.75 1 93.5 116 ALA B C 1
ATOM 2733 O O . ALA B 1 116 ? 6.895 -24.875 -16.906 1 93.5 116 ALA B O 1
ATOM 2734 N N . ALA B 1 117 ? 8.133 -25.875 -18.516 1 93.25 117 ALA B N 1
ATOM 2735 C CA . ALA B 1 117 ? 9.172 -24.859 -18.406 1 93.25 117 ALA B CA 1
ATOM 2736 C C . ALA B 1 117 ? 8.633 -23.484 -18.797 1 93.25 117 ALA B C 1
ATOM 2738 O O . ALA B 1 117 ? 8.922 -22.484 -18.125 1 93.25 117 ALA B O 1
ATOM 2739 N N . LEU B 1 118 ? 7.879 -23.5 -19.812 1 95.31 118 LEU B N 1
ATOM 2740 C CA . LEU B 1 118 ? 7.301 -22.234 -20.281 1 95.31 118 LEU B CA 1
ATOM 2741 C C . LEU B 1 118 ? 6.301 -21.703 -19.266 1 95.31 118 LEU B C 1
ATOM 2743 O O . LEU B 1 118 ? 6.262 -20.5 -19 1 95.31 118 LEU B O 1
ATOM 2747 N N . ALA B 1 119 ? 5.512 -22.547 -18.75 1 95.19 119 ALA B N 1
ATOM 2748 C CA . ALA B 1 119 ? 4.543 -22.156 -17.734 1 95.19 119 ALA B CA 1
ATOM 2749 C C . ALA B 1 119 ? 5.238 -21.609 -16.484 1 95.19 119 ALA B C 1
ATOM 2751 O O . ALA B 1 119 ? 4.82 -20.594 -15.93 1 95.19 119 ALA B O 1
ATOM 2752 N N . ARG B 1 120 ? 6.258 -22.266 -16.062 1 92.88 120 ARG B N 1
ATOM 2753 C CA . ARG B 1 120 ? 7.047 -21.797 -14.93 1 92.88 120 ARG B CA 1
ATOM 2754 C C . ARG B 1 120 ? 7.613 -20.406 -15.188 1 92.88 120 ARG B C 1
ATOM 2756 O O . ARG B 1 120 ? 7.562 -19.531 -14.32 1 92.88 120 ARG B O 1
ATOM 2763 N N . ASP B 1 121 ? 8.133 -20.25 -16.391 1 94.12 121 ASP B N 1
ATOM 2764 C CA . ASP B 1 121 ? 8.688 -18.938 -16.75 1 94.12 121 ASP B CA 1
ATOM 2765 C C . ASP B 1 121 ? 7.617 -17.859 -16.719 1 94.12 121 ASP B C 1
ATOM 2767 O O . ASP B 1 121 ? 7.875 -16.734 -16.281 1 94.12 121 ASP B O 1
ATOM 2771 N N . LEU B 1 122 ? 6.488 -18.219 -17.203 1 95.5 122 LEU B N 1
ATOM 2772 C CA . LEU B 1 122 ? 5.371 -17.281 -17.188 1 95.5 122 LEU B CA 1
ATOM 2773 C C . LEU B 1 122 ? 5.023 -16.875 -15.758 1 95.5 122 LEU B C 1
ATOM 2775 O O . LEU B 1 122 ? 4.902 -15.688 -15.461 1 95.5 122 LEU B O 1
ATOM 2779 N N . ILE B 1 123 ? 4.906 -17.828 -14.883 1 94.69 123 ILE B N 1
ATOM 2780 C CA . ILE B 1 123 ? 4.547 -17.562 -13.492 1 94.69 123 ILE B CA 1
ATOM 2781 C C . ILE B 1 123 ? 5.672 -16.797 -12.805 1 94.69 123 ILE B C 1
ATOM 2783 O O . ILE B 1 123 ? 5.418 -15.898 -12 1 94.69 123 ILE B O 1
ATOM 2787 N N . GLN B 1 124 ? 6.906 -17.109 -13.156 1 93.25 124 GLN B N 1
ATOM 2788 C CA . GLN B 1 124 ? 8.047 -16.391 -12.602 1 93.25 124 GLN B CA 1
ATOM 2789 C C . GLN B 1 124 ? 8.016 -14.922 -12.984 1 93.25 124 GLN B C 1
ATOM 2791 O O . GLN B 1 124 ? 8.258 -14.047 -12.148 1 93.25 124 GLN B O 1
ATOM 2796 N N . THR B 1 125 ? 7.75 -14.711 -14.195 1 95.81 125 THR B N 1
ATOM 2797 C CA . THR B 1 125 ? 7.664 -13.336 -14.664 1 95.81 125 THR B CA 1
ATOM 2798 C C . THR B 1 125 ? 6.57 -12.57 -13.922 1 95.81 125 THR B C 1
ATOM 2800 O O . THR B 1 125 ? 6.797 -11.453 -13.453 1 95.81 125 THR B O 1
ATOM 2803 N N . ARG B 1 126 ? 5.457 -13.195 -13.789 1 96.44 126 ARG B N 1
ATOM 2804 C CA . ARG B 1 126 ? 4.352 -12.586 -13.062 1 96.44 126 ARG B CA 1
ATOM 2805 C C . ARG B 1 126 ? 4.707 -12.367 -11.602 1 96.44 126 ARG B C 1
ATOM 2807 O O . ARG B 1 126 ? 4.348 -11.352 -11.008 1 96.44 126 ARG B O 1
ATOM 2814 N N . TYR B 1 127 ? 5.402 -13.273 -11.047 1 94.56 127 TYR B N 1
ATOM 2815 C CA . TYR B 1 127 ? 5.855 -13.203 -9.664 1 94.56 127 TYR B CA 1
ATOM 2816 C C . TYR B 1 127 ? 6.777 -12.008 -9.453 1 94.56 127 TYR B C 1
ATOM 2818 O O . TYR B 1 127 ? 6.57 -11.203 -8.539 1 94.56 127 TYR B O 1
ATOM 2826 N N . ASP B 1 128 ? 7.691 -11.859 -10.312 1 94.19 128 ASP B N 1
ATOM 2827 C CA . ASP B 1 128 ? 8.656 -10.766 -10.203 1 94.19 128 ASP B CA 1
ATOM 2828 C C . ASP B 1 128 ? 7.969 -9.406 -10.359 1 94.19 128 ASP B C 1
ATOM 2830 O O . ASP B 1 128 ? 8.266 -8.469 -9.625 1 94.19 128 ASP B O 1
ATOM 2834 N N . GLU B 1 129 ? 7.062 -9.391 -11.266 1 96.88 129 GLU B N 1
ATOM 2835 C CA . GLU B 1 129 ? 6.316 -8.156 -11.477 1 96.88 129 GLU B CA 1
ATOM 2836 C C . GLU B 1 129 ? 5.441 -7.824 -10.273 1 96.88 129 GLU B C 1
ATOM 2838 O O . GLU B 1 129 ? 5.359 -6.664 -9.859 1 96.88 129 GLU B O 1
ATOM 2843 N N . THR B 1 130 ? 4.785 -8.836 -9.805 1 96.75 130 THR B N 1
ATOM 2844 C CA . THR B 1 130 ? 3.916 -8.641 -8.648 1 96.75 130 THR B CA 1
ATOM 2845 C C . THR B 1 130 ? 4.73 -8.25 -7.414 1 96.75 130 THR B C 1
ATOM 2847 O O . THR B 1 130 ? 4.301 -7.422 -6.613 1 96.75 130 THR B O 1
ATOM 2850 N N . LYS B 1 131 ? 5.879 -8.797 -7.246 1 95.5 131 LYS B N 1
ATOM 2851 C CA . LYS B 1 131 ? 6.785 -8.445 -6.16 1 95.5 131 LYS B CA 1
ATOM 2852 C C . LYS B 1 131 ? 7.176 -6.969 -6.227 1 95.5 131 LYS B C 1
ATOM 2854 O O . LYS B 1 131 ? 7.172 -6.273 -5.207 1 95.5 131 LYS B O 1
ATOM 2859 N N . ALA B 1 132 ? 7.434 -6.586 -7.379 1 95.81 132 ALA B N 1
ATOM 2860 C CA . ALA B 1 132 ? 7.773 -5.18 -7.574 1 95.81 132 ALA B CA 1
ATOM 2861 C C . ALA B 1 132 ? 6.602 -4.273 -7.211 1 95.81 132 ALA B C 1
ATOM 2863 O O . ALA B 1 132 ? 6.789 -3.23 -6.578 1 95.81 132 ALA B O 1
ATOM 2864 N N . ARG B 1 133 ? 5.426 -4.699 -7.633 1 97.44 133 ARG B N 1
ATOM 2865 C CA . ARG B 1 133 ? 4.238 -3.92 -7.297 1 97.44 133 ARG B CA 1
ATOM 2866 C C . ARG B 1 133 ? 4.008 -3.891 -5.789 1 97.44 133 ARG B C 1
ATOM 2868 O O . ARG B 1 133 ? 3.611 -2.863 -5.234 1 97.44 133 ARG B O 1
ATOM 2875 N N . TYR B 1 134 ? 4.262 -4.996 -5.18 1 96.81 134 TYR B N 1
ATOM 2876 C CA . TYR B 1 134 ? 4.164 -5.043 -3.725 1 96.81 134 TYR B CA 1
ATOM 2877 C C . TYR B 1 134 ? 5.078 -4.008 -3.082 1 96.81 134 TYR B C 1
ATOM 2879 O O . TYR B 1 134 ? 4.652 -3.256 -2.201 1 96.81 134 TYR B O 1
ATOM 2887 N N . VAL B 1 135 ? 6.273 -3.967 -3.516 1 95.94 135 VAL B N 1
ATOM 2888 C CA . VAL B 1 135 ? 7.254 -3.031 -2.982 1 95.94 135 VAL B CA 1
ATOM 2889 C C . VAL B 1 135 ? 6.777 -1.597 -3.203 1 95.94 135 VAL B C 1
ATOM 2891 O O . VAL B 1 135 ? 6.867 -0.761 -2.301 1 95.94 135 VAL B O 1
ATOM 2894 N N . GLU B 1 136 ? 6.219 -1.384 -4.387 1 96.75 136 GLU B N 1
ATOM 2895 C CA . GLU B 1 136 ? 5.676 -0.063 -4.688 1 96.75 136 GLU B CA 1
ATOM 2896 C C . GLU B 1 136 ? 4.559 0.309 -3.719 1 96.75 136 GLU B C 1
ATOM 2898 O O . GLU B 1 136 ? 4.484 1.447 -3.252 1 96.75 136 GLU B O 1
ATOM 2903 N N . LYS B 1 137 ? 3.709 -0.674 -3.459 1 96.62 137 LYS B N 1
ATOM 2904 C CA . LYS B 1 137 ? 2.602 -0.439 -2.537 1 96.62 137 LYS B CA 1
ATOM 2905 C C . LYS B 1 137 ? 3.109 -0.168 -1.125 1 96.62 137 LYS B C 1
ATOM 2907 O O . LYS B 1 137 ? 2.521 0.628 -0.39 1 96.62 137 LYS B O 1
ATOM 2912 N N . VAL B 1 138 ? 4.168 -0.86 -0.754 1 94.44 138 VAL B N 1
ATOM 2913 C CA . VAL B 1 138 ? 4.754 -0.648 0.563 1 94.44 138 VAL B CA 1
ATOM 2914 C C . VAL B 1 138 ? 5.188 0.81 0.707 1 94.44 138 VAL B C 1
ATOM 2916 O O . VAL B 1 138 ? 4.785 1.493 1.651 1 94.44 138 VAL B O 1
ATOM 2919 N N . TYR B 1 139 ? 5.891 1.293 -0.202 1 95.19 139 TYR B N 1
ATOM 2920 C CA . TYR B 1 139 ? 6.402 2.656 -0.116 1 95.19 139 TYR B CA 1
ATOM 2921 C C . TYR B 1 139 ? 5.281 3.672 -0.291 1 95.19 139 TYR B C 1
ATOM 2923 O O . TYR B 1 139 ? 5.312 4.75 0.306 1 95.19 139 TYR B O 1
ATOM 2931 N N . GLY B 1 140 ? 4.316 3.324 -1.141 1 96.19 140 GLY B N 1
ATOM 2932 C CA . GLY B 1 140 ? 3.143 4.176 -1.255 1 96.19 140 GLY B CA 1
ATOM 2933 C C . GLY B 1 140 ? 2.396 4.344 0.055 1 96.19 140 GLY B C 1
ATOM 2934 O O . GLY B 1 140 ? 1.943 5.441 0.381 1 96.19 140 GLY B O 1
ATOM 2935 N N . LEU B 1 141 ? 2.264 3.248 0.767 1 96.19 141 LEU B N 1
ATOM 2936 C CA . LEU B 1 141 ? 1.604 3.275 2.066 1 96.19 141 LEU B CA 1
ATOM 2937 C C . LEU B 1 141 ? 2.381 4.141 3.055 1 96.19 141 LEU B C 1
ATOM 2939 O O . LEU B 1 141 ? 1.794 4.957 3.766 1 96.19 141 LEU B O 1
ATOM 2943 N N . ILE B 1 142 ? 3.678 3.99 3.061 1 93.56 142 ILE B N 1
ATOM 2944 C CA . ILE B 1 142 ? 4.535 4.766 3.949 1 93.56 142 ILE B CA 1
ATOM 2945 C C . ILE B 1 142 ? 4.402 6.254 3.625 1 93.56 142 ILE B C 1
ATOM 2947 O O . ILE B 1 142 ? 4.293 7.082 4.531 1 93.56 142 ILE B O 1
ATOM 2951 N N . SER B 1 143 ? 4.379 6.562 2.354 1 95.5 143 SER B N 1
ATOM 2952 C CA . SER B 1 143 ? 4.246 7.949 1.918 1 95.5 143 SER B CA 1
ATOM 2953 C C . SER B 1 143 ? 2.945 8.562 2.42 1 95.5 143 SER B C 1
ATOM 2955 O O . SER B 1 143 ? 2.934 9.703 2.896 1 95.5 143 SER B O 1
ATOM 2957 N N . GLU B 1 144 ? 1.898 7.812 2.318 1 96.56 144 GLU B N 1
ATOM 2958 C CA . GLU B 1 144 ? 0.615 8.328 2.789 1 96.56 144 GLU B CA 1
ATOM 2959 C C . GLU B 1 144 ? 0.619 8.523 4.305 1 96.56 144 GLU B C 1
ATOM 2961 O O . GLU B 1 144 ? 0.039 9.484 4.812 1 96.56 144 GLU B O 1
ATOM 2966 N N . LEU B 1 145 ? 1.232 7.562 4.98 1 94.75 145 LEU B N 1
ATOM 2967 C CA . LEU B 1 145 ? 1.302 7.699 6.43 1 94.75 145 LEU B CA 1
ATOM 2968 C C . LEU B 1 145 ? 2.105 8.938 6.824 1 94.75 145 LEU B C 1
ATOM 2970 O O . LEU B 1 145 ? 1.764 9.625 7.789 1 94.75 145 LEU B O 1
ATOM 2974 N N . GLN B 1 146 ? 3.193 9.219 6.082 1 94.62 146 GLN B N 1
ATOM 2975 C CA . GLN B 1 146 ? 3.99 10.414 6.34 1 94.62 146 GLN B CA 1
ATOM 2976 C C . GLN B 1 146 ? 3.154 11.68 6.176 1 94.62 146 GLN B C 1
ATOM 2978 O O . GLN B 1 146 ? 3.229 12.594 7 1 94.62 146 GLN B O 1
ATOM 2983 N N . LYS B 1 147 ? 2.373 11.734 5.133 1 96.38 147 LYS B N 1
ATOM 2984 C CA . LYS B 1 147 ? 1.484 12.867 4.906 1 96.38 147 LYS B CA 1
ATOM 2985 C C . LYS B 1 147 ? 0.455 13 6.023 1 96.38 147 LYS B C 1
ATOM 2987 O O . LYS B 1 147 ? 0.201 14.094 6.52 1 96.38 147 LYS B O 1
ATOM 2992 N N . LEU B 1 148 ? -0.09 11.836 6.379 1 95.38 148 LEU B N 1
ATOM 2993 C CA . LEU B 1 148 ? -1.095 11.805 7.438 1 95.38 148 LEU B CA 1
ATOM 2994 C C . LEU B 1 148 ? -0.511 12.305 8.758 1 95.38 148 LEU B C 1
ATOM 2996 O O . LEU B 1 148 ? -1.164 13.047 9.484 1 95.38 148 LEU B O 1
ATOM 3000 N N . TYR B 1 149 ? 0.67 11.867 8.992 1 93.25 149 TYR B N 1
ATOM 3001 C CA . TYR B 1 149 ? 1.392 12.273 10.188 1 93.25 149 TYR B CA 1
ATOM 3002 C C . TYR B 1 149 ? 1.56 13.789 10.242 1 93.25 149 TYR B C 1
ATOM 3004 O O . TYR B 1 149 ? 1.271 14.414 11.258 1 93.25 149 TYR B O 1
ATOM 3012 N N . ALA B 1 150 ? 1.993 14.359 9.172 1 94.06 150 ALA B N 1
ATOM 3013 C CA . ALA B 1 150 ? 2.184 15.805 9.102 1 94.06 150 ALA B CA 1
ATOM 3014 C C . ALA B 1 150 ? 0.865 16.547 9.312 1 94.06 150 ALA B C 1
ATOM 3016 O O . ALA B 1 150 ? 0.813 17.531 10.039 1 94.06 150 ALA B O 1
ATOM 3017 N N . LEU B 1 151 ? -0.161 16.047 8.719 1 94.38 151 LEU B N 1
ATOM 3018 C CA . LEU B 1 151 ? -1.466 16.688 8.797 1 94.38 151 LEU B CA 1
ATOM 3019 C C . LEU B 1 151 ? -2.025 16.609 10.211 1 94.38 151 LEU B C 1
ATOM 3021 O O . LEU B 1 151 ? -2.65 17.547 10.695 1 94.38 151 LEU B O 1
ATOM 3025 N N . GLU B 1 152 ? -1.821 15.461 10.82 1 92.5 152 GLU B N 1
ATOM 3026 C CA . GLU B 1 152 ? -2.273 15.336 12.203 1 92.5 152 GLU B CA 1
ATOM 3027 C C . GLU B 1 152 ? -1.559 16.328 13.109 1 92.5 152 GLU B C 1
ATOM 3029 O O . GLU B 1 152 ? -2.176 16.922 14 1 92.5 152 GLU B O 1
ATOM 3034 N N . ARG B 1 153 ? -0.339 16.547 12.867 1 89.31 153 ARG B N 1
ATOM 3035 C CA . ARG B 1 153 ? 0.417 17.547 13.617 1 89.31 153 ARG B CA 1
ATOM 3036 C C . ARG B 1 153 ? -0.112 18.953 13.336 1 89.31 153 ARG B C 1
ATOM 3038 O O . ARG B 1 153 ? -0.182 19.781 14.242 1 89.31 153 ARG B O 1
ATOM 3045 N N . GLY B 1 154 ? -0.438 19.141 12.047 1 90.12 154 GLY B N 1
ATOM 3046 C CA . GLY B 1 154 ? -1.047 20.406 11.695 1 90.12 154 GLY B CA 1
ATOM 3047 C C . GLY B 1 154 ? -2.346 20.672 12.43 1 90.12 154 GLY B C 1
ATOM 3048 O O . GLY B 1 154 ? -2.602 21.797 12.875 1 90.12 154 GLY B O 1
ATOM 3049 N N . LEU B 1 155 ? -3.088 19.656 12.617 1 90.19 155 LEU B N 1
ATOM 3050 C CA . LEU B 1 155 ? -4.359 19.797 13.32 1 90.19 155 LEU B CA 1
ATOM 3051 C C . LEU B 1 155 ? -4.133 20.078 14.805 1 90.19 155 LEU B C 1
ATOM 3053 O O . LEU B 1 155 ? -4.891 20.828 15.422 1 90.19 155 LEU B O 1
ATOM 3057 N N . GLU B 1 156 ? -3.105 19.5 15.297 1 86.31 156 GLU B N 1
ATOM 3058 C CA . GLU B 1 156 ? -2.756 19.734 16.703 1 86.31 156 GLU B CA 1
ATOM 3059 C C . GLU B 1 156 ? -2.385 21.188 16.938 1 86.31 156 GLU B C 1
ATOM 3061 O O . GLU B 1 156 ? -2.676 21.75 18 1 86.31 156 GLU B O 1
ATOM 3066 N N . TYR B 1 157 ? -1.829 21.797 15.914 1 84.12 157 TYR B N 1
ATOM 3067 C CA . TYR B 1 157 ? -1.446 23.188 15.977 1 84.12 157 TYR B CA 1
ATOM 3068 C C . TYR B 1 157 ? -2.666 24.078 16.188 1 84.12 157 TYR B C 1
ATOM 3070 O O . TYR B 1 157 ? -2.596 25.078 16.922 1 84.12 157 TYR B O 1
ATOM 3078 N N . PHE B 1 158 ? -3.764 23.75 15.602 1 85.06 158 PHE B N 1
ATOM 3079 C CA . PHE B 1 158 ? -4.945 24.594 15.648 1 85.06 158 PHE B CA 1
ATOM 3080 C C . PHE B 1 158 ? -5.848 24.219 16.812 1 85.06 158 PHE B C 1
ATOM 3082 O O . PHE B 1 158 ? -6.871 24.859 17.062 1 85.06 158 PHE B O 1
ATOM 3089 N N . ARG B 1 159 ? -5.41 23.25 17.438 1 77.94 159 ARG B N 1
ATOM 3090 C CA . ARG B 1 159 ? -6.266 22.797 18.531 1 77.94 159 ARG B CA 1
ATOM 3091 C C . ARG B 1 159 ? -6.121 23.703 19.75 1 77.94 159 ARG B C 1
ATOM 3093 O O . ARG B 1 159 ? -5.012 24.094 20.109 1 77.94 159 ARG B O 1
ATOM 3100 N N . GLY B 1 160 ? -7.242 24.312 20.078 1 64.56 160 GLY B N 1
ATOM 3101 C CA . GLY B 1 160 ? -7.285 25.094 21.312 1 64.56 160 GLY B CA 1
ATOM 3102 C C . GLY B 1 160 ? -6.938 24.297 22.547 1 64.56 160 GLY B C 1
ATOM 3103 O O . GLY B 1 160 ? -6.922 23.062 22.5 1 64.56 160 GLY B O 1
ATOM 3104 N N . PRO B 1 161 ? -6.324 24.953 23.578 1 59.69 161 PRO B N 1
ATOM 3105 C CA . PRO B 1 161 ? -5.961 24.281 24.828 1 59.69 161 PRO B CA 1
ATOM 3106 C C . PRO B 1 161 ? -7.07 23.375 25.359 1 59.69 161 PRO B C 1
ATOM 3108 O O . PRO B 1 161 ? -6.793 22.391 26.047 1 59.69 161 PRO B O 1
ATOM 3111 N N . ASN B 1 162 ? -8.336 23.688 24.969 1 60.34 162 ASN B N 1
ATOM 3112 C CA . ASN B 1 162 ? -9.469 22.969 25.562 1 60.34 162 ASN B CA 1
ATOM 3113 C C . ASN B 1 162 ? -10.023 21.906 24.609 1 60.34 162 ASN B C 1
ATOM 3115 O O . ASN B 1 162 ? -11.039 21.281 24.891 1 60.34 162 ASN B O 1
ATOM 3119 N N . GLU B 1 163 ? -9.453 21.969 23.438 1 59.03 163 GLU B N 1
ATOM 3120 C CA . GLU B 1 163 ? -10 21 22.484 1 59.03 163 GLU B CA 1
ATOM 3121 C C . GLU B 1 163 ? -9.273 19.672 22.594 1 59.03 163 GLU B C 1
ATOM 3123 O O . GLU B 1 163 ? -8.047 19.625 22.734 1 59.03 163 GLU B O 1
ATOM 3128 N N . PRO B 1 164 ? -10.109 18.766 22.828 1 52.91 164 PRO B N 1
ATOM 3129 C CA . PRO B 1 164 ? -9.445 17.469 22.844 1 52.91 164 PRO B CA 1
ATOM 3130 C C . PRO B 1 164 ? -8.523 17.25 21.641 1 52.91 164 PRO B C 1
ATOM 3132 O O . PRO B 1 164 ? -8.906 17.547 20.516 1 52.91 164 PRO B O 1
ATOM 3135 N N . LYS B 1 165 ? -7.238 17.453 21.859 1 50.34 165 LYS B N 1
ATOM 3136 C CA . LYS B 1 165 ? -6.168 17.297 20.891 1 50.34 165 LYS B CA 1
ATOM 3137 C C . LYS B 1 165 ? -6.434 16.094 19.969 1 50.34 165 LYS B C 1
ATOM 3139 O O . LYS B 1 165 ? -6.816 15.023 20.438 1 50.34 165 LYS B O 1
ATOM 3144 N N . PRO B 1 166 ? -6.824 16.375 18.703 1 51.28 166 PRO B N 1
ATOM 3145 C CA . PRO B 1 166 ? -6.855 15.156 17.891 1 51.28 166 PRO B CA 1
ATOM 3146 C C . PRO B 1 166 ? -5.648 14.25 18.125 1 51.28 166 PRO B C 1
ATOM 3148 O O . PRO B 1 166 ? -4.508 14.727 18.141 1 51.28 166 PRO B O 1
ATOM 3151 N N . PRO B 1 167 ? -5.766 13.234 18.781 1 51.66 167 PRO B N 1
ATOM 3152 C CA . PRO B 1 167 ? -4.633 12.469 19.297 1 51.66 167 PRO B CA 1
ATOM 3153 C C . PRO B 1 167 ? -3.654 12.039 18.219 1 51.66 167 PRO B C 1
ATOM 3155 O O . PRO B 1 167 ? -4.059 11.43 17.219 1 51.66 167 PRO B O 1
ATOM 3158 N N . LEU B 1 168 ? -2.533 12.891 17.859 1 59.94 168 LEU B N 1
ATOM 3159 C CA . LEU B 1 168 ? -1.338 12.258 17.312 1 59.94 168 LEU B CA 1
ATOM 3160 C C . LEU B 1 168 ? -1.286 10.781 17.688 1 59.94 168 LEU B C 1
ATOM 3162 O O . LEU B 1 168 ? -0.398 10.055 17.25 1 59.94 168 LEU B O 1
ATOM 3166 N N . LYS B 1 169 ? -2.422 10.398 18.062 1 78.62 169 LYS B N 1
ATOM 3167 C CA . LYS B 1 169 ? -2.551 9.055 18.625 1 78.62 169 LYS B CA 1
ATOM 3168 C C . LYS B 1 169 ? -2.734 8.016 17.516 1 78.62 169 LYS B C 1
ATOM 3170 O O . LYS B 1 169 ? -2.107 6.957 17.547 1 78.62 169 LYS B O 1
ATOM 3175 N N . LEU B 1 170 ? -3.381 8.609 16.469 1 85.19 170 LEU B N 1
ATOM 3176 C CA . LEU B 1 170 ? -3.658 7.609 15.445 1 85.19 170 LEU B CA 1
ATOM 3177 C C . LEU B 1 170 ? -2.393 7.262 14.672 1 85.19 170 LEU B C 1
ATOM 3179 O O . LEU B 1 170 ? -2.023 6.09 14.57 1 85.19 170 LEU B O 1
ATOM 3183 N N . THR B 1 171 ? -1.737 8.398 14.141 1 89 171 THR B N 1
ATOM 3184 C CA . THR B 1 171 ? -0.583 8.133 13.289 1 89 171 THR B CA 1
ATOM 3185 C C . THR B 1 171 ? 0.556 7.516 14.102 1 89 171 THR B C 1
ATOM 3187 O O . THR B 1 171 ? 1.32 6.699 13.578 1 89 171 THR B O 1
ATOM 3190 N N . GLU B 1 172 ? 0.599 7.863 15.328 1 87.12 172 GLU B N 1
ATOM 3191 C CA . GLU B 1 172 ? 1.604 7.246 16.188 1 87.12 172 GLU B CA 1
ATOM 3192 C C . GLU B 1 172 ? 1.332 5.758 16.375 1 87.12 172 GLU B C 1
ATOM 3194 O O . GLU B 1 172 ? 2.256 4.941 16.328 1 87.12 172 GLU B O 1
ATOM 3199 N N . GLN B 1 173 ? 0.126 5.43 16.609 1 86.69 173 GLN B N 1
ATOM 3200 C CA . GLN B 1 173 ? -0.246 4.027 16.75 1 86.69 173 GLN B CA 1
ATOM 3201 C C . GLN B 1 173 ? 0.034 3.258 15.453 1 86.69 173 GLN B C 1
ATOM 3203 O O . GLN B 1 173 ? 0.546 2.137 15.492 1 86.69 173 GLN B O 1
ATOM 3208 N N . LEU B 1 174 ? -0.342 3.916 14.359 1 89.25 174 LEU B N 1
ATOM 3209 C CA . LEU B 1 174 ? -0.093 3.271 13.078 1 89.25 174 LEU B CA 1
ATOM 3210 C C . LEU B 1 174 ? 1.401 3.074 12.844 1 89.25 174 LEU B C 1
ATOM 3212 O O . LEU B 1 174 ? 1.825 2.027 12.352 1 89.25 174 LEU B O 1
ATOM 3216 N N . LEU B 1 175 ? 2.139 4.07 13.219 1 89.19 175 LEU B N 1
ATOM 3217 C CA . LEU B 1 175 ? 3.586 4 13.039 1 89.19 175 LEU B CA 1
ATOM 3218 C C . LEU B 1 175 ? 4.191 2.928 13.938 1 89.19 175 LEU B C 1
ATOM 3220 O O . LEU B 1 175 ? 5.051 2.158 13.5 1 89.19 175 LEU B O 1
ATOM 3224 N N . ILE B 1 176 ? 3.756 2.869 15.133 1 86.56 176 ILE B N 1
ATOM 3225 C CA . ILE B 1 176 ? 4.238 1.861 16.078 1 86.56 176 ILE B CA 1
ATOM 3226 C C . ILE B 1 176 ? 3.918 0.466 15.539 1 86.56 176 ILE B C 1
ATOM 3228 O O . ILE B 1 176 ? 4.762 -0.433 15.586 1 86.56 176 ILE B O 1
ATOM 3232 N N . ALA B 1 177 ? 2.746 0.314 15.008 1 84.5 177 ALA B N 1
ATOM 3233 C CA . ALA B 1 177 ? 2.336 -0.966 14.438 1 84.5 177 ALA B CA 1
ATOM 3234 C C . ALA B 1 177 ? 3.238 -1.36 13.266 1 84.5 177 ALA B C 1
ATOM 3236 O O . ALA B 1 177 ? 3.707 -2.498 13.195 1 84.5 177 ALA B O 1
ATOM 3237 N N . LEU B 1 178 ? 3.521 -0.415 12.406 1 86.88 178 LEU B N 1
ATOM 3238 C CA . LEU B 1 178 ? 4.348 -0.692 11.242 1 86.88 178 LEU B CA 1
ATOM 3239 C C . LEU B 1 178 ? 5.77 -1.051 11.648 1 86.88 178 LEU B C 1
ATOM 3241 O O . LEU B 1 178 ? 6.41 -1.897 11.023 1 86.88 178 LEU B O 1
ATOM 3245 N N . ARG B 1 179 ? 6.23 -0.472 12.727 1 82.31 179 ARG B N 1
ATOM 3246 C CA . ARG B 1 179 ? 7.605 -0.658 13.18 1 82.31 179 ARG B CA 1
ATOM 3247 C C . ARG B 1 179 ? 7.766 -1.983 13.914 1 82.31 179 ARG B C 1
ATOM 3249 O O . ARG B 1 179 ? 8.859 -2.551 13.953 1 82.31 179 ARG B O 1
ATOM 3256 N N . ALA B 1 180 ? 6.871 -2.424 14.773 1 72.44 180 ALA B N 1
ATOM 3257 C CA . ALA B 1 180 ? 6.969 -3.646 15.562 1 72.44 180 ALA B CA 1
ATOM 3258 C C . ALA B 1 180 ? 7.047 -4.879 14.672 1 72.44 180 ALA B C 1
ATOM 3260 O O . ALA B 1 180 ? 7.125 -6.008 15.164 1 72.44 180 ALA B O 1
ATOM 3261 N N . ARG B 1 181 ? 7.051 -4.953 13.344 1 63.75 181 ARG B N 1
ATOM 3262 C CA . ARG B 1 181 ? 7.246 -6.078 12.43 1 63.75 181 ARG B CA 1
ATOM 3263 C C . ARG B 1 181 ? 6.109 -6.168 11.422 1 63.75 181 ARG B C 1
ATOM 3265 O O . ARG B 1 181 ? 5.805 -7.25 10.914 1 63.75 181 ARG B O 1
ATOM 3272 N N . GLY B 1 182 ? 5.758 -5 11.117 1 67.75 182 GLY B N 1
ATOM 3273 C CA . GLY B 1 182 ? 4.535 -5.156 10.344 1 67.75 182 GLY B CA 1
ATOM 3274 C C . GLY B 1 182 ? 4.75 -5.027 8.852 1 67.75 182 GLY B C 1
ATOM 3275 O O . GLY B 1 182 ? 4.227 -5.828 8.07 1 67.75 182 GLY B O 1
ATOM 3276 N N . LEU B 1 183 ? 5.391 -4.051 8.461 1 85.56 183 LEU B N 1
ATOM 3277 C CA . LEU B 1 183 ? 5.492 -3.818 7.023 1 85.56 183 LEU B CA 1
ATOM 3278 C C . LEU B 1 183 ? 6.902 -4.121 6.52 1 85.56 183 LEU B C 1
ATOM 3280 O O . LEU B 1 183 ? 7.793 -3.271 6.613 1 85.56 183 LEU B O 1
ATOM 3284 N N . CYS B 1 184 ? 7.07 -5.355 5.949 1 87.06 184 CYS B N 1
ATOM 3285 C CA . CYS B 1 184 ? 8.406 -5.805 5.57 1 87.06 184 CYS B CA 1
ATOM 3286 C C . CYS B 1 184 ? 8.586 -5.777 4.059 1 87.06 184 CYS B C 1
ATOM 3288 O O . CYS B 1 184 ? 7.602 -5.805 3.312 1 87.06 184 CYS B O 1
ATOM 3290 N N . LEU B 1 185 ? 9.859 -5.754 3.76 1 89.75 185 LEU B N 1
ATOM 3291 C CA . LEU B 1 185 ? 10.281 -5.816 2.365 1 89.75 185 LEU B CA 1
ATOM 3292 C C . LEU B 1 185 ? 10.898 -7.176 2.045 1 89.75 185 LEU B C 1
ATOM 3294 O O . LEU B 1 185 ? 11.547 -7.785 2.898 1 89.75 185 LEU B O 1
ATOM 3298 N N . PRO B 1 186 ? 10.633 -7.617 0.751 1 89.25 186 PRO B N 1
ATOM 3299 C CA . PRO B 1 186 ? 11.406 -8.773 0.3 1 89.25 186 PRO B CA 1
ATOM 3300 C C . PRO B 1 186 ? 12.906 -8.492 0.247 1 89.25 186 PRO B C 1
ATOM 3302 O O . PRO B 1 186 ? 13.32 -7.332 0.255 1 89.25 186 PRO B O 1
ATOM 3305 N N . PRO B 1 187 ? 13.664 -9.531 0.218 1 85.69 187 PRO B N 1
ATOM 3306 C CA . PRO B 1 187 ? 15.109 -9.344 0.131 1 85.69 187 PRO B CA 1
ATOM 3307 C C . PRO B 1 187 ? 15.539 -8.664 -1.167 1 85.69 187 PRO B C 1
ATOM 3309 O O . PRO B 1 187 ? 14.883 -8.82 -2.197 1 85.69 187 PRO B O 1
ATOM 3312 N N . GLY B 1 188 ? 16.609 -7.828 -1.069 1 85.38 188 GLY B N 1
ATOM 3313 C CA . GLY B 1 188 ? 17.219 -7.258 -2.262 1 85.38 188 GLY B CA 1
ATOM 3314 C C . GLY B 1 188 ? 16.734 -5.855 -2.568 1 85.38 188 GLY B C 1
ATOM 3315 O O . GLY B 1 188 ? 17.203 -5.23 -3.525 1 85.38 188 GLY B O 1
ATOM 3316 N N . ILE B 1 189 ? 15.797 -5.441 -1.853 1 88.31 189 ILE B N 1
ATOM 3317 C CA . ILE B 1 189 ? 15.281 -4.098 -2.092 1 88.31 189 ILE B CA 1
ATOM 3318 C C . ILE B 1 189 ? 16.172 -3.07 -1.413 1 88.31 189 ILE B C 1
ATOM 3320 O O . ILE B 1 189 ? 16.562 -2.07 -2.025 1 88.31 189 ILE B O 1
ATOM 3324 N N . GLU B 1 190 ? 16.5 -3.338 -0.143 1 86.12 190 GLU B N 1
ATOM 3325 C CA . GLU B 1 190 ? 17.453 -2.594 0.668 1 86.12 190 GLU B CA 1
ATOM 3326 C C . GLU B 1 190 ? 18.469 -3.529 1.331 1 86.12 190 GLU B C 1
ATOM 3328 O O . GLU B 1 190 ? 18.203 -4.727 1.482 1 86.12 190 GLU B O 1
ATOM 3333 N N . PRO B 1 191 ? 19.516 -2.951 1.62 1 82.06 191 PRO B N 1
ATOM 3334 C CA . PRO B 1 191 ? 20.469 -3.805 2.338 1 82.06 191 PRO B CA 1
ATOM 3335 C C . PRO B 1 191 ? 19.922 -4.285 3.684 1 82.06 191 PRO B C 1
ATOM 3337 O O . PRO B 1 191 ? 19.234 -3.535 4.379 1 82.06 191 PRO B O 1
ATOM 3340 N N . ASN B 1 192 ? 20.219 -5.566 3.922 1 74.31 192 ASN B N 1
ATOM 3341 C CA . ASN B 1 192 ? 19.766 -6.113 5.199 1 74.31 192 ASN B CA 1
ATOM 3342 C C . ASN B 1 192 ? 20.578 -5.555 6.363 1 74.31 192 ASN B C 1
ATOM 3344 O O . ASN B 1 192 ? 21.797 -5.723 6.406 1 74.31 192 ASN B O 1
ATOM 3348 N N . ARG B 1 193 ? 19.906 -5.02 7.293 1 72.69 193 ARG B N 1
ATOM 3349 C CA . ARG B 1 193 ? 20.594 -4.426 8.43 1 72.69 193 ARG B CA 1
ATOM 3350 C C . ARG B 1 193 ? 21.047 -5.496 9.422 1 72.69 193 ARG B C 1
ATOM 3352 O O . ARG B 1 193 ? 22.062 -5.336 10.102 1 72.69 193 ARG B O 1
ATOM 3359 N N . TYR B 1 194 ? 20.078 -6.453 9.539 1 70.25 194 TYR B N 1
ATOM 3360 C CA . TYR B 1 194 ? 20.375 -7.535 10.477 1 70.25 194 TYR B CA 1
ATOM 3361 C C . TYR B 1 194 ? 20.531 -8.859 9.734 1 70.25 194 TYR B C 1
ATOM 3363 O O . TYR B 1 194 ? 19.609 -9.672 9.703 1 70.25 194 TYR B O 1
ATOM 3371 N N . PRO B 1 195 ? 21.594 -8.969 9.109 1 64.62 195 PRO B N 1
ATOM 3372 C CA . PRO B 1 195 ? 21.781 -10.125 8.234 1 64.62 195 PRO B CA 1
ATOM 3373 C C . PRO B 1 195 ? 21.672 -11.453 8.984 1 64.62 195 PRO B C 1
ATOM 3375 O O . PRO B 1 195 ? 21.391 -12.492 8.375 1 64.62 195 PRO B O 1
ATOM 3378 N N . ASP B 1 196 ? 21.812 -11.336 10.234 1 65.5 196 ASP B N 1
ATOM 3379 C CA . ASP B 1 196 ? 21.844 -12.594 10.969 1 65.5 196 ASP B CA 1
ATOM 3380 C C . ASP B 1 196 ? 20.438 -13.031 11.375 1 65.5 196 ASP B C 1
ATOM 3382 O O . ASP B 1 196 ? 20.281 -13.961 12.18 1 65.5 196 ASP B O 1
ATOM 3386 N N . THR B 1 197 ? 19.516 -12.391 10.789 1 64.44 197 THR B N 1
ATOM 3387 C CA . THR B 1 197 ? 18.156 -12.773 11.18 1 64.44 197 THR B CA 1
ATOM 3388 C C . THR B 1 197 ? 17.641 -13.906 10.297 1 64.44 197 THR B C 1
ATOM 3390 O O . THR B 1 197 ? 18.109 -14.086 9.172 1 64.44 197 THR B O 1
ATOM 3393 N N . THR B 1 198 ? 16.875 -14.789 10.938 1 68.69 198 THR B N 1
ATOM 3394 C CA . THR B 1 198 ? 16.266 -15.945 10.289 1 68.69 198 THR B CA 1
ATOM 3395 C C . THR B 1 198 ? 15.258 -15.5 9.234 1 68.69 198 THR B C 1
ATOM 3397 O O . THR B 1 198 ? 14.844 -16.297 8.383 1 68.69 198 THR B O 1
ATOM 3400 N N . TRP B 1 199 ? 15.023 -14.172 9.234 1 76.5 199 TRP B N 1
ATOM 3401 C CA . TRP B 1 199 ? 14.023 -13.688 8.281 1 76.5 199 TRP B CA 1
ATOM 3402 C C . TRP B 1 199 ? 14.695 -13.047 7.07 1 76.5 199 TRP B C 1
A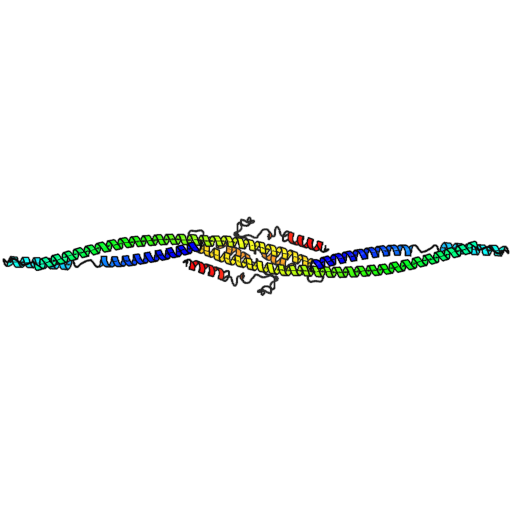TOM 3404 O O . TRP B 1 199 ? 15.648 -12.273 7.219 1 76.5 199 TRP B O 1
ATOM 3414 N N . ASP B 1 200 ? 14.219 -13.453 5.973 1 78.5 200 ASP B N 1
ATOM 3415 C CA . ASP B 1 200 ? 14.742 -12.883 4.734 1 78.5 200 ASP B CA 1
ATOM 3416 C C . ASP B 1 200 ? 14.156 -11.5 4.473 1 78.5 200 ASP B C 1
ATOM 3418 O O . ASP B 1 200 ? 14.672 -10.75 3.646 1 78.5 200 ASP B O 1
ATOM 3422 N N . VAL B 1 201 ? 13.109 -11.242 5.199 1 84.44 201 VAL B N 1
ATOM 3423 C CA . VAL B 1 201 ? 12.422 -9.969 4.988 1 84.44 201 VAL B CA 1
ATOM 3424 C C . VAL B 1 201 ? 12.812 -8.984 6.09 1 84.44 201 VAL B C 1
ATOM 3426 O O . VAL B 1 201 ? 13.234 -9.391 7.172 1 84.44 201 VAL B O 1
ATOM 3429 N N . HIS B 1 202 ? 12.805 -7.715 5.758 1 83.88 202 HIS B N 1
ATOM 3430 C CA . HIS B 1 202 ? 13.18 -6.723 6.762 1 83.88 202 HIS B CA 1
ATOM 3431 C C . HIS B 1 202 ? 12.336 -5.457 6.629 1 83.88 202 HIS B C 1
ATOM 3433 O O . HIS B 1 202 ? 11.727 -5.223 5.582 1 83.88 202 HIS B O 1
ATOM 3439 N N . LEU B 1 203 ? 12.391 -4.676 7.711 1 85.88 203 LEU B N 1
ATOM 3440 C CA . LEU B 1 203 ? 11.672 -3.404 7.738 1 85.88 203 LEU B CA 1
ATOM 3441 C C . LEU B 1 203 ? 12.367 -2.371 6.855 1 85.88 203 LEU B C 1
ATOM 3443 O O . LEU B 1 203 ? 13.594 -2.279 6.852 1 85.88 203 LEU B O 1
ATOM 3447 N N . PRO B 1 204 ? 11.578 -1.669 6.102 1 87.81 204 PRO B N 1
ATOM 3448 C CA . PRO B 1 204 ? 12.203 -0.559 5.383 1 87.81 204 PRO B CA 1
ATOM 3449 C C . PRO B 1 204 ? 12.977 0.38 6.305 1 87.81 204 PRO B C 1
ATOM 3451 O O . PRO B 1 204 ? 12.555 0.625 7.438 1 87.81 204 PRO B O 1
ATOM 3454 N N . TYR B 1 205 ? 13.93 1.063 5.84 1 84.81 205 TYR B N 1
ATOM 3455 C CA . TYR B 1 205 ? 14.789 1.947 6.617 1 84.81 205 TYR B CA 1
ATOM 3456 C C . TYR B 1 205 ? 14 3.127 7.172 1 84.81 205 TYR B C 1
ATOM 3458 O O . TYR B 1 205 ? 14.227 3.557 8.305 1 84.81 205 TYR B O 1
ATOM 3466 N N . VAL B 1 206 ? 13.078 3.576 6.387 1 85.31 206 VAL B N 1
ATOM 3467 C CA . VAL B 1 206 ? 12.32 4.773 6.734 1 85.31 206 VAL B CA 1
ATOM 3468 C C . VAL B 1 206 ? 11.453 4.496 7.965 1 85.31 206 VAL B C 1
ATOM 3470 O O . VAL B 1 206 ? 11.039 5.426 8.656 1 85.31 206 VAL B O 1
ATOM 3473 N N . LEU B 1 207 ? 11.219 3.229 8.258 1 85.38 207 LEU B N 1
ATOM 3474 C CA . LEU B 1 207 ? 10.398 2.865 9.406 1 85.38 207 LEU B CA 1
ATOM 3475 C C . LEU B 1 207 ? 11.258 2.477 10.602 1 85.38 207 LEU B C 1
ATOM 3477 O O . LEU B 1 207 ? 10.742 2.209 11.688 1 85.38 207 LEU B O 1
ATOM 3481 N N . ASP B 1 208 ? 12.492 2.514 10.391 1 75.62 208 ASP B N 1
ATOM 3482 C CA . ASP B 1 208 ? 13.391 2.049 11.445 1 75.62 208 ASP B CA 1
ATOM 3483 C C . ASP B 1 208 ? 13.469 3.057 12.586 1 75.62 208 ASP B C 1
ATOM 3485 O O . ASP B 1 208 ? 13.43 4.27 12.359 1 75.62 208 ASP B O 1
ATOM 3489 N N . HIS B 1 209 ? 13.438 2.514 13.719 1 67.5 209 HIS B N 1
ATOM 3490 C CA . HIS B 1 209 ? 13.422 3.301 14.953 1 67.5 209 HIS B CA 1
ATOM 3491 C C . HIS B 1 209 ? 14.664 4.18 15.055 1 67.5 209 HIS B C 1
ATOM 3493 O O . HIS B 1 209 ? 14.602 5.277 15.609 1 67.5 209 HIS B O 1
ATOM 3499 N N . ASP B 1 210 ? 15.766 3.586 14.578 1 62.22 210 ASP B N 1
ATOM 3500 C CA . ASP B 1 210 ? 17 4.355 14.695 1 62.22 210 ASP B CA 1
ATOM 3501 C C . ASP B 1 210 ? 16.922 5.664 13.922 1 62.22 210 ASP B C 1
ATOM 3503 O O . ASP B 1 210 ? 17.703 6.578 14.141 1 62.22 210 ASP B O 1
ATOM 3507 N N . HIS B 1 211 ? 15.945 5.828 13.062 1 58.62 211 HIS B N 1
ATOM 3508 C CA . HIS B 1 211 ? 15.734 7.047 12.289 1 58.62 211 HIS B CA 1
ATOM 3509 C C . HIS B 1 211 ? 14.398 7.695 12.641 1 58.62 211 HIS B C 1
ATOM 3511 O O . HIS B 1 211 ? 13.75 8.289 11.781 1 58.62 211 HIS B O 1
ATOM 3517 N N . HIS B 1 212 ? 13.891 7.375 13.859 1 58.69 212 HIS B N 1
ATOM 3518 C CA . HIS B 1 212 ? 12.594 7.801 14.367 1 58.69 212 HIS B CA 1
ATOM 3519 C C . HIS B 1 212 ? 12.352 9.281 14.094 1 58.69 212 HIS B C 1
ATOM 3521 O O . HIS B 1 212 ? 11.266 9.664 13.648 1 58.69 212 HIS B O 1
ATOM 3527 N N . GLY B 1 213 ? 13.367 10.008 14.32 1 61.28 213 GLY B N 1
ATOM 3528 C CA . GLY B 1 213 ? 13.156 11.445 14.258 1 61.28 213 GLY B CA 1
ATOM 3529 C C . GLY B 1 213 ? 13.031 11.969 12.844 1 61.28 213 GLY B C 1
ATOM 3530 O O . GLY B 1 213 ? 12.586 13.102 12.633 1 61.28 213 GLY B O 1
ATOM 3531 N N . GLU B 1 214 ? 13.086 10.984 11.922 1 76.88 214 GLU B N 1
ATOM 3532 C CA . GLU B 1 214 ? 13.148 11.469 10.547 1 76.88 214 GLU B CA 1
ATOM 3533 C C . GLU B 1 214 ? 11.891 11.102 9.766 1 76.88 214 GLU B C 1
ATOM 3535 O O . GLU B 1 214 ? 11.703 11.547 8.633 1 76.88 214 GLU B O 1
ATOM 3540 N N . PHE B 1 215 ? 11.008 10.5 10.609 1 86.81 215 PHE B N 1
ATOM 3541 C CA . PHE B 1 215 ? 9.82 10.078 9.867 1 86.81 215 PHE B CA 1
ATOM 3542 C C . PHE B 1 215 ? 8.945 11.273 9.523 1 86.81 215 PHE B C 1
ATOM 3544 O O . PHE B 1 215 ? 8.555 12.039 10.406 1 86.81 215 PHE B O 1
ATOM 3551 N N . ALA B 1 216 ? 8.664 11.578 8.32 1 91.88 216 ALA B N 1
ATOM 3552 C CA . ALA B 1 216 ? 7.742 12.578 7.781 1 91.88 216 ALA B CA 1
ATOM 3553 C C . ALA B 1 216 ? 8.312 13.984 7.938 1 91.88 216 ALA B C 1
ATOM 3555 O O . ALA B 1 216 ? 7.555 14.953 8.039 1 91.88 216 ALA B O 1
ATOM 3556 N N . GLU B 1 217 ? 9.609 14.133 8.062 1 90.75 217 GLU B N 1
ATOM 3557 C CA . GLU B 1 217 ? 10.227 15.445 8.266 1 90.75 217 GLU B CA 1
ATOM 3558 C C . GLU B 1 217 ? 9.93 16.375 7.09 1 90.75 217 GLU B C 1
ATOM 3560 O O . GLU B 1 217 ? 9.562 17.531 7.289 1 90.75 217 GLU B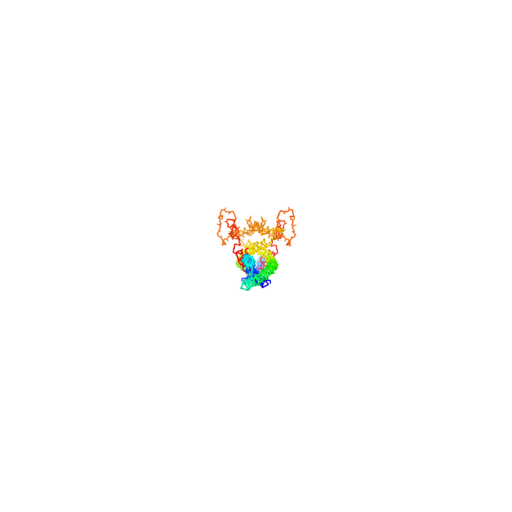 O 1
ATOM 3565 N N . LYS B 1 218 ? 10.086 15.844 5.969 1 93.19 218 LYS B N 1
ATOM 3566 C CA . LYS B 1 218 ? 9.859 16.656 4.777 1 93.19 218 LYS B CA 1
ATOM 3567 C C . LYS B 1 218 ? 8.406 17.109 4.688 1 93.19 218 LYS B C 1
ATOM 3569 O O . LYS B 1 218 ? 8.125 18.25 4.344 1 93.19 218 LYS B O 1
ATOM 3574 N N . GLU B 1 219 ? 7.523 16.219 5.008 1 95.12 219 GLU B N 1
ATOM 3575 C CA . GLU B 1 219 ? 6.098 16.531 4.949 1 95.12 219 GLU B CA 1
ATOM 3576 C C . GLU B 1 219 ? 5.711 17.547 6.016 1 95.12 219 GLU B C 1
ATOM 3578 O O . GLU B 1 219 ? 4.93 18.469 5.746 1 95.12 219 GLU B O 1
ATOM 3583 N N . VAL B 1 220 ? 6.293 17.375 7.203 1 93.5 220 VAL B N 1
ATOM 3584 C CA . VAL B 1 220 ? 6.012 18.297 8.297 1 93.5 220 VAL B CA 1
ATOM 3585 C C . VAL B 1 220 ? 6.562 19.688 7.953 1 93.5 220 VAL B C 1
ATOM 3587 O O . VAL B 1 220 ? 5.887 20.703 8.148 1 93.5 220 VAL B O 1
ATOM 3590 N N . GLU B 1 221 ? 7.695 19.688 7.406 1 94.69 221 GLU B N 1
ATOM 3591 C CA . GLU B 1 221 ? 8.305 20.969 7.027 1 94.69 221 GLU B CA 1
ATOM 3592 C C . GLU B 1 221 ? 7.5 21.656 5.926 1 94.69 221 GLU B C 1
ATOM 3594 O O . GLU B 1 221 ? 7.289 22.859 5.969 1 94.69 221 GLU B O 1
ATOM 3599 N N . ALA B 1 222 ? 7.117 20.906 4.988 1 95.88 222 ALA B N 1
ATOM 3600 C CA . ALA B 1 222 ? 6.324 21.469 3.9 1 95.88 222 ALA B CA 1
ATOM 3601 C C . ALA B 1 222 ? 5.027 22.078 4.426 1 95.88 222 ALA B C 1
ATOM 3603 O O . ALA B 1 222 ? 4.633 23.172 4.008 1 95.88 222 ALA B O 1
ATOM 3604 N N . LEU B 1 223 ? 4.398 21.375 5.34 1 95.62 223 LEU B N 1
ATOM 3605 C CA . LEU B 1 223 ? 3.16 21.891 5.918 1 95.62 223 LEU B CA 1
ATOM 3606 C C . LEU B 1 223 ? 3.424 23.141 6.746 1 95.62 223 LEU B C 1
ATOM 3608 O O . LEU B 1 223 ? 2.654 24.109 6.688 1 95.62 223 LEU B O 1
ATOM 3612 N N . SER B 1 224 ? 4.512 23.109 7.484 1 95.31 224 SER B N 1
ATOM 3613 C CA . SER B 1 224 ? 4.895 24.266 8.281 1 95.31 224 SER B CA 1
ATOM 3614 C C . SER B 1 224 ? 5.129 25.5 7.398 1 95.31 224 SER B C 1
ATOM 3616 O O . SER B 1 224 ? 4.68 26.594 7.723 1 95.31 224 SER B O 1
ATOM 3618 N N . GLN B 1 225 ? 5.781 25.25 6.324 1 95.69 225 GLN B N 1
ATOM 3619 C CA . GLN B 1 225 ? 6.035 26.344 5.387 1 95.69 225 GLN B CA 1
ATOM 3620 C C . GLN B 1 225 ? 4.734 26.875 4.797 1 95.69 225 GLN B C 1
ATOM 3622 O O . GLN B 1 225 ? 4.566 28.094 4.645 1 95.69 225 GLN B O 1
ATOM 3627 N N . GLU B 1 226 ? 3.893 26.016 4.469 1 95.44 226 GLU B N 1
ATOM 3628 C CA . GLU B 1 226 ? 2.592 26.406 3.943 1 95.44 226 GLU B CA 1
ATOM 3629 C C . GLU B 1 226 ? 1.823 27.25 4.953 1 95.44 226 GLU B C 1
ATOM 3631 O O . GLU B 1 226 ? 1.279 28.312 4.605 1 95.44 226 GLU B O 1
ATOM 3636 N N . LEU B 1 227 ? 1.817 26.828 6.199 1 94.94 227 LEU B N 1
ATOM 3637 C CA . LEU B 1 227 ? 1.11 27.547 7.25 1 94.94 227 LEU B CA 1
ATOM 3638 C C . LEU B 1 227 ? 1.756 28.906 7.504 1 94.94 227 LEU B C 1
ATOM 3640 O O . LEU B 1 227 ? 1.058 29.891 7.727 1 94.94 227 LEU B O 1
ATOM 3644 N N . ARG B 1 228 ? 3.062 28.922 7.363 1 95.06 228 ARG B N 1
ATOM 3645 C CA . ARG B 1 228 ? 3.746 30.203 7.465 1 95.06 228 ARG B CA 1
ATOM 3646 C C . ARG B 1 228 ? 3.316 31.141 6.34 1 95.06 228 ARG B C 1
ATOM 3648 O O . ARG B 1 228 ? 3.164 32.344 6.551 1 95.06 228 ARG B O 1
ATOM 3655 N N . GLY B 1 229 ? 3.152 30.531 5.25 1 93.81 229 GLY B N 1
ATOM 3656 C CA . GLY B 1 229 ? 2.652 31.312 4.125 1 93.81 229 GLY B CA 1
ATOM 3657 C C . GLY B 1 229 ? 1.279 31.906 4.375 1 93.81 229 GLY B C 1
ATOM 3658 O O . GLY B 1 229 ? 0.944 32.969 3.83 1 93.81 229 GLY B O 1
ATOM 3659 N N . TYR B 1 230 ? 0.512 31.25 5.207 1 92.94 230 TYR B N 1
ATOM 3660 C CA . TYR B 1 230 ? -0.819 31.734 5.566 1 92.94 230 TYR B CA 1
ATOM 3661 C C . TYR B 1 230 ? -0.747 32.75 6.711 1 92.94 230 TYR B C 1
ATOM 3663 O O . TYR B 1 230 ? -1.749 33.375 7.055 1 92.94 230 TYR B O 1
ATOM 3671 N N . GLY B 1 231 ? 0.389 32.875 7.301 1 91.81 231 GLY B N 1
ATOM 3672 C CA . GLY B 1 231 ? 0.548 33.844 8.352 1 91.81 231 GLY B CA 1
ATOM 3673 C C . GLY B 1 231 ? 0.62 33.25 9.742 1 91.81 231 GLY B C 1
ATOM 3674 O O . GLY B 1 231 ? 0.547 33.969 10.742 1 91.81 231 GLY B O 1
ATOM 3675 N N . PHE B 1 232 ? 0.678 31.828 9.734 1 90.38 232 PHE B N 1
ATOM 3676 C CA . PHE B 1 232 ? 0.771 31.156 11.031 1 90.38 232 PHE B CA 1
ATOM 3677 C C . PHE B 1 232 ? 2.229 30.922 11.414 1 90.38 232 PHE B C 1
ATOM 3679 O O . PHE B 1 232 ? 3.092 30.812 10.539 1 90.38 232 PHE B O 1
ATOM 3686 N N . GLU B 1 233 ? 2.57 30.922 12.734 1 77.44 233 GLU B N 1
ATOM 3687 C CA . GLU B 1 233 ? 3.93 30.703 13.219 1 77.44 233 GLU B CA 1
ATOM 3688 C C . GLU B 1 233 ? 4.051 29.344 13.922 1 77.44 233 GLU B C 1
ATOM 3690 O O . GLU B 1 233 ? 3.082 28.859 14.5 1 77.44 233 GLU B O 1
#